Protein AF-A0A3B8KSY1-F1 (afdb_monomer_lite)

Structure (mmCIF, N/CA/C/O backbone):
data_AF-A0A3B8KSY1-F1
#
_entry.id   AF-A0A3B8KSY1-F1
#
loop_
_atom_site.group_PDB
_atom_site.id
_atom_site.type_symbol
_atom_site.label_atom_id
_atom_site.label_alt_id
_atom_site.label_comp_id
_atom_site.label_asym_id
_atom_site.label_entity_id
_atom_site.label_seq_id
_atom_site.pdbx_PDB_ins_code
_atom_site.Cartn_x
_atom_site.Cartn_y
_atom_site.Cartn_z
_atom_site.occupancy
_atom_site.B_iso_or_equiv
_atom_site.auth_seq_id
_atom_site.auth_comp_id
_atom_site.auth_asym_id
_atom_site.auth_atom_id
_atom_site.pdbx_PDB_model_num
ATOM 1 N N . MET A 1 1 ? -6.923 -31.979 -6.307 1.00 60.66 1 MET A N 1
ATOM 2 C CA . MET A 1 1 ? -6.477 -31.638 -7.671 1.00 60.66 1 MET A CA 1
ATOM 3 C C . MET A 1 1 ? -6.785 -30.175 -7.831 1.00 60.66 1 MET A C 1
ATOM 5 O O . MET A 1 1 ? -7.952 -29.806 -7.799 1.00 60.66 1 MET A O 1
ATOM 9 N N . LYS A 1 2 ? -5.725 -29.383 -7.930 1.00 74.38 2 LYS A N 1
ATOM 10 C CA . LYS A 1 2 ? -5.745 -27.943 -8.136 1.00 74.38 2 LYS A CA 1
ATOM 11 C C . LYS A 1 2 ? -6.631 -27.559 -9.323 1.00 74.38 2 LYS A C 1
ATOM 13 O O . LYS A 1 2 ? -6.409 -28.057 -10.426 1.00 74.38 2 LYS A O 1
ATOM 18 N N . ALA A 1 3 ? -7.618 -26.696 -9.093 1.00 84.62 3 ALA A N 1
ATOM 19 C CA . ALA A 1 3 ? -8.389 -26.078 -10.165 1.00 84.62 3 ALA A CA 1
ATOM 20 C C . ALA A 1 3 ? -7.503 -25.012 -10.822 1.00 84.62 3 ALA A C 1
ATOM 22 O O . ALA A 1 3 ? -7.118 -24.030 -10.192 1.00 84.62 3 ALA A O 1
ATOM 23 N N . VAL A 1 4 ? -7.079 -25.274 -12.058 1.00 90.56 4 VAL A N 1
ATOM 24 C CA . VAL A 1 4 ? -6.182 -24.391 -12.809 1.00 90.56 4 VAL A CA 1
ATOM 25 C C . VAL A 1 4 ? -7.006 -23.640 -13.853 1.00 90.56 4 VAL A C 1
ATOM 27 O O . VAL A 1 4 ? -7.665 -24.294 -14.669 1.00 90.56 4 VAL A O 1
ATOM 30 N N . PRO A 1 5 ? -6.970 -22.297 -13.875 1.00 95.31 5 PRO A N 1
ATOM 31 C CA . PRO A 1 5 ? -7.635 -21.529 -14.917 1.00 95.31 5 PRO A CA 1
ATOM 32 C C . PRO A 1 5 ? -7.040 -21.801 -16.302 1.00 95.31 5 PRO A C 1
ATOM 34 O O . PRO A 1 5 ? -5.824 -21.769 -16.472 1.00 95.31 5 PRO A O 1
ATOM 37 N N . SER A 1 6 ? -7.889 -22.002 -17.313 1.00 95.94 6 SER A N 1
ATOM 38 C CA . SER A 1 6 ? -7.471 -21.943 -18.725 1.00 95.94 6 SER A CA 1
ATOM 39 C C . SER A 1 6 ? -7.519 -20.515 -19.277 1.00 95.94 6 SER A C 1
ATOM 41 O O . SER A 1 6 ? -6.769 -20.165 -20.183 1.00 95.94 6 SER A O 1
ATOM 43 N N . CYS A 1 7 ? -8.411 -19.688 -18.730 1.00 96.75 7 CYS A N 1
ATOM 44 C CA . CYS A 1 7 ? -8.571 -18.274 -19.046 1.00 96.75 7 CYS A CA 1
ATOM 45 C C . CYS A 1 7 ? -9.244 -17.552 -17.872 1.00 96.75 7 CYS A C 1
ATOM 47 O O . CYS A 1 7 ? -10.210 -18.068 -17.293 1.00 96.75 7 CYS A O 1
ATOM 49 N N . THR A 1 8 ? -8.745 -16.361 -17.545 1.00 98.44 8 THR A N 1
ATOM 50 C CA . THR A 1 8 ? -9.268 -15.493 -16.485 1.00 98.44 8 THR A CA 1
ATOM 51 C C . THR A 1 8 ? -9.855 -14.211 -17.066 1.00 98.44 8 THR A C 1
ATOM 53 O O . THR A 1 8 ? -9.225 -13.601 -17.927 1.00 98.44 8 THR A O 1
ATOM 56 N N . TYR A 1 9 ? -10.995 -13.750 -16.548 1.00 98.75 9 TYR A N 1
ATOM 57 C CA . TYR A 1 9 ? -11.599 -12.467 -16.934 1.00 98.75 9 TYR A CA 1
ATOM 58 C C . TYR A 1 9 ? -11.663 -11.508 -15.745 1.00 98.75 9 TYR A C 1
ATOM 60 O O . TYR A 1 9 ? -12.338 -11.807 -14.760 1.00 98.75 9 TYR A O 1
ATOM 68 N N . ARG A 1 10 ? -10.970 -10.364 -15.823 1.00 98.69 10 ARG A N 1
ATOM 69 C CA . ARG A 1 10 ? -10.937 -9.373 -14.737 1.00 98.69 10 ARG A CA 1
ATOM 70 C C . ARG A 1 10 ? -12.239 -8.569 -14.683 1.00 98.69 10 ARG A C 1
ATOM 72 O O . ARG A 1 10 ? -12.610 -7.941 -15.669 1.00 98.69 10 ARG A O 1
ATOM 79 N N . LEU A 1 11 ? -12.886 -8.538 -13.519 1.00 98.56 11 LEU A N 1
ATOM 80 C CA . LEU A 1 11 ? -14.007 -7.649 -13.211 1.00 98.56 11 LEU A CA 1
ATOM 81 C C . LEU A 1 11 ? -13.587 -6.614 -12.163 1.00 98.56 11 LEU A C 1
ATOM 83 O O . LEU A 1 11 ? -13.099 -6.976 -11.093 1.00 98.56 11 LEU A O 1
ATOM 87 N N . GLN A 1 12 ? -13.798 -5.336 -12.483 1.00 98.44 12 GLN A N 1
ATOM 88 C CA . GLN A 1 12 ? -13.620 -4.216 -11.557 1.00 98.44 12 GLN A CA 1
ATOM 89 C C . GLN A 1 12 ? -14.937 -3.971 -10.821 1.00 98.44 12 GLN A C 1
ATOM 91 O O . GLN A 1 12 ? -15.856 -3.381 -11.385 1.00 98.44 12 GLN A O 1
ATOM 96 N N . LEU A 1 13 ? -15.035 -4.459 -9.587 1.00 98.50 13 LEU A N 1
ATOM 97 C CA . LEU A 1 13 ? -16.209 -4.271 -8.742 1.00 98.50 13 LEU A CA 1
ATOM 98 C C . LEU A 1 13 ? -16.155 -2.910 -8.046 1.00 98.50 13 LEU A C 1
ATOM 100 O O . LEU A 1 13 ? -15.115 -2.524 -7.513 1.00 98.50 13 LEU A O 1
ATOM 104 N N . ASN A 1 14 ? -17.283 -2.210 -8.034 1.00 97.69 14 ASN A N 1
ATOM 105 C CA . ASN A 1 14 ? -17.470 -0.914 -7.377 1.00 97.69 14 ASN A CA 1
ATOM 106 C C . ASN A 1 14 ? -18.981 -0.672 -7.142 1.00 97.69 14 ASN A C 1
ATOM 108 O O . ASN A 1 14 ? -19.789 -1.516 -7.540 1.00 97.69 14 ASN A O 1
ATOM 112 N N . PRO A 1 15 ? -19.398 0.438 -6.505 1.00 96.25 15 PRO A N 1
ATOM 113 C CA . PRO A 1 15 ? -20.819 0.707 -6.261 1.00 96.25 15 PRO A CA 1
ATOM 114 C C . PRO A 1 15 ? -21.700 0.771 -7.524 1.00 96.25 15 PRO A C 1
ATOM 116 O O . PRO A 1 15 ? -22.898 0.514 -7.428 1.00 96.25 15 PRO A O 1
ATOM 119 N N . ASP A 1 16 ? -21.124 1.058 -8.698 1.00 97.31 16 ASP A N 1
ATOM 120 C CA . ASP A 1 16 ? -21.827 1.083 -9.991 1.00 97.31 16 ASP A CA 1
ATOM 121 C C . ASP A 1 16 ? -21.781 -0.272 -10.734 1.00 97.31 16 ASP A C 1
ATOM 123 O O . ASP A 1 16 ? -22.459 -0.453 -11.748 1.00 97.31 16 ASP A O 1
ATOM 127 N N . PHE A 1 17 ? -20.984 -1.232 -10.253 1.00 98.38 17 PHE A N 1
ATOM 128 C CA . PHE A 1 17 ? -20.895 -2.599 -10.771 1.00 98.38 17 PHE A CA 1
ATOM 129 C C . PHE A 1 17 ? -20.655 -3.585 -9.618 1.00 98.38 17 PHE A C 1
ATOM 131 O O . PHE A 1 17 ? -19.523 -3.952 -9.282 1.00 98.38 17 PHE A O 1
ATOM 138 N N . THR A 1 18 ? -21.751 -3.979 -8.977 1.00 98.62 18 THR A N 1
ATOM 139 C CA . THR A 1 18 ? -21.777 -4.728 -7.715 1.00 98.62 18 THR A CA 1
ATOM 140 C C . THR A 1 18 ? -21.661 -6.243 -7.925 1.00 98.62 18 THR A C 1
ATOM 142 O O . THR A 1 18 ? -21.593 -6.740 -9.053 1.00 98.62 18 THR A O 1
ATOM 145 N N . PHE A 1 19 ? -21.712 -7.033 -6.843 1.00 98.88 19 PHE A N 1
ATOM 146 C CA . PHE A 1 19 ? -21.803 -8.494 -6.960 1.00 98.88 19 PHE A CA 1
ATOM 147 C C . PHE A 1 19 ? -23.053 -8.952 -7.728 1.00 98.88 19 PHE A C 1
ATOM 149 O O . PHE A 1 19 ? -22.996 -9.951 -8.448 1.00 98.88 19 PHE A O 1
ATOM 156 N N . TYR A 1 20 ? -24.171 -8.228 -7.603 1.00 98.75 20 TYR A N 1
ATOM 157 C CA . TYR A 1 20 ? -25.413 -8.553 -8.307 1.00 98.75 20 TYR A CA 1
ATOM 158 C C . TYR A 1 20 ? -25.284 -8.327 -9.815 1.00 98.75 20 TYR A C 1
ATOM 160 O O . TYR A 1 20 ? -25.779 -9.137 -10.600 1.00 98.75 20 TYR A O 1
ATOM 168 N N . ASP A 1 21 ? -24.590 -7.265 -10.220 1.00 98.69 21 ASP A N 1
ATOM 169 C CA . ASP A 1 21 ? -24.341 -6.953 -11.630 1.00 98.69 21 ASP A CA 1
ATOM 170 C C . ASP A 1 21 ? -23.350 -7.951 -12.233 1.00 98.69 21 ASP A C 1
ATOM 172 O O . ASP A 1 21 ? -23.608 -8.539 -13.285 1.00 98.69 21 ASP A O 1
ATOM 176 N N . ALA A 1 22 ? -22.267 -8.252 -11.510 1.00 98.69 22 ALA A N 1
ATOM 177 C CA . ALA A 1 22 ? -21.307 -9.277 -11.903 1.00 98.69 22 ALA A CA 1
ATOM 178 C C . ALA A 1 22 ? -21.978 -10.650 -12.093 1.00 98.69 22 ALA A C 1
ATOM 180 O O . ALA A 1 22 ? -21.689 -11.346 -13.070 1.00 98.69 22 ALA A O 1
ATOM 181 N N . ALA A 1 23 ? -22.927 -11.024 -11.228 1.00 98.75 23 ALA A N 1
ATOM 182 C CA . ALA A 1 23 ? -23.651 -12.292 -11.337 1.00 98.75 23 ALA A CA 1
ATOM 183 C C . ALA A 1 23 ? -24.458 -12.390 -12.643 1.00 98.75 23 ALA A C 1
ATOM 185 O O . ALA A 1 23 ? -24.518 -13.460 -13.254 1.00 98.75 23 ALA A O 1
ATOM 186 N N . GLN A 1 24 ? -25.021 -11.277 -13.124 1.00 98.56 24 GLN A N 1
ATOM 187 C CA . GLN A 1 24 ? -25.765 -11.237 -14.389 1.00 98.56 24 GLN A CA 1
ATOM 188 C C . GLN A 1 24 ? -24.865 -11.497 -15.607 1.00 98.56 24 GLN A C 1
ATOM 190 O O . GLN A 1 24 ? -25.331 -12.032 -16.614 1.00 98.56 24 GLN A O 1
ATOM 195 N N . THR A 1 25 ? -23.565 -11.202 -15.509 1.00 98.50 25 THR A N 1
ATOM 196 C CA . THR A 1 25 ? -22.600 -11.461 -16.592 1.00 98.50 25 THR A CA 1
ATOM 197 C C . THR A 1 25 ? -22.170 -12.926 -16.697 1.00 98.50 25 THR A C 1
ATOM 199 O O . THR A 1 25 ? -21.624 -13.326 -17.723 1.00 98.50 25 THR A O 1
ATOM 202 N N . ALA A 1 26 ? -22.448 -13.759 -15.687 1.00 98.38 26 ALA A N 1
ATOM 203 C CA . ALA A 1 26 ? -21.953 -15.136 -15.613 1.00 98.38 26 ALA A CA 1
ATOM 204 C C . ALA A 1 26 ? -22.324 -15.986 -16.840 1.00 98.38 26 ALA A C 1
ATOM 206 O O . ALA A 1 26 ? -21.512 -16.768 -17.327 1.00 98.38 26 ALA A O 1
ATOM 207 N N . GLY A 1 27 ? -23.546 -15.825 -17.363 1.00 98.38 27 GLY A N 1
ATOM 208 C CA . GLY A 1 27 ? -23.980 -16.534 -18.571 1.00 98.38 27 GLY A CA 1
ATOM 209 C C . GLY A 1 27 ? -23.156 -16.150 -19.801 1.00 98.38 27 GLY A C 1
ATOM 210 O O . GLY A 1 27 ? -22.696 -17.030 -20.521 1.00 98.38 27 GLY A O 1
ATOM 211 N N . TYR A 1 28 ? -22.924 -14.848 -19.985 1.00 98.69 28 TYR A N 1
ATOM 212 C CA . TYR A 1 28 ? -22.107 -14.315 -21.073 1.00 98.69 28 TYR A CA 1
ATOM 213 C C . TYR A 1 28 ? -20.648 -14.778 -20.969 1.00 98.69 28 TYR A C 1
ATOM 215 O O . TYR A 1 28 ? -20.080 -15.241 -21.953 1.00 98.69 28 TYR A O 1
ATOM 223 N N . LEU A 1 29 ? -20.046 -14.708 -19.777 1.00 98.69 29 LEU A N 1
ATOM 224 C CA . LEU A 1 29 ? -18.652 -15.115 -19.574 1.00 98.69 29 LEU A CA 1
ATOM 225 C C . LEU A 1 29 ? -18.445 -16.614 -19.834 1.00 98.69 29 LEU A C 1
ATOM 227 O O . LEU A 1 29 ? -17.437 -16.998 -20.426 1.00 98.69 29 LEU A O 1
ATOM 231 N N . ALA A 1 30 ? -19.410 -17.453 -19.448 1.00 98.31 30 ALA A N 1
ATOM 232 C CA . ALA A 1 30 ? -19.376 -18.879 -19.758 1.00 98.31 30 ALA A CA 1
ATOM 233 C C . ALA A 1 30 ? -19.481 -19.143 -21.272 1.00 98.31 30 ALA A C 1
ATOM 235 O O . ALA A 1 30 ? -18.734 -19.966 -21.796 1.00 98.31 30 ALA A O 1
ATOM 236 N N . GLU A 1 31 ? -20.355 -18.427 -21.989 1.00 98.38 31 GLU A N 1
ATOM 237 C CA . GLU A 1 31 ? -20.472 -18.532 -23.453 1.00 98.38 31 GLU A CA 1
ATOM 238 C C . GLU A 1 31 ? -19.206 -18.046 -24.177 1.00 98.38 31 GLU A C 1
ATOM 240 O O . GLU A 1 31 ? -18.786 -18.655 -25.160 1.00 98.38 31 GLU A O 1
ATOM 245 N N . LEU A 1 32 ? -18.548 -17.009 -23.648 1.00 98.38 32 LEU A N 1
ATOM 246 C CA . LEU A 1 32 ? -17.264 -16.507 -24.146 1.00 98.38 32 LEU A CA 1
ATOM 247 C C . LEU A 1 32 ? -16.114 -17.522 -23.970 1.00 98.38 32 LEU A C 1
ATOM 249 O O . LEU A 1 32 ? -15.074 -17.387 -24.613 1.00 98.38 32 LEU A O 1
ATOM 253 N N . GLY A 1 33 ? -16.287 -18.545 -23.126 1.00 97.94 33 GLY A N 1
ATOM 254 C CA . GLY A 1 33 ? -15.276 -19.571 -22.850 1.00 97.94 33 GLY A CA 1
ATOM 255 C C . GLY A 1 33 ? -14.326 -19.220 -21.703 1.00 97.94 33 GLY A C 1
ATOM 256 O O . GLY A 1 33 ? -13.265 -19.835 -21.571 1.00 97.94 33 GLY A O 1
ATOM 257 N N . ILE A 1 34 ? -14.686 -18.242 -20.867 1.00 98.56 34 ILE A N 1
ATOM 258 C CA . ILE A 1 34 ? -13.938 -17.928 -19.647 1.00 98.56 34 ILE A CA 1
ATOM 259 C C . ILE A 1 34 ? -14.045 -19.107 -18.682 1.00 98.56 34 ILE A C 1
ATOM 261 O O . ILE A 1 34 ? -15.114 -19.684 -18.521 1.00 98.56 34 ILE A O 1
ATOM 265 N N . SER A 1 35 ? -12.938 -19.460 -18.025 1.00 98.31 35 SER A N 1
ATOM 266 C CA . SER A 1 35 ? -12.938 -20.522 -17.008 1.00 98.31 35 SER A CA 1
ATOM 267 C C . SER A 1 35 ? -13.075 -19.975 -15.595 1.00 98.31 35 SER A C 1
ATOM 269 O O . SER A 1 35 ? -13.692 -20.609 -14.746 1.00 98.31 35 SER A O 1
ATOM 271 N N . HIS A 1 36 ? -12.479 -18.809 -15.335 1.00 98.62 36 HIS A N 1
ATOM 272 C CA . HIS A 1 36 ? -12.450 -18.194 -14.018 1.00 98.62 36 HIS A CA 1
ATOM 273 C C . HIS A 1 36 ? -12.705 -16.698 -14.117 1.00 98.62 36 HIS A C 1
ATOM 275 O O . HIS A 1 36 ? -12.129 -15.997 -14.954 1.00 98.62 36 HIS A O 1
ATOM 281 N N . VAL A 1 37 ? -13.527 -16.192 -13.211 1.00 98.75 37 VAL A N 1
ATOM 282 C CA . VAL A 1 37 ? -13.689 -14.757 -13.017 1.00 98.75 37 VAL A CA 1
ATOM 283 C C . VAL A 1 37 ? -12.626 -14.285 -12.034 1.00 98.75 37 VAL A C 1
ATOM 285 O O . VAL A 1 37 ? -12.515 -14.807 -10.927 1.00 98.75 37 VAL A O 1
ATOM 288 N N . TYR A 1 38 ? -11.834 -13.305 -12.451 1.00 98.75 38 TYR A N 1
ATOM 289 C CA . TYR A 1 38 ? -10.834 -12.645 -11.628 1.00 98.75 38 TYR A CA 1
ATOM 290 C C . TYR A 1 38 ? -11.459 -11.381 -11.030 1.00 98.75 38 TYR A C 1
ATOM 292 O O . TYR A 1 38 ? -11.657 -10.391 -11.725 1.00 98.75 38 TYR A O 1
ATOM 300 N N . LEU A 1 39 ? -11.813 -11.422 -9.750 1.00 98.81 39 LEU A N 1
ATOM 301 C CA . LEU A 1 39 ? -12.458 -10.309 -9.053 1.00 98.81 39 LEU A CA 1
ATOM 302 C C . LEU A 1 39 ? -11.413 -9.348 -8.478 1.00 98.81 39 LEU A C 1
ATOM 304 O O . LEU A 1 39 ? -10.396 -9.800 -7.949 1.00 98.81 39 LEU A O 1
ATOM 308 N N . SER A 1 40 ? -11.689 -8.043 -8.545 1.00 98.75 40 SER A N 1
ATOM 309 C CA . SER A 1 40 ? -11.027 -7.030 -7.709 1.00 98.75 40 SER A CA 1
ATOM 310 C C . SER A 1 40 ? -11.237 -7.300 -6.210 1.00 98.75 40 SER A C 1
ATOM 312 O O . SER A 1 40 ? -12.065 -8.150 -5.862 1.00 98.75 40 SER A O 1
ATOM 314 N N . PRO A 1 41 ? -10.503 -6.622 -5.305 1.00 98.62 41 PRO A N 1
ATOM 315 C CA . PRO A 1 41 ? -10.647 -6.844 -3.868 1.00 98.62 41 PRO A CA 1
ATOM 316 C C . PRO A 1 41 ? -12.100 -6.700 -3.390 1.00 98.62 41 PRO A C 1
ATOM 318 O O . PRO A 1 41 ? -12.803 -5.758 -3.752 1.00 98.62 41 PRO A O 1
ATOM 321 N N . VAL A 1 42 ? -12.552 -7.655 -2.570 1.00 98.56 42 VAL A N 1
ATOM 322 C CA . VAL A 1 42 ? -13.960 -7.767 -2.119 1.00 98.56 42 VAL A CA 1
ATOM 323 C C . VAL A 1 42 ? -14.157 -7.517 -0.623 1.00 98.56 42 VAL A C 1
ATOM 325 O O . VAL A 1 42 ? -15.289 -7.536 -0.129 1.00 98.56 42 VAL A O 1
ATOM 328 N N . LEU A 1 43 ? -13.060 -7.342 0.116 1.00 98.44 43 LEU A N 1
ATOM 329 C CA . LEU A 1 43 ? -13.107 -7.004 1.536 1.00 98.44 43 LEU A CA 1
ATOM 330 C C . LEU A 1 43 ? -13.569 -5.556 1.707 1.00 98.44 43 LEU A C 1
ATOM 332 O O . LEU A 1 43 ? -13.497 -4.758 0.773 1.00 98.44 43 LEU A O 1
ATOM 336 N N . GLN A 1 44 ? -14.088 -5.222 2.887 1.00 98.19 44 GLN A N 1
ATOM 337 C CA . GLN A 1 44 ? -14.605 -3.887 3.153 1.00 98.19 44 GLN A CA 1
ATOM 338 C C . GLN A 1 44 ? -13.504 -2.842 2.950 1.00 98.19 44 GLN A C 1
ATOM 340 O O . GLN A 1 44 ? -12.511 -2.818 3.681 1.00 98.19 44 GLN A O 1
ATOM 345 N N . ALA A 1 45 ? -13.725 -1.973 1.970 1.00 97.25 45 ALA A N 1
ATOM 346 C CA . ALA A 1 45 ? -12.877 -0.838 1.642 1.00 97.25 45 ALA A CA 1
ATOM 347 C C . ALA A 1 45 ? -13.457 0.465 2.207 1.00 97.25 45 ALA A C 1
ATOM 349 O O . ALA A 1 45 ? -14.552 0.457 2.790 1.00 97.25 45 ALA A O 1
ATOM 350 N N . ALA A 1 46 ? -12.708 1.558 2.066 1.00 95.06 46 ALA A N 1
ATOM 351 C CA . ALA A 1 46 ? -13.176 2.882 2.444 1.00 95.06 46 ALA A CA 1
ATOM 352 C C . ALA A 1 46 ? -14.455 3.262 1.677 1.00 95.06 46 ALA A C 1
ATOM 354 O O . ALA A 1 46 ? -14.692 2.802 0.558 1.00 95.06 46 ALA A O 1
ATOM 355 N N . LEU A 1 47 ? -15.292 4.094 2.302 1.00 92.31 47 LEU A N 1
ATOM 356 C CA . LEU A 1 47 ? -16.572 4.525 1.737 1.00 92.31 47 LEU A CA 1
ATOM 357 C C . LEU A 1 47 ? -16.401 5.150 0.346 1.00 92.31 47 LEU A C 1
ATOM 359 O O . LEU A 1 47 ? -15.620 6.090 0.186 1.00 92.31 47 LEU A O 1
ATOM 363 N N . GLY A 1 48 ? -17.175 4.678 -0.629 1.00 91.12 48 GLY A N 1
ATOM 364 C CA . GLY A 1 48 ? -17.138 5.183 -2.001 1.00 91.12 48 GLY A CA 1
ATOM 365 C C . GLY A 1 48 ? -15.906 4.742 -2.795 1.00 91.12 48 GLY A C 1
ATOM 366 O O . GLY A 1 48 ? -15.664 5.280 -3.877 1.00 91.12 48 GLY A O 1
ATOM 367 N N . SER A 1 49 ? -15.128 3.780 -2.287 1.00 94.44 49 SER A N 1
ATOM 368 C CA . SER A 1 49 ? -14.006 3.206 -3.029 1.00 94.44 49 SER A CA 1
ATOM 369 C C . SER A 1 49 ? -14.474 2.624 -4.362 1.00 94.44 49 SER A C 1
ATOM 371 O O . SER A 1 49 ? -15.444 1.868 -4.442 1.00 94.44 49 SER A O 1
ATOM 373 N N . THR A 1 50 ? -13.745 2.957 -5.425 1.00 95.94 50 THR A N 1
ATOM 374 C CA . THR A 1 50 ? -14.017 2.481 -6.791 1.00 95.94 50 THR A CA 1
ATOM 375 C C . THR A 1 50 ? -13.157 1.279 -7.184 1.00 95.94 50 THR A C 1
ATOM 377 O O . THR A 1 50 ? -13.300 0.759 -8.291 1.00 95.94 50 THR A O 1
ATOM 380 N N . HIS A 1 51 ? -12.257 0.837 -6.299 1.00 95.81 51 HIS A N 1
ATOM 381 C CA . HIS A 1 51 ? -11.237 -0.165 -6.617 1.00 95.81 51 HIS A CA 1
ATOM 382 C C . HIS A 1 51 ? -11.020 -1.230 -5.532 1.00 95.81 51 HIS A C 1
ATOM 384 O O . HIS A 1 51 ? -10.602 -2.338 -5.857 1.00 95.81 51 HIS A O 1
ATOM 390 N N . GLY A 1 52 ? -11.287 -0.933 -4.258 1.00 96.88 52 GLY A N 1
ATOM 391 C CA . GLY A 1 52 ? -11.215 -1.897 -3.153 1.00 96.88 52 GLY A CA 1
ATOM 392 C C . GLY A 1 52 ? -9.838 -2.102 -2.496 1.00 96.88 52 GLY A C 1
ATOM 393 O O . GLY A 1 52 ? -9.774 -2.741 -1.449 1.00 96.88 52 GLY A O 1
ATOM 394 N N . TYR A 1 53 ? -8.744 -1.576 -3.067 1.00 97.81 53 TYR A N 1
ATOM 395 C CA . TYR A 1 53 ? -7.385 -1.651 -2.482 1.00 97.81 53 TYR A CA 1
ATOM 396 C C . TYR A 1 53 ? -7.201 -0.936 -1.129 1.00 97.81 53 TYR A C 1
ATOM 398 O O . TYR A 1 53 ? -6.331 -1.274 -0.335 1.00 97.81 53 TYR A O 1
ATOM 406 N N . ASP A 1 54 ? -8.063 0.017 -0.820 1.00 97.31 54 ASP A N 1
ATOM 407 C CA . ASP A 1 54 ? -8.113 0.812 0.403 1.00 97.31 54 ASP A CA 1
ATOM 408 C C . ASP A 1 54 ? -8.924 0.106 1.509 1.00 97.31 54 ASP A C 1
ATOM 410 O O . ASP A 1 54 ? -9.917 0.622 2.025 1.00 97.31 54 ASP A O 1
ATOM 414 N N . VAL A 1 55 ? -8.495 -1.109 1.874 1.00 97.88 55 VAL A N 1
ATOM 415 C CA . VAL A 1 55 ? -9.168 -1.983 2.855 1.00 97.88 55 VAL A CA 1
ATOM 416 C C . VAL A 1 55 ? -9.222 -1.338 4.246 1.00 97.88 55 VAL A C 1
ATOM 418 O O . VAL A 1 55 ? -8.200 -0.917 4.783 1.00 97.88 55 VAL A O 1
ATOM 421 N N . VAL A 1 56 ? -10.401 -1.332 4.873 1.00 97.88 56 VAL A N 1
ATOM 422 C CA . VAL A 1 56 ? -10.627 -0.830 6.246 1.00 97.88 56 VAL A CA 1
ATOM 423 C C . VAL A 1 56 ? -11.026 -1.928 7.236 1.00 97.88 56 VAL A C 1
ATOM 425 O O . VAL A 1 56 ? -10.822 -1.758 8.437 1.00 97.88 56 VAL A O 1
ATOM 428 N N . ASP A 1 57 ? -11.566 -3.058 6.763 1.00 97.50 57 ASP A N 1
ATOM 429 C CA . ASP A 1 57 ? -11.893 -4.221 7.600 1.00 97.50 57 ASP A CA 1
ATOM 430 C C . ASP A 1 57 ? -11.691 -5.535 6.814 1.00 97.50 57 ASP A C 1
ATOM 432 O O . ASP A 1 57 ? -12.531 -5.900 5.983 1.00 97.50 57 ASP A O 1
ATOM 436 N N . PRO A 1 58 ? -10.600 -6.285 7.072 1.00 97.00 58 PRO A N 1
ATOM 437 C CA . PRO A 1 58 ? -10.321 -7.533 6.364 1.00 97.00 58 PRO A CA 1
ATOM 438 C C . PRO A 1 58 ? -11.216 -8.701 6.819 1.00 97.00 58 PRO A C 1
ATOM 440 O O . PRO A 1 58 ? -11.225 -9.771 6.206 1.00 97.00 58 PRO A O 1
ATOM 443 N N . GLY A 1 59 ? -11.986 -8.523 7.896 1.00 96.81 59 GLY A N 1
ATOM 444 C CA . GLY A 1 59 ? -12.903 -9.520 8.440 1.00 96.81 59 GLY A CA 1
ATOM 445 C C . GLY A 1 59 ? -14.301 -9.487 7.822 1.00 96.81 59 GLY A C 1
ATOM 446 O O . GLY A 1 59 ? -15.139 -10.314 8.207 1.00 96.81 59 GLY A O 1
ATOM 447 N N . LYS A 1 60 ? -14.564 -8.563 6.890 1.00 97.62 60 LYS A N 1
ATOM 448 C CA . LYS A 1 60 ? -15.903 -8.261 6.378 1.00 97.62 60 LYS A CA 1
ATOM 449 C C . LYS A 1 60 ? -15.924 -8.130 4.851 1.00 97.62 60 LYS A C 1
ATOM 451 O O . LYS A 1 60 ? -15.019 -7.562 4.254 1.00 97.62 60 LYS A O 1
ATOM 456 N N . VAL A 1 61 ? -16.985 -8.646 4.225 1.00 98.50 61 VAL A N 1
ATOM 457 C CA . VAL A 1 61 ? -17.292 -8.419 2.799 1.00 98.50 61 VAL A CA 1
ATOM 458 C C . VAL A 1 61 ? -17.781 -6.987 2.613 1.00 98.50 61 VAL A C 1
ATOM 460 O O . VAL A 1 61 ? -18.577 -6.528 3.428 1.00 98.50 61 VAL A O 1
ATOM 463 N N . ASN A 1 62 ? -17.358 -6.313 1.547 1.00 98.31 62 ASN A N 1
ATOM 464 C CA . ASN A 1 62 ? -17.760 -4.937 1.281 1.00 98.31 62 ASN A CA 1
ATOM 465 C C . ASN A 1 62 ? -19.287 -4.791 1.138 1.00 98.31 62 ASN A C 1
ATOM 467 O O . ASN A 1 62 ? -19.898 -5.378 0.239 1.00 98.31 62 ASN A O 1
ATOM 471 N N . ASP A 1 63 ? -19.897 -3.992 2.018 1.00 97.81 63 ASP A N 1
ATOM 472 C CA . ASP A 1 63 ? -21.339 -3.729 2.006 1.00 97.81 63 ASP A CA 1
ATOM 473 C C . ASP A 1 63 ? -21.786 -2.968 0.746 1.00 97.81 63 ASP A C 1
ATOM 475 O O . ASP A 1 63 ? -22.861 -3.260 0.224 1.00 97.81 63 ASP A O 1
ATOM 479 N N . GLU A 1 64 ? -20.964 -2.055 0.214 1.00 97.19 64 GLU A N 1
ATOM 480 C CA . GLU A 1 64 ? -21.300 -1.252 -0.978 1.00 97.19 64 GLU A CA 1
ATOM 481 C C . GLU A 1 64 ? -21.345 -2.095 -2.260 1.00 97.19 64 GLU A C 1
ATOM 483 O O . GLU A 1 64 ? -22.034 -1.742 -3.211 1.00 97.19 64 GLU A O 1
ATOM 488 N N . LEU A 1 65 ? -20.684 -3.258 -2.265 1.00 98.38 65 LEU A N 1
ATOM 489 C CA . LEU A 1 65 ? -20.760 -4.228 -3.363 1.00 98.38 65 LEU A CA 1
ATOM 490 C C . LEU A 1 65 ? -21.973 -5.170 -3.248 1.00 98.38 65 LEU A C 1
ATOM 492 O O . LEU A 1 65 ? -22.152 -6.048 -4.092 1.00 98.38 65 LEU A O 1
ATOM 496 N N . GLY A 1 66 ? -22.803 -5.024 -2.209 1.00 97.94 66 GLY A N 1
ATOM 497 C CA . GLY A 1 66 ? -23.941 -5.904 -1.915 1.00 97.94 66 GLY A CA 1
ATOM 498 C C . GLY A 1 66 ? -23.733 -6.830 -0.712 1.00 97.94 66 GLY A C 1
ATOM 499 O O . GLY A 1 66 ? -24.589 -7.679 -0.432 1.00 97.94 66 GLY A O 1
ATOM 500 N N . GLY A 1 67 ? -22.612 -6.679 0.002 1.00 98.31 67 GLY A N 1
ATOM 501 C CA . GLY A 1 67 ? -22.297 -7.405 1.227 1.00 98.31 67 GLY A CA 1
ATOM 502 C C . GLY A 1 67 ? -22.210 -8.918 1.039 1.00 98.31 67 GLY A C 1
ATOM 503 O O . GLY A 1 67 ? -22.108 -9.450 -0.069 1.00 98.31 67 GLY A O 1
ATOM 504 N N . LYS A 1 68 ? -22.275 -9.646 2.158 1.00 98.06 68 LYS A N 1
ATOM 505 C CA . LYS A 1 68 ? -22.169 -11.112 2.152 1.00 98.06 68 LYS A CA 1
ATOM 506 C C . LYS A 1 68 ? -23.219 -11.775 1.247 1.00 98.06 68 LYS A C 1
ATOM 508 O O . LYS A 1 68 ? -22.894 -12.732 0.558 1.00 98.06 68 LYS A O 1
ATOM 513 N N . GLN A 1 69 ? -24.455 -11.274 1.248 1.00 98.50 69 GLN A N 1
ATOM 514 C CA . GLN A 1 69 ? -25.546 -11.853 0.456 1.00 98.50 69 GLN A CA 1
ATOM 515 C C . GLN A 1 69 ? -25.278 -11.740 -1.049 1.00 98.50 69 GLN A C 1
ATOM 517 O O . GLN A 1 69 ? -25.446 -12.724 -1.767 1.00 98.50 69 GLN A O 1
ATOM 522 N N . GLY A 1 70 ? -24.803 -10.579 -1.512 1.00 98.62 70 GLY A N 1
ATOM 523 C CA . GLY A 1 70 ? -24.414 -10.391 -2.908 1.00 98.62 70 GLY A CA 1
ATOM 524 C C . GLY A 1 70 ? -23.242 -11.290 -3.302 1.00 98.62 70 GLY A C 1
ATOM 525 O O . GLY A 1 70 ? -23.286 -11.929 -4.350 1.00 98.62 70 GLY A O 1
ATOM 526 N N . PHE A 1 71 ? -22.227 -11.407 -2.440 1.00 98.69 71 PHE A N 1
ATOM 527 C CA . PHE A 1 71 ? -21.074 -12.271 -2.703 1.00 98.69 71 PHE A CA 1
ATOM 528 C C . PHE A 1 71 ? -21.452 -13.760 -2.773 1.00 98.69 71 PHE A C 1
ATOM 530 O O . PHE A 1 71 ? -21.011 -14.472 -3.678 1.00 98.69 71 PHE A O 1
ATOM 537 N N . ASP A 1 72 ? -22.303 -14.232 -1.857 1.00 98.56 72 ASP A N 1
ATOM 538 C CA . ASP A 1 72 ? -22.824 -15.603 -1.883 1.00 98.56 72 ASP A CA 1
ATOM 539 C C . ASP A 1 72 ? -23.601 -15.861 -3.193 1.00 98.56 72 ASP A C 1
ATOM 541 O O . ASP A 1 72 ? -23.353 -16.860 -3.866 1.00 98.56 72 ASP A O 1
ATOM 545 N N . LEU A 1 73 ? -24.477 -14.931 -3.606 1.00 98.69 73 LEU A N 1
ATOM 546 C CA . LEU A 1 73 ? -25.234 -15.042 -4.860 1.00 98.69 73 LEU A CA 1
ATOM 547 C C . LEU A 1 73 ? -24.315 -15.092 -6.088 1.00 98.69 73 LEU A C 1
ATOM 549 O O . LEU A 1 73 ? -24.516 -15.929 -6.970 1.00 98.69 73 LEU A O 1
ATOM 553 N N . LEU A 1 74 ? -23.323 -14.199 -6.165 1.00 98.81 74 LEU A N 1
ATOM 554 C CA . LEU A 1 74 ? -22.360 -14.161 -7.265 1.00 98.81 74 LEU A CA 1
ATOM 555 C C . LEU A 1 74 ? -21.624 -15.494 -7.378 1.00 98.81 74 LEU A C 1
ATOM 557 O O . LEU A 1 74 ? -21.620 -16.111 -8.440 1.00 98.81 74 LEU A O 1
ATOM 561 N N . THR A 1 75 ? -21.028 -15.949 -6.280 1.00 98.50 75 THR A N 1
ATOM 562 C CA . THR A 1 75 ? -20.207 -17.166 -6.271 1.00 98.50 75 THR A CA 1
ATOM 563 C C . THR A 1 75 ? -21.032 -18.421 -6.562 1.00 98.50 75 THR A C 1
ATOM 565 O O . THR A 1 75 ? -20.584 -19.278 -7.324 1.00 98.50 75 THR A O 1
ATOM 568 N N . GLU A 1 76 ? -22.268 -18.513 -6.062 1.00 98.50 76 GLU A N 1
ATOM 569 C CA . GLU A 1 76 ? -23.196 -19.591 -6.422 1.00 98.50 76 GLU A CA 1
ATOM 570 C C . GLU A 1 76 ? -23.580 -19.542 -7.909 1.00 98.50 76 GLU A C 1
ATOM 572 O O . GLU A 1 76 ? -23.586 -20.570 -8.590 1.00 98.50 76 GLU A O 1
ATOM 577 N N . THR A 1 77 ? -23.850 -18.349 -8.443 1.00 98.75 77 THR A N 1
ATOM 578 C CA . THR A 1 77 ? -24.209 -18.164 -9.857 1.00 98.75 77 THR A CA 1
ATOM 579 C C . THR A 1 77 ? -23.058 -18.556 -10.781 1.00 98.75 77 THR A C 1
ATOM 581 O O . THR A 1 77 ? -23.276 -19.290 -11.746 1.00 98.75 77 THR A O 1
ATOM 584 N N . LEU A 1 78 ? -21.832 -18.126 -10.469 1.00 98.62 78 LEU A N 1
ATOM 585 C CA . LEU A 1 78 ? -20.623 -18.507 -11.202 1.00 98.62 78 LEU A CA 1
ATOM 586 C C . LEU A 1 78 ? -20.422 -20.024 -11.172 1.00 98.62 78 LEU A C 1
ATOM 588 O O . LEU A 1 78 ? -20.296 -20.649 -12.227 1.00 98.62 78 LEU A O 1
ATOM 592 N N . LYS A 1 79 ? -20.527 -20.636 -9.988 1.00 97.81 79 LYS A N 1
ATOM 593 C CA . LYS A 1 79 ? -20.418 -22.089 -9.826 1.00 97.81 79 LYS A CA 1
ATOM 594 C C . LYS A 1 79 ? -21.464 -22.847 -10.644 1.00 97.81 79 LYS A C 1
ATOM 596 O O . LYS A 1 79 ? -21.124 -23.816 -11.320 1.00 97.81 79 LYS A O 1
ATOM 601 N N . ASN A 1 80 ? -22.718 -22.393 -10.650 1.00 98.31 80 ASN A N 1
ATOM 602 C CA . ASN A 1 80 ? -23.798 -22.990 -11.446 1.00 98.31 80 ASN A CA 1
ATOM 603 C C . ASN A 1 80 ? -23.566 -22.872 -12.963 1.00 98.31 80 ASN A C 1
ATOM 605 O O . ASN A 1 80 ? -24.138 -23.642 -13.736 1.00 98.31 80 ASN A O 1
ATOM 609 N N . LYS A 1 81 ? -22.728 -21.924 -13.398 1.00 98.19 81 LYS A N 1
ATOM 610 C CA . LYS A 1 81 ? -22.269 -21.774 -14.786 1.00 98.19 81 LYS A CA 1
ATOM 611 C C . LYS A 1 81 ? -20.937 -22.473 -15.074 1.00 98.19 81 LYS A C 1
ATOM 613 O O . LYS A 1 81 ? -20.474 -22.410 -16.207 1.00 98.19 81 LYS A O 1
ATOM 618 N N . GLY A 1 82 ? -20.351 -23.162 -14.094 1.00 97.25 82 GLY A N 1
ATOM 619 C CA . GLY A 1 82 ? -19.055 -23.829 -14.234 1.00 97.25 82 GLY A CA 1
ATOM 620 C C . GLY A 1 82 ? -17.862 -22.870 -14.257 1.00 97.25 82 GLY A C 1
ATOM 621 O O . GLY A 1 82 ? -16.816 -23.236 -14.783 1.00 97.25 82 GLY A O 1
ATOM 622 N N . LEU A 1 83 ? -18.019 -21.656 -13.717 1.00 98.44 83 LEU A N 1
ATOM 623 C CA . LEU A 1 83 ? -16.968 -20.644 -13.617 1.00 98.44 83 LEU A CA 1
ATOM 624 C C . LEU A 1 83 ? -16.328 -20.674 -12.223 1.00 98.44 83 LEU A C 1
ATOM 626 O O . LEU A 1 83 ? -17.034 -20.585 -11.216 1.00 98.44 83 LEU A O 1
ATOM 630 N N . GLY A 1 84 ? -14.999 -20.753 -12.176 1.00 98.31 84 GLY A N 1
ATOM 631 C CA . GLY A 1 84 ? -14.210 -20.603 -10.952 1.00 98.31 84 GLY A CA 1
ATOM 632 C C . GLY A 1 84 ? -13.989 -19.135 -10.573 1.00 98.31 84 GLY A C 1
ATOM 633 O O . GLY A 1 84 ? -14.300 -18.214 -11.336 1.00 98.31 84 GLY A O 1
ATOM 634 N N . VAL A 1 85 ? -13.420 -18.899 -9.390 1.00 98.62 85 VAL A N 1
ATOM 635 C CA . VAL A 1 85 ? -13.134 -17.547 -8.879 1.00 98.62 85 VAL A CA 1
ATOM 636 C C . VAL A 1 85 ? -11.659 -17.412 -8.526 1.00 98.62 85 VAL A C 1
ATOM 638 O O . VAL A 1 85 ? -11.124 -18.190 -7.735 1.00 98.62 85 VAL A O 1
ATOM 641 N N . VAL A 1 86 ? -11.021 -16.382 -9.077 1.00 98.69 86 VAL A N 1
ATOM 642 C CA . VAL A 1 86 ? -9.713 -15.879 -8.647 1.00 98.69 86 VAL A CA 1
ATOM 643 C C . VAL A 1 86 ? -9.943 -14.558 -7.927 1.00 98.69 86 VAL A C 1
ATOM 645 O O . VAL A 1 86 ? -10.595 -13.667 -8.471 1.00 98.69 86 VAL A O 1
ATOM 648 N N . LEU A 1 87 ? -9.424 -14.422 -6.711 1.00 98.62 87 LEU A N 1
ATOM 649 C CA . LEU A 1 87 ? -9.627 -13.235 -5.890 1.00 98.62 87 LEU A CA 1
ATOM 650 C C . LEU A 1 87 ? -8.336 -12.430 -5.738 1.00 98.62 87 LEU A C 1
ATOM 652 O O . LEU A 1 87 ? -7.293 -12.980 -5.387 1.00 98.62 87 LEU A O 1
ATOM 656 N N . ASP A 1 88 ? -8.424 -11.126 -5.974 1.00 98.81 88 ASP A N 1
ATOM 657 C CA . ASP A 1 88 ? -7.372 -10.171 -5.639 1.00 98.81 88 ASP A CA 1
ATOM 658 C C . ASP A 1 88 ? -7.304 -9.915 -4.125 1.00 98.81 88 ASP A C 1
ATOM 660 O O . ASP A 1 88 ? -8.336 -9.670 -3.488 1.00 98.81 88 ASP A O 1
ATOM 664 N N . ILE A 1 89 ? -6.106 -9.980 -3.543 1.00 98.62 89 ILE A N 1
ATOM 665 C CA . ILE A 1 89 ? -5.876 -9.801 -2.105 1.00 98.62 89 ILE A CA 1
ATOM 666 C C . ILE A 1 89 ? -4.789 -8.760 -1.845 1.00 98.62 89 ILE A C 1
ATOM 668 O O . ILE A 1 89 ? -3.787 -8.719 -2.551 1.00 98.62 89 ILE A O 1
ATOM 672 N N . VAL A 1 90 ? -4.966 -7.970 -0.780 1.00 98.50 90 VAL A N 1
ATOM 673 C CA . VAL A 1 90 ? -4.140 -6.790 -0.474 1.00 98.50 90 VAL A CA 1
ATOM 674 C C . VAL A 1 90 ? -3.449 -6.961 0.885 1.00 98.50 90 VAL A C 1
ATOM 676 O O . VAL A 1 90 ? -3.979 -6.532 1.908 1.00 98.50 90 VAL A O 1
ATOM 679 N N . PRO A 1 91 ? -2.291 -7.647 0.951 1.00 98.25 91 PRO A N 1
ATOM 680 C CA . PRO A 1 91 ? -1.645 -7.966 2.226 1.00 98.25 91 PRO A CA 1
ATOM 681 C C . PRO A 1 91 ? -0.744 -6.847 2.765 1.00 98.25 91 PRO A C 1
ATOM 683 O O . PRO A 1 91 ? -0.371 -6.885 3.936 1.00 98.25 91 PRO A O 1
ATOM 686 N N . ASN A 1 92 ? -0.332 -5.894 1.922 1.00 98.38 92 ASN A N 1
ATOM 687 C CA . ASN A 1 92 ? 0.702 -4.925 2.288 1.00 98.38 92 ASN A CA 1
ATOM 688 C C . ASN A 1 92 ? 0.179 -3.768 3.145 1.00 98.38 92 ASN A C 1
ATOM 690 O O . ASN A 1 92 ? 0.958 -3.206 3.908 1.00 98.38 92 ASN A O 1
ATOM 694 N N . HIS A 1 93 ? -1.082 -3.363 2.996 1.00 98.44 93 HIS A N 1
ATOM 695 C CA . HIS A 1 93 ? -1.552 -2.089 3.533 1.00 98.44 93 HIS A CA 1
ATOM 696 C C . HIS A 1 93 ? -3.058 -2.063 3.818 1.00 98.44 93 HIS A C 1
ATOM 698 O O . HIS A 1 93 ? -3.804 -2.936 3.381 1.00 98.44 93 HIS A O 1
ATOM 704 N N . MET A 1 94 ? -3.486 -1.047 4.566 1.00 98.12 94 MET A N 1
ATOM 705 C CA . MET A 1 94 ? -4.884 -0.720 4.850 1.00 98.12 94 MET A CA 1
ATOM 706 C C . MET A 1 94 ? -5.104 0.789 4.782 1.00 98.12 94 MET A C 1
ATOM 708 O O . MET A 1 94 ? -4.185 1.576 5.009 1.00 98.12 94 MET A O 1
ATOM 712 N N . ALA A 1 95 ? -6.341 1.199 4.530 1.00 96.69 95 ALA A N 1
ATOM 713 C CA . ALA A 1 95 ? -6.716 2.601 4.523 1.00 96.69 95 ALA A CA 1
ATOM 714 C C . ALA A 1 95 ? -6.881 3.167 5.931 1.00 96.69 95 ALA A C 1
ATOM 716 O O . ALA A 1 95 ? -7.444 2.521 6.815 1.00 96.69 95 ALA A O 1
ATOM 717 N N . ILE A 1 96 ? -6.427 4.401 6.126 1.00 93.25 96 ILE A N 1
ATOM 718 C CA . ILE A 1 96 ? -6.550 5.149 7.386 1.00 93.25 96 ILE A CA 1
ATOM 719 C C . ILE A 1 96 ? -7.426 6.395 7.258 1.00 93.25 96 ILE A C 1
ATOM 721 O O . ILE A 1 96 ? -7.593 7.142 8.223 1.00 93.25 96 ILE A O 1
ATOM 725 N N . SER A 1 97 ? -8.017 6.611 6.081 1.00 81.38 97 SER A N 1
ATOM 726 C CA . SER A 1 97 ? -8.994 7.672 5.869 1.00 81.38 97 SER A CA 1
ATOM 727 C C . SER A 1 97 ? -10.271 7.395 6.654 1.00 81.38 97 SER A C 1
ATOM 729 O O . SER A 1 97 ? -11.017 6.456 6.381 1.00 81.38 97 SER A O 1
ATOM 731 N N . GLY A 1 98 ? -10.547 8.264 7.622 1.00 79.00 98 GLY A N 1
ATOM 732 C CA . GLY A 1 98 ? -11.794 8.250 8.372 1.00 79.00 98 GLY A CA 1
ATOM 733 C C . GLY A 1 98 ? -11.901 7.142 9.434 1.00 79.00 98 GLY A C 1
ATOM 734 O O . GLY A 1 98 ? -10.942 6.431 9.740 1.00 79.00 98 GLY A O 1
ATOM 735 N N . PRO A 1 99 ? -13.087 7.006 10.052 1.00 86.56 99 PRO A N 1
ATOM 736 C CA . PRO A 1 99 ? -13.273 6.194 11.256 1.00 86.56 99 PRO A CA 1
ATOM 737 C C . PRO A 1 99 ? -13.509 4.699 10.985 1.00 86.56 99 PRO A C 1
ATOM 739 O O . PRO A 1 99 ? -13.700 3.933 11.928 1.00 86.56 99 PRO A O 1
ATOM 742 N N . GLN A 1 100 ? -13.552 4.267 9.720 1.00 91.19 100 GLN A N 1
ATOM 743 C CA . GLN A 1 100 ? -13.948 2.899 9.360 1.00 91.19 100 GLN A CA 1
ATOM 744 C C . GLN A 1 100 ? -12.883 1.854 9.721 1.00 91.19 100 GLN A C 1
ATOM 746 O O . GLN A 1 100 ? -13.240 0.737 10.099 1.00 91.19 100 GLN A O 1
ATOM 751 N N . ASN A 1 101 ? -11.596 2.216 9.669 1.00 96.31 101 ASN A N 1
ATOM 752 C CA . ASN A 1 101 ? -10.511 1.331 10.086 1.00 96.31 101 ASN A CA 1
ATOM 753 C C . ASN A 1 101 ? -10.389 1.311 11.614 1.00 96.31 101 ASN A C 1
ATOM 755 O O . ASN A 1 101 ? -9.656 2.093 12.220 1.00 96.31 101 ASN A O 1
ATOM 759 N N . ARG A 1 102 ? -11.109 0.382 12.242 1.00 95.38 102 ARG A N 1
ATOM 760 C CA . ARG A 1 102 ? -11.158 0.240 13.706 1.00 95.38 102 ARG A CA 1
ATOM 761 C C . ARG A 1 102 ? -9.795 -0.035 14.332 1.00 95.38 102 ARG A C 1
ATOM 763 O O . ARG A 1 102 ? -9.564 0.387 15.460 1.00 95.38 102 ARG A O 1
ATOM 770 N N . TRP A 1 103 ? -8.910 -0.730 13.619 1.00 97.00 103 TRP A N 1
ATOM 771 C CA . TRP A 1 103 ? -7.568 -1.029 14.112 1.00 97.00 103 TRP A CA 1
ATOM 772 C C . TRP A 1 103 ? -6.749 0.252 14.212 1.00 97.00 103 TRP A C 1
ATOM 774 O O . TRP A 1 103 ? -6.176 0.528 15.261 1.00 97.00 103 TRP A O 1
ATOM 784 N N . TRP A 1 104 ? -6.766 1.078 13.165 1.00 97.31 104 TRP A N 1
ATOM 785 C CA . TRP A 1 104 ? -6.075 2.365 13.178 1.00 97.31 104 TRP A CA 1
ATOM 786 C C . TRP A 1 104 ? -6.659 3.326 14.216 1.00 97.31 104 TRP A C 1
ATOM 788 O O . TRP A 1 104 ? -5.916 3.962 14.956 1.00 97.31 104 TRP A O 1
ATOM 798 N N . GLN A 1 105 ? -7.988 3.387 14.338 1.00 96.69 105 GLN A N 1
ATOM 799 C CA . GLN A 1 105 ? -8.648 4.204 15.363 1.00 96.69 105 GLN A CA 1
ATOM 800 C C . GLN A 1 105 ? -8.231 3.787 16.784 1.00 96.69 105 GLN A C 1
ATOM 802 O O . GLN A 1 105 ? -7.953 4.646 17.621 1.00 96.69 105 GLN A O 1
ATOM 807 N N . ASP A 1 106 ? -8.113 2.485 17.058 1.00 97.12 106 ASP A N 1
ATOM 808 C CA . ASP A 1 106 ? -7.626 2.002 18.353 1.00 97.12 106 ASP A CA 1
ATOM 809 C C . ASP A 1 106 ? -6.154 2.375 18.601 1.00 97.12 106 ASP A C 1
ATOM 811 O O . ASP A 1 106 ? -5.800 2.721 19.731 1.00 97.12 106 ASP A O 1
ATOM 815 N N . VAL A 1 107 ? -5.317 2.377 17.556 1.00 97.69 107 VAL A N 1
ATOM 816 C CA . VAL A 1 107 ? -3.923 2.850 17.620 1.00 97.69 107 VAL A CA 1
ATOM 817 C C . VAL A 1 107 ? -3.854 4.345 17.927 1.00 97.69 107 VAL A C 1
ATOM 819 O O . VAL A 1 107 ? -3.104 4.744 18.814 1.00 97.69 107 VAL A O 1
ATOM 822 N N . LEU A 1 108 ? -4.670 5.180 17.283 1.00 97.19 108 LEU A N 1
ATOM 823 C CA . LEU A 1 108 ? -4.730 6.614 17.593 1.00 97.19 108 LEU A CA 1
ATOM 824 C C . LEU A 1 108 ? -5.207 6.870 19.038 1.00 97.19 108 LEU A C 1
ATOM 826 O O . LEU A 1 108 ? -4.662 7.725 19.742 1.00 97.19 108 LEU A O 1
ATOM 830 N N . GLU A 1 109 ? -6.183 6.097 19.522 1.00 97.56 109 GLU A N 1
ATOM 831 C CA . GLU A 1 109 ? -6.747 6.232 20.874 1.00 97.56 109 GLU A CA 1
ATOM 832 C C . GLU A 1 109 ? -5.802 5.708 21.980 1.00 97.56 109 GLU A C 1
ATOM 834 O O . GLU A 1 109 ? -5.776 6.243 23.097 1.00 97.56 109 GLU A O 1
ATOM 839 N N . ASN A 1 110 ? -5.012 4.663 21.702 1.00 97.38 110 ASN A N 1
ATOM 840 C CA . ASN A 1 110 ? -4.238 3.936 22.720 1.00 97.38 110 ASN A CA 1
ATOM 841 C C . ASN A 1 110 ? -2.718 3.961 22.541 1.00 97.38 110 ASN A C 1
ATOM 843 O O . ASN A 1 110 ? -2.022 3.535 23.463 1.00 97.38 110 ASN A O 1
ATOM 847 N N . GLY A 1 111 ? -2.214 4.490 21.427 1.00 96.44 111 GLY A N 1
ATOM 848 C CA . GLY A 1 111 ? -0.786 4.588 21.145 1.00 96.44 111 GLY A CA 1
ATOM 849 C C . GLY A 1 111 ? -0.108 3.212 21.084 1.00 96.44 111 GLY A C 1
ATOM 850 O O . GLY A 1 111 ? -0.743 2.237 20.666 1.00 96.44 111 GLY A O 1
ATOM 851 N N . PRO A 1 112 ? 1.155 3.103 21.538 1.00 96.44 112 PRO A N 1
ATOM 852 C CA . PRO A 1 112 ? 1.896 1.838 21.581 1.00 96.44 112 PRO A CA 1
ATOM 853 C C . PRO A 1 112 ? 1.187 0.691 22.327 1.00 96.44 112 PRO A C 1
ATOM 855 O O . PRO A 1 112 ? 1.394 -0.472 21.996 1.00 96.44 112 PRO A O 1
ATOM 858 N N . SER A 1 113 ? 0.329 0.990 23.309 1.00 96.38 113 SER A N 1
ATOM 859 C CA . SER A 1 113 ? -0.483 0.003 24.043 1.00 96.38 113 SER A CA 1
ATOM 860 C C . SER A 1 113 ? -1.761 -0.431 23.302 1.00 96.38 113 SER A C 1
ATOM 862 O O . SER A 1 113 ? -2.630 -1.084 23.889 1.00 96.38 113 SER A O 1
ATOM 864 N N . SER A 1 114 ? -1.958 -0.050 22.039 1.00 96.69 114 SER A N 1
ATOM 865 C CA . SER A 1 114 ? -3.037 -0.613 21.221 1.00 96.69 114 SER A CA 1
ATOM 866 C C . SER A 1 114 ? -2.804 -2.105 20.967 1.00 96.69 114 SER A C 1
ATOM 868 O O . SER A 1 114 ? -1.681 -2.540 20.720 1.00 96.69 114 SER A O 1
ATOM 870 N N . ALA A 1 115 ? -3.885 -2.891 20.951 1.00 92.62 115 ALA A N 1
ATOM 871 C CA . ALA A 1 115 ? -3.814 -4.297 20.545 1.00 92.62 115 ALA A CA 1
ATOM 872 C C . ALA A 1 115 ? -3.374 -4.462 19.075 1.00 92.62 115 ALA A C 1
ATOM 874 O O . ALA A 1 115 ? -2.902 -5.529 18.689 1.00 92.62 115 ALA A O 1
ATOM 875 N N . PHE A 1 116 ? -3.502 -3.396 18.280 1.00 96.06 116 PHE A N 1
ATOM 876 C CA . PHE A 1 116 ? -3.148 -3.344 16.867 1.00 96.06 116 PHE A CA 1
ATOM 877 C C . PHE A 1 116 ? -1.883 -2.512 16.598 1.00 96.06 116 PHE A C 1
ATOM 879 O O . PHE A 1 116 ? -1.500 -2.361 15.442 1.00 96.06 116 PHE A O 1
ATOM 886 N N . ALA A 1 117 ? -1.183 -2.004 17.624 1.00 95.81 117 ALA A N 1
ATOM 887 C CA . ALA A 1 117 ? 0.040 -1.213 17.427 1.00 95.81 117 ALA A CA 1
ATOM 888 C C . ALA A 1 117 ? 1.113 -1.983 16.639 1.00 95.81 117 ALA A C 1
ATOM 890 O O . ALA A 1 117 ? 1.788 -1.412 15.788 1.00 95.81 117 ALA A O 1
ATOM 891 N N . ALA A 1 118 ? 1.236 -3.291 16.887 1.00 94.50 118 ALA A N 1
ATOM 892 C CA . ALA A 1 118 ? 2.169 -4.167 16.181 1.00 94.50 118 ALA A CA 1
ATOM 893 C C . ALA A 1 118 ? 1.687 -4.598 14.783 1.00 94.50 118 ALA A C 1
ATOM 895 O O . ALA A 1 118 ? 2.480 -5.148 14.023 1.00 94.50 118 ALA A O 1
ATOM 896 N N . PHE A 1 119 ? 0.414 -4.365 14.437 1.00 97.44 119 PHE A N 1
ATOM 897 C CA . PHE A 1 119 ? -0.135 -4.735 13.128 1.00 97.44 119 PHE A CA 1
ATOM 898 C C . PHE A 1 119 ? 0.339 -3.780 12.039 1.00 97.44 119 PHE A C 1
ATOM 900 O O . PHE A 1 119 ? 0.522 -4.197 10.896 1.00 97.44 119 PHE A O 1
ATOM 907 N N . PHE A 1 120 ? 0.549 -2.516 12.401 1.00 97.69 120 PHE A N 1
ATOM 908 C CA . PHE A 1 120 ? 0.995 -1.472 11.496 1.00 97.69 120 PHE A CA 1
ATOM 909 C C . PHE A 1 120 ? 2.488 -1.214 11.628 1.00 97.69 120 PHE A C 1
ATOM 911 O O . PHE A 1 120 ? 3.117 -1.446 12.661 1.00 97.69 120 PHE A O 1
ATOM 918 N N . ASP A 1 121 ? 3.058 -0.704 10.551 1.00 95.88 121 ASP A N 1
ATOM 919 C CA . ASP A 1 121 ? 4.474 -0.395 10.454 1.00 95.88 121 ASP A CA 1
ATOM 920 C C . ASP A 1 121 ? 4.768 1.042 10.899 1.00 95.88 121 ASP A C 1
ATOM 922 O O . ASP A 1 121 ? 5.101 1.910 10.089 1.00 95.88 121 ASP A O 1
ATOM 926 N N . VAL A 1 122 ? 4.575 1.284 12.196 1.00 94.06 122 VAL A N 1
ATOM 927 C CA . VAL A 1 122 ? 4.757 2.585 12.852 1.00 94.06 122 VAL A CA 1
ATOM 928 C C . VAL A 1 122 ? 6.122 2.650 13.539 1.00 94.06 122 VAL A C 1
ATOM 930 O O . VAL A 1 122 ? 6.533 1.722 14.240 1.00 94.06 122 VAL A O 1
ATOM 933 N N . GLU A 1 123 ? 6.812 3.768 13.358 1.00 90.06 123 GLU A N 1
ATOM 934 C CA . GLU A 1 123 ? 8.033 4.135 14.065 1.00 90.06 123 GLU A CA 1
ATOM 935 C C . GLU A 1 123 ? 7.675 4.881 15.354 1.00 90.06 123 GLU A C 1
ATOM 937 O O . GLU A 1 123 ? 7.334 6.060 15.353 1.00 90.06 123 GLU A O 1
ATOM 942 N N . TRP A 1 124 ? 7.717 4.163 16.476 1.00 90.56 124 TRP A N 1
ATOM 943 C CA . TRP A 1 124 ? 7.374 4.722 17.788 1.00 90.56 124 TRP A CA 1
ATOM 944 C C . TRP A 1 124 ? 8.545 5.458 18.457 1.00 90.56 124 TRP A C 1
ATOM 946 O O . TRP A 1 124 ? 8.329 6.334 19.297 1.00 90.56 124 TRP A O 1
ATOM 956 N N . GLU A 1 125 ? 9.780 5.135 18.073 1.00 85.38 125 GLU A N 1
ATOM 957 C CA . GLU A 1 125 ? 11.014 5.725 18.601 1.00 85.38 125 GLU A CA 1
ATOM 958 C C . GLU A 1 125 ? 11.591 6.749 17.610 1.00 85.38 125 GLU A C 1
ATOM 960 O O . GLU A 1 125 ? 12.656 6.547 17.044 1.00 85.38 125 GLU A O 1
ATOM 965 N N . SER A 1 126 ? 10.870 7.855 17.389 1.00 81.94 126 SER A N 1
ATOM 966 C CA . SER A 1 126 ? 11.364 8.968 16.559 1.00 81.94 126 SER A CA 1
ATOM 967 C C . SER A 1 126 ? 12.582 9.643 17.211 1.00 81.94 126 SER A C 1
ATOM 969 O O . SER A 1 126 ? 12.553 9.878 18.429 1.00 81.94 126 SER A O 1
ATOM 971 N N . PRO A 1 127 ? 13.607 10.052 16.438 1.00 74.31 127 PRO A N 1
ATOM 972 C CA . PRO A 1 127 ? 14.703 10.871 16.961 1.00 74.31 127 PRO A CA 1
ATOM 973 C C . PRO A 1 127 ? 14.217 12.259 17.415 1.00 74.31 127 PRO A C 1
ATOM 975 O O . PRO A 1 127 ? 14.780 12.874 18.325 1.00 74.31 127 PRO A O 1
ATOM 978 N N . GLU A 1 128 ? 13.125 12.753 16.835 1.00 80.50 128 GLU A N 1
ATOM 979 C CA . GLU A 1 128 ? 12.433 13.956 17.263 1.00 80.50 128 GLU A CA 1
ATOM 980 C C . GLU A 1 128 ? 11.652 13.705 18.559 1.00 80.50 128 GLU A C 1
ATOM 982 O O . GLU A 1 128 ? 10.602 13.059 18.574 1.00 80.50 128 GLU A O 1
ATOM 987 N N . ALA A 1 129 ? 12.107 14.308 19.659 1.00 80.56 129 ALA A N 1
ATOM 988 C CA . ALA A 1 129 ? 11.492 14.136 20.978 1.00 80.56 129 ALA A CA 1
ATOM 989 C C . ALA A 1 129 ? 9.974 14.422 21.013 1.00 80.56 129 ALA A C 1
ATOM 991 O O . ALA A 1 129 ? 9.256 13.812 21.802 1.00 80.56 129 ALA A O 1
ATOM 992 N N . TYR A 1 130 ? 9.476 15.322 20.155 1.00 80.50 130 TYR A N 1
ATOM 993 C CA . TYR A 1 130 ? 8.054 15.682 20.081 1.00 80.50 130 TYR A CA 1
ATOM 994 C C . TYR A 1 130 ? 7.180 14.649 19.340 1.00 80.50 130 TYR A C 1
ATOM 996 O O . TYR A 1 130 ? 5.953 14.718 19.436 1.00 80.50 130 TYR A O 1
ATOM 1004 N N . LEU A 1 131 ? 7.787 13.698 18.619 1.00 85.00 131 LEU A N 1
ATOM 1005 C CA . LEU A 1 131 ? 7.111 12.584 17.939 1.00 85.00 131 LEU A CA 1
ATOM 1006 C C . LEU A 1 131 ? 7.305 11.244 18.644 1.00 85.00 131 LEU A C 1
ATOM 1008 O O . LEU A 1 131 ? 6.672 10.257 18.276 1.00 85.00 131 LEU A O 1
ATOM 1012 N N . LYS A 1 132 ? 8.126 11.195 19.694 1.00 88.69 132 LYS A N 1
ATOM 1013 C CA . LYS A 1 132 ? 8.326 9.969 20.461 1.00 88.69 132 LYS A CA 1
ATOM 1014 C C . LYS A 1 132 ? 6.990 9.435 20.991 1.00 88.69 132 LYS A C 1
ATOM 1016 O O . LYS A 1 132 ? 6.267 10.132 21.706 1.00 88.69 132 LYS A O 1
ATOM 1021 N N . ASN A 1 133 ? 6.687 8.177 20.673 1.00 90.94 133 ASN A N 1
ATOM 1022 C CA . ASN A 1 133 ? 5.429 7.490 20.976 1.00 90.94 133 ASN A CA 1
ATOM 1023 C C . ASN A 1 133 ? 4.163 8.161 20.406 1.00 90.94 133 ASN A C 1
ATOM 1025 O O . ASN A 1 133 ? 3.069 7.949 20.938 1.00 90.94 133 ASN A O 1
ATOM 1029 N N . ARG A 1 134 ? 4.286 8.965 19.342 1.00 92.69 134 ARG A N 1
ATOM 1030 C CA . ARG A 1 134 ? 3.153 9.621 18.682 1.00 92.69 134 ARG A CA 1
ATOM 1031 C C . ARG A 1 134 ? 3.170 9.417 17.177 1.00 92.69 134 ARG A C 1
ATOM 1033 O O . ARG A 1 134 ? 4.215 9.398 16.545 1.00 92.69 134 ARG A O 1
ATOM 1040 N N . ILE A 1 135 ? 1.978 9.358 16.599 1.00 93.56 135 ILE A N 1
ATOM 1041 C CA . ILE A 1 135 ? 1.797 9.299 15.148 1.00 93.56 135 ILE A CA 1
ATOM 1042 C C . ILE A 1 135 ? 1.610 10.710 14.594 1.00 93.56 135 ILE A C 1
ATOM 1044 O O . ILE A 1 135 ? 0.691 11.425 14.994 1.00 93.56 135 ILE A O 1
ATOM 1048 N N . LEU A 1 136 ? 2.439 11.111 13.634 1.00 92.56 136 LEU A N 1
ATOM 1049 C CA . LEU A 1 136 ? 2.202 12.333 12.871 1.00 92.56 136 LEU A CA 1
ATOM 1050 C C . LEU A 1 136 ? 1.066 12.110 11.859 1.00 92.56 136 LEU A C 1
ATOM 1052 O O . LEU A 1 136 ? 1.151 11.223 11.013 1.00 92.56 136 LEU A O 1
ATOM 1056 N N . LEU A 1 137 ? 0.020 12.935 11.917 1.00 92.81 137 LEU A N 1
ATOM 1057 C CA . LEU A 1 137 ? -1.106 12.920 10.981 1.00 92.81 137 LEU A CA 1
ATOM 1058 C C . LEU A 1 137 ? -1.081 14.190 10.112 1.00 92.81 137 LEU A C 1
ATOM 1060 O O . LEU A 1 137 ? -1.540 15.245 10.564 1.00 92.81 137 LEU A O 1
ATOM 1064 N N . PRO A 1 138 ? -0.551 14.123 8.876 1.00 91.31 138 PRO A N 1
ATOM 1065 C CA . PRO A 1 138 ? -0.420 15.270 7.975 1.00 91.31 138 PRO A CA 1
ATOM 1066 C C . PRO A 1 138 ? -1.760 15.612 7.291 1.00 91.31 138 PRO A C 1
ATOM 1068 O O . PRO A 1 138 ? -1.908 15.484 6.081 1.00 91.31 138 PRO A O 1
ATOM 1071 N N . VAL A 1 139 ? -2.758 16.034 8.069 1.00 91.81 139 VAL A N 1
ATOM 1072 C CA . VAL A 1 139 ? -4.143 16.255 7.600 1.00 91.81 139 VAL A CA 1
ATOM 1073 C C . VAL A 1 139 ? -4.554 17.726 7.535 1.00 91.81 139 VAL A C 1
ATOM 1075 O O . VAL A 1 139 ? -5.586 18.050 6.958 1.00 91.81 139 VAL A O 1
ATOM 1078 N N . LEU A 1 140 ? -3.782 18.629 8.142 1.00 94.56 140 LEU A N 1
ATOM 1079 C CA . LEU A 1 140 ? -4.157 20.037 8.254 1.00 94.56 140 LEU A CA 1
ATOM 1080 C C . LEU A 1 140 ? -3.841 20.804 6.966 1.00 94.56 140 LEU A C 1
ATOM 1082 O O . LEU A 1 140 ? -2.782 20.616 6.365 1.00 94.56 140 LEU A O 1
ATOM 1086 N N . GLU A 1 141 ? -4.721 21.730 6.584 1.00 94.56 141 GLU A N 1
ATOM 1087 C CA . GLU A 1 141 ? -4.559 22.605 5.410 1.00 94.56 141 GLU A CA 1
ATOM 1088 C C . GLU A 1 141 ? -3.418 23.630 5.562 1.00 94.56 141 GLU A C 1
ATOM 1090 O O . GLU A 1 141 ? -2.806 24.039 4.571 1.00 94.56 141 GLU A O 1
ATOM 1095 N N . ASP A 1 142 ? -3.087 23.995 6.804 1.00 95.69 142 ASP A N 1
ATOM 1096 C CA . ASP A 1 142 ? -2.058 24.972 7.162 1.00 95.69 142 ASP A CA 1
ATOM 1097 C C . ASP A 1 142 ? -1.282 24.531 8.425 1.00 95.69 142 ASP A C 1
ATOM 1099 O O . ASP A 1 142 ? -1.534 23.467 8.995 1.00 95.69 142 ASP A O 1
ATOM 1103 N N . GLN A 1 143 ? -0.306 25.325 8.870 1.00 94.69 143 GLN A N 1
ATOM 1104 C CA . GLN A 1 143 ? 0.449 25.066 10.095 1.00 94.69 143 GLN A CA 1
ATOM 1105 C C . GLN A 1 143 ? -0.471 24.951 11.312 1.00 94.69 143 GLN A C 1
ATOM 1107 O O . GLN A 1 143 ? -1.332 25.802 11.533 1.00 94.69 143 GLN A O 1
ATOM 1112 N N . TYR A 1 144 ? -0.196 23.942 12.143 1.00 95.56 144 TYR A N 1
ATOM 1113 C CA . TYR A 1 144 ? -0.953 23.594 13.347 1.00 95.56 144 TYR A CA 1
ATOM 1114 C C . TYR A 1 144 ? -1.408 24.810 14.169 1.00 95.56 144 TYR A C 1
ATOM 1116 O O . TYR A 1 144 ? -2.604 25.004 14.346 1.00 95.56 144 TYR A O 1
ATOM 1124 N N . GLY A 1 145 ? -0.483 25.689 14.576 1.00 96.06 145 GLY A N 1
ATOM 1125 C CA . GLY A 1 145 ? -0.823 26.851 15.406 1.00 96.06 145 GLY A CA 1
ATOM 1126 C C . GLY A 1 145 ? -1.759 27.860 14.727 1.00 96.06 145 GLY A C 1
ATOM 1127 O O . GLY A 1 145 ? -2.573 28.487 15.400 1.00 96.06 145 GLY A O 1
ATOM 1128 N N . ARG A 1 146 ? -1.701 27.999 13.392 1.00 97.38 146 ARG A N 1
ATOM 1129 C CA . ARG A 1 146 ? -2.636 28.856 12.640 1.00 97.38 146 ARG A CA 1
ATOM 1130 C C . ARG A 1 146 ? -4.022 28.233 12.552 1.00 97.38 146 ARG A C 1
ATOM 1132 O O . ARG A 1 146 ? -5.008 28.937 12.736 1.00 97.38 146 ARG A O 1
ATOM 1139 N N . VAL A 1 147 ? -4.094 26.927 12.303 1.00 97.69 147 VAL A N 1
ATOM 1140 C CA . VAL A 1 147 ? -5.364 26.188 12.252 1.00 97.69 147 VAL A CA 1
ATOM 1141 C C . VAL A 1 147 ? -6.040 26.177 13.625 1.00 97.69 147 VAL A C 1
ATOM 1143 O O . VAL A 1 147 ? -7.245 26.416 13.717 1.00 97.69 147 VAL A O 1
ATOM 1146 N N . LEU A 1 148 ? -5.257 25.974 14.687 1.00 97.00 148 LEU A N 1
ATOM 1147 C CA . LEU A 1 148 ? -5.712 26.048 16.071 1.00 97.00 148 LEU A CA 1
ATOM 1148 C C . LEU A 1 148 ? -6.237 27.452 16.410 1.00 97.00 148 LEU A C 1
ATOM 1150 O O . LEU A 1 148 ? -7.378 27.591 16.838 1.00 97.00 148 LEU A O 1
ATOM 1154 N N . GLY A 1 149 ? -5.457 28.504 16.133 1.00 96.31 149 GLY A N 1
ATOM 1155 C CA . GLY A 1 149 ? -5.860 29.892 16.392 1.00 96.31 149 GLY A CA 1
ATOM 1156 C C . GLY A 1 149 ? -7.052 30.378 15.556 1.00 96.31 149 GLY A C 1
ATOM 1157 O O . GLY A 1 149 ? -7.721 31.334 15.941 1.00 96.31 149 GLY A O 1
ATOM 1158 N N . ALA A 1 150 ? -7.344 29.718 14.433 1.00 96.62 150 ALA A N 1
ATOM 1159 C CA . ALA A 1 150 ? -8.540 29.961 13.629 1.00 96.62 150 ALA A CA 1
ATOM 1160 C C . ALA A 1 150 ? -9.799 29.247 14.168 1.00 96.62 150 ALA A C 1
ATOM 1162 O O . ALA A 1 150 ? -10.867 29.390 13.573 1.00 96.62 150 ALA A O 1
ATOM 1163 N N . GLY A 1 151 ? -9.692 28.470 15.254 1.00 96.00 151 GLY A N 1
ATOM 1164 C CA . GLY A 1 151 ? -10.812 27.723 15.839 1.00 96.00 151 GLY A CA 1
ATOM 1165 C C . GLY A 1 151 ? -11.317 26.580 14.954 1.00 96.00 151 GLY A C 1
ATOM 1166 O O . GLY A 1 151 ? -12.482 26.200 15.038 1.00 96.00 151 GLY A O 1
ATOM 1167 N N . LEU A 1 152 ? -10.468 26.056 14.060 1.00 97.44 152 LEU A N 1
ATOM 1168 C CA . LEU A 1 152 ? -10.835 24.975 13.134 1.00 97.44 152 LEU A CA 1
ATOM 1169 C C . LEU A 1 152 ? -10.677 23.576 13.745 1.00 97.44 152 LEU A C 1
ATOM 1171 O O . LEU A 1 152 ? -11.176 22.607 13.170 1.00 97.44 152 LEU A O 1
ATOM 1175 N N . ILE A 1 153 ? -9.969 23.471 14.873 1.00 98.25 153 ILE A N 1
ATOM 1176 C CA . ILE A 1 153 ? -9.835 22.249 15.668 1.00 98.25 153 ILE A CA 1
ATOM 1177 C C . ILE A 1 153 ? -10.700 22.407 16.913 1.00 98.25 153 ILE A C 1
ATOM 1179 O O . ILE A 1 153 ? -10.657 23.446 17.567 1.00 98.25 153 ILE A O 1
ATOM 1183 N N . SER A 1 154 ? -11.464 21.375 17.250 1.00 97.88 154 SER A N 1
ATOM 1184 C CA . SER A 1 154 ? -12.268 21.343 18.470 1.00 97.88 154 SER A CA 1
ATOM 1185 C C . SER A 1 154 ? -12.345 19.934 19.041 1.00 97.88 154 SER A C 1
ATOM 1187 O O . SER A 1 154 ? -12.138 18.951 18.338 1.00 97.88 154 SER A O 1
ATOM 1189 N N . VAL A 1 155 ? -12.648 19.808 20.325 1.00 98.44 155 VAL A N 1
ATOM 1190 C CA . VAL A 1 155 ? -12.988 18.545 20.975 1.00 98.44 155 VAL A CA 1
ATOM 1191 C C . VAL A 1 155 ? -14.500 18.470 21.094 1.00 98.44 155 VAL A C 1
ATOM 1193 O O . VAL A 1 155 ? -15.139 19.374 21.635 1.00 98.44 155 VAL A O 1
ATOM 1196 N N . VAL A 1 156 ? -15.080 17.388 20.589 1.00 97.44 156 VAL A N 1
ATOM 1197 C CA . VAL A 1 156 ? -16.526 17.165 20.562 1.00 97.44 156 VAL A CA 1
ATOM 1198 C C . VAL A 1 156 ? -16.872 15.832 21.200 1.00 97.44 156 VAL A C 1
ATOM 1200 O O . VAL A 1 156 ? -16.119 14.858 21.111 1.00 97.44 156 VAL A O 1
ATOM 1203 N N . ARG A 1 157 ? -18.049 15.765 21.819 1.00 97.06 157 ARG A N 1
ATOM 1204 C CA . ARG A 1 157 ? -18.625 14.515 22.305 1.00 97.06 157 ARG A CA 1
ATOM 1205 C C . ARG A 1 157 ? -19.598 13.957 21.271 1.00 97.06 157 ARG A C 1
ATOM 1207 O O . ARG A 1 157 ? -20.439 14.676 20.737 1.00 97.06 157 ARG A O 1
ATOM 1214 N N . LYS A 1 158 ? -19.510 12.655 21.008 1.00 95.19 158 LYS A N 1
ATOM 1215 C CA . LYS A 1 158 ? -20.548 11.891 20.309 1.00 95.19 158 LYS A CA 1
ATOM 1216 C C . LYS A 1 158 ? -20.981 10.754 21.216 1.00 95.19 158 LYS A C 1
ATOM 1218 O O . LYS A 1 158 ? -20.196 9.848 21.489 1.00 95.19 158 LYS A O 1
ATOM 1223 N N . GLU A 1 159 ? -22.218 10.835 21.696 1.00 92.31 159 GLU A N 1
ATOM 1224 C CA . GLU A 1 159 ? -22.756 9.919 22.707 1.00 92.31 159 GLU A CA 1
ATOM 1225 C C . GLU A 1 159 ? -21.858 9.899 23.959 1.00 92.31 159 GLU A C 1
ATOM 1227 O O . GLU A 1 159 ? -21.737 10.907 24.650 1.00 92.31 159 GLU A O 1
ATOM 1232 N N . SER A 1 160 ? -21.204 8.783 24.257 1.00 93.12 160 SER A N 1
ATOM 1233 C CA . SER A 1 160 ? -20.312 8.614 25.409 1.00 93.12 160 SER A CA 1
ATOM 1234 C C . SER A 1 160 ? -18.826 8.755 25.076 1.00 93.12 160 SER A C 1
ATOM 1236 O O . SER A 1 160 ? -17.984 8.631 25.966 1.00 93.12 160 SER A O 1
ATOM 1238 N N . ARG A 1 161 ? -18.488 9.007 23.807 1.00 95.56 161 ARG A N 1
ATOM 1239 C CA . ARG A 1 161 ? -17.111 9.075 23.302 1.00 95.56 161 ARG A CA 1
ATOM 1240 C C . ARG A 1 161 ? -16.729 10.503 22.924 1.00 95.56 161 ARG A C 1
ATOM 1242 O O . ARG A 1 161 ? -17.585 11.337 22.632 1.00 95.56 161 ARG A O 1
ATOM 1249 N N . PHE A 1 162 ? -15.427 10.766 22.909 1.00 97.81 162 PHE A N 1
ATOM 1250 C CA . PHE A 1 162 ? -14.852 12.087 22.666 1.00 97.81 162 PHE A CA 1
ATOM 1251 C C . PHE A 1 162 ? -13.908 12.039 21.469 1.00 97.81 162 PHE A C 1
ATOM 1253 O O . PHE A 1 162 ? -13.167 11.067 21.295 1.00 97.81 162 PHE A O 1
ATOM 1260 N N . PHE A 1 163 ? -13.940 13.088 20.653 1.00 98.06 163 PHE A N 1
ATOM 1261 C CA . PHE A 1 163 ? -13.195 13.171 19.404 1.00 98.06 163 PHE A CA 1
ATOM 1262 C C . PHE A 1 163 ? -12.563 14.547 19.243 1.00 98.06 163 PHE A C 1
ATOM 1264 O O . PHE A 1 163 ? -13.203 15.555 19.532 1.00 98.06 163 PHE A O 1
ATOM 1271 N N . VAL A 1 164 ? -11.342 14.588 18.721 1.00 98.19 164 VAL A N 1
ATOM 1272 C CA . VAL A 1 164 ? -10.786 15.792 18.108 1.00 98.19 164 VAL A CA 1
ATOM 1273 C C . VAL A 1 164 ? -11.390 15.904 16.709 1.00 98.19 164 VAL A C 1
ATOM 1275 O O . VAL A 1 164 ? -11.253 14.998 15.887 1.00 98.19 164 VAL A O 1
ATOM 1278 N N . SER A 1 165 ? -12.093 16.996 16.454 1.00 97.06 165 SER A N 1
ATOM 1279 C CA . SER A 1 165 ? -12.737 17.336 15.194 1.00 97.06 165 SER A CA 1
ATOM 1280 C C . SER A 1 165 ? -11.883 18.338 14.431 1.00 97.06 165 SER A C 1
ATOM 1282 O O . SER A 1 165 ? -11.453 19.348 14.986 1.00 97.06 165 SER A O 1
ATOM 1284 N N . TYR A 1 166 ? -11.682 18.084 13.144 1.00 96.19 166 TYR A N 1
ATOM 1285 C CA . TYR A 1 166 ? -11.113 19.041 12.200 1.00 96.19 166 TYR A CA 1
ATOM 1286 C C . TYR A 1 166 ? -11.818 18.867 10.858 1.00 96.19 166 TYR A C 1
ATOM 1288 O O . TYR A 1 166 ? -11.725 17.803 10.246 1.00 96.19 166 TYR A O 1
ATOM 1296 N N . ARG A 1 167 ? -12.544 19.903 10.414 1.00 92.56 167 ARG A N 1
ATOM 1297 C CA . ARG A 1 167 ? -13.450 19.818 9.253 1.00 92.56 167 ARG A CA 1
ATOM 1298 C C . ARG A 1 167 ? -14.419 18.628 9.416 1.00 92.56 167 ARG A C 1
ATOM 1300 O O . ARG A 1 167 ? -15.087 18.534 10.443 1.00 92.56 167 ARG A O 1
ATOM 1307 N N . GLU A 1 168 ? -14.505 17.735 8.436 1.00 88.62 168 GLU A N 1
ATOM 1308 C CA . GLU A 1 168 ? -15.279 16.489 8.477 1.00 88.62 168 GLU A CA 1
ATOM 1309 C C . GLU A 1 168 ? -14.582 15.330 9.212 1.00 88.62 168 GLU A C 1
ATOM 1311 O O . GLU A 1 168 ? -15.208 14.295 9.466 1.00 88.62 168 GLU A O 1
ATOM 1316 N N . HIS A 1 169 ? -13.299 15.470 9.557 1.00 91.62 169 HIS A N 1
ATOM 1317 C CA . HIS A 1 169 ? -12.519 14.407 10.181 1.00 91.62 169 HIS A CA 1
ATOM 1318 C C . HIS A 1 169 ? -12.713 14.364 11.695 1.00 91.62 169 HIS A C 1
ATOM 1320 O O . HIS A 1 169 ? -12.756 15.389 12.376 1.00 91.62 169 HIS A O 1
ATOM 1326 N N . LEU A 1 170 ? -12.777 13.140 12.223 1.00 94.25 170 LEU A N 1
ATOM 1327 C CA . LEU A 1 170 ? -12.862 12.855 13.649 1.00 94.25 170 LEU A CA 1
ATOM 1328 C C . LEU A 1 170 ? -11.747 11.896 14.031 1.00 94.25 170 LEU A C 1
ATOM 1330 O O . LEU A 1 170 ? -11.645 10.802 13.473 1.00 94.25 170 LEU A O 1
ATOM 1334 N N . PHE A 1 171 ? -10.951 12.308 15.006 1.00 96.50 171 PHE A N 1
ATOM 1335 C CA . PHE A 1 171 ? -9.868 11.527 15.582 1.00 96.50 171 PHE A CA 1
ATOM 1336 C C . PHE A 1 171 ? -10.225 11.190 17.030 1.00 96.50 171 PHE A C 1
ATOM 1338 O O . PHE A 1 171 ? -10.764 12.041 17.738 1.00 96.50 171 PHE A O 1
ATOM 1345 N N . PRO A 1 172 ? -9.975 9.965 17.500 1.00 97.12 172 PRO A N 1
ATOM 1346 C CA . PRO A 1 172 ? -10.389 9.553 18.829 1.00 97.12 172 PRO A CA 1
ATOM 1347 C C . PRO A 1 172 ? -9.543 10.273 19.875 1.00 97.12 172 PRO A C 1
ATOM 1349 O O . PRO A 1 172 ? -8.354 10.514 19.675 1.00 97.12 172 PRO A O 1
ATOM 1352 N N . VAL A 1 173 ? -10.146 10.630 21.001 1.00 98.00 173 VAL A N 1
ATOM 1353 C CA . VAL A 1 173 ? -9.416 11.238 22.115 1.00 98.00 173 VAL A CA 1
ATOM 1354 C C . VAL A 1 173 ? -8.753 10.154 22.961 1.00 98.00 173 VAL A C 1
ATOM 1356 O O . VAL A 1 173 ? -9.399 9.190 23.369 1.00 98.00 173 VAL A O 1
ATOM 1359 N N . ALA A 1 174 ? -7.479 10.340 23.303 1.00 97.88 174 ALA A N 1
ATOM 1360 C CA . ALA A 1 174 ? -6.763 9.494 24.245 1.00 97.88 174 ALA A CA 1
ATOM 1361 C C . ALA A 1 174 ? -7.477 9.524 25.613 1.00 97.88 174 ALA A C 1
ATOM 1363 O O . ALA A 1 174 ? -7.533 10.590 26.233 1.00 97.88 174 ALA A O 1
ATOM 1364 N N . PRO A 1 175 ? -7.975 8.393 26.151 1.00 97.69 175 PRO A N 1
ATOM 1365 C CA . PRO A 1 175 ? -8.906 8.399 27.284 1.00 97.69 175 PRO A CA 1
ATOM 1366 C C . PRO A 1 175 ? -8.394 9.148 28.522 1.00 97.69 175 PRO A C 1
ATOM 1368 O O . PRO A 1 175 ? -9.143 9.873 29.169 1.00 97.69 175 PRO A O 1
ATOM 1371 N N . ARG A 1 176 ? -7.088 9.050 28.811 1.00 97.44 176 ARG A N 1
ATOM 1372 C CA . ARG A 1 176 ? -6.440 9.743 29.939 1.00 97.44 176 ARG A CA 1
ATOM 1373 C C . ARG A 1 176 ? -6.540 11.272 29.853 1.00 97.44 176 ARG A C 1
ATOM 1375 O O . ARG A 1 176 ? -6.578 11.929 30.888 1.00 97.44 176 ARG A O 1
ATOM 1382 N N . SER A 1 177 ? -6.590 11.840 28.646 1.00 97.31 177 SER A N 1
ATOM 1383 C CA . SER A 1 177 ? -6.696 13.293 28.444 1.00 97.31 177 SER A CA 1
ATOM 1384 C C . SER A 1 177 ? -8.041 13.866 28.914 1.00 97.31 177 SER A C 1
ATOM 1386 O O . SER A 1 177 ? -8.104 15.031 29.301 1.00 97.31 177 SER A O 1
ATOM 1388 N N . MET A 1 178 ? -9.087 13.034 29.009 1.00 98.00 178 MET A N 1
ATOM 1389 C CA . MET A 1 178 ? -10.419 13.446 29.472 1.00 98.00 178 MET A CA 1
ATOM 1390 C C . MET A 1 178 ? -10.532 13.637 30.988 1.00 98.00 178 MET A C 1
ATOM 1392 O O . MET A 1 178 ? -11.544 14.165 31.451 1.00 98.00 178 MET A O 1
ATOM 1396 N N . MET A 1 179 ? -9.513 13.247 31.765 1.00 97.56 179 MET A N 1
ATOM 1397 C CA . MET A 1 179 ? -9.518 13.347 33.230 1.00 97.56 179 MET A CA 1
ATOM 1398 C C . MET A 1 179 ? -9.915 14.749 33.708 1.00 97.56 179 MET A C 1
ATOM 1400 O O . MET A 1 179 ? -10.852 14.895 34.491 1.00 97.56 179 MET A O 1
ATOM 1404 N N . ASN A 1 180 ? -9.241 15.778 33.190 1.00 96.19 180 ASN A N 1
ATOM 1405 C CA . ASN A 1 180 ? -9.434 17.156 33.639 1.00 96.19 180 ASN A CA 1
ATOM 1406 C C . ASN A 1 180 ? -10.821 17.699 33.263 1.00 96.19 180 ASN A C 1
ATOM 1408 O O . ASN A 1 180 ? -11.454 18.370 34.075 1.00 96.19 180 ASN A O 1
ATOM 1412 N N . VAL A 1 181 ? -11.311 17.383 32.059 1.00 97.81 181 VAL A N 1
ATOM 1413 C CA . VAL A 1 181 ? -12.626 17.834 31.575 1.00 97.81 181 VAL A CA 1
ATOM 1414 C C . VAL A 1 181 ? -13.748 17.223 32.417 1.00 97.81 181 VAL A C 1
ATOM 1416 O O . VAL A 1 181 ? -14.611 17.948 32.910 1.00 97.81 181 VAL A O 1
ATOM 1419 N N . LEU A 1 182 ? -13.711 15.906 32.648 1.00 98.12 182 LEU A N 1
ATOM 1420 C CA . LEU A 1 182 ? -14.737 15.214 33.435 1.00 98.12 182 LEU A CA 1
ATOM 1421 C C . LEU A 1 182 ? -14.709 15.622 34.911 1.00 98.12 182 LEU A C 1
ATOM 1423 O O . LEU A 1 182 ? -15.766 15.814 35.509 1.00 98.12 182 LEU A O 1
ATOM 1427 N N . GLN A 1 183 ? -13.523 15.821 35.496 1.00 97.38 183 GLN A N 1
ATOM 1428 C CA . GLN A 1 183 ? -13.417 16.338 36.861 1.00 97.38 183 GLN A CA 1
ATOM 1429 C C . GLN A 1 183 ? -13.975 17.758 36.969 1.00 97.38 183 GLN A C 1
ATOM 1431 O O . GLN A 1 183 ? -14.754 18.028 37.881 1.00 97.38 183 GLN A O 1
ATOM 1436 N N . LYS A 1 184 ? -13.642 18.656 36.030 1.00 97.44 184 LYS A N 1
ATOM 1437 C CA . LYS A 1 184 ? -14.181 20.026 35.994 1.00 97.44 184 LYS A CA 1
ATOM 1438 C C . LYS A 1 184 ? -15.711 20.023 35.923 1.00 97.44 184 LYS A C 1
ATOM 1440 O O . LYS A 1 184 ? -16.351 20.721 36.709 1.00 97.44 184 LYS A O 1
ATOM 1445 N N . ALA A 1 185 ? -16.290 19.202 35.046 1.00 98.00 185 ALA A N 1
ATOM 1446 C CA . ALA A 1 185 ? -17.739 19.038 34.944 1.00 98.00 185 ALA A CA 1
ATOM 1447 C C . ALA A 1 185 ? -18.345 18.498 36.251 1.00 98.00 185 ALA A C 1
ATOM 1449 O O . ALA A 1 185 ? -19.323 19.050 36.757 1.00 98.00 185 ALA A O 1
ATOM 1450 N N . GLY A 1 186 ? -17.712 17.487 36.853 1.00 97.88 186 GLY A N 1
ATOM 1451 C CA . GLY A 1 186 ? -18.124 16.918 38.135 1.00 97.88 186 GLY A CA 1
ATOM 1452 C C . GLY A 1 186 ? -18.091 17.914 39.296 1.00 97.88 186 GLY A C 1
ATOM 1453 O O . GLY A 1 186 ? -18.987 17.892 40.136 1.00 97.88 186 GLY A O 1
ATOM 1454 N N . TRP A 1 187 ? -17.125 18.836 39.333 1.00 97.62 187 TRP A N 1
ATOM 1455 C CA . TRP A 1 187 ? -17.106 19.925 40.319 1.00 97.62 187 TRP A CA 1
ATOM 1456 C C . TRP A 1 187 ? -18.250 20.921 40.111 1.00 97.62 187 TRP A C 1
ATOM 1458 O O . TRP A 1 187 ? -18.847 21.375 41.084 1.00 97.62 187 TRP A O 1
ATOM 1468 N N . ARG A 1 188 ? -18.590 21.247 38.858 1.00 97.56 188 ARG A N 1
ATOM 1469 C CA . ARG A 1 188 ? -19.643 22.226 38.534 1.00 97.56 188 ARG A CA 1
ATOM 1470 C C . ARG A 1 188 ? -21.042 21.761 38.901 1.00 97.56 188 ARG A C 1
ATOM 1472 O O . ARG A 1 188 ? -21.809 22.537 39.460 1.00 97.56 188 ARG A O 1
ATOM 1479 N N . CYS A 1 189 ? -21.365 20.508 38.601 1.00 97.31 189 CYS A N 1
ATOM 1480 C CA . CYS A 1 189 ? -22.674 19.929 38.909 1.00 97.31 189 CYS A CA 1
ATOM 1481 C C . CYS A 1 189 ? -22.699 19.140 40.228 1.00 97.31 189 CYS A C 1
ATOM 1483 O O . CYS A 1 189 ? -23.719 18.546 40.559 1.00 97.31 189 CYS A O 1
ATOM 1485 N N . SER A 1 190 ? -21.604 19.149 41.002 1.00 97.06 190 SER A N 1
ATOM 1486 C CA . SER A 1 190 ? -21.452 18.357 42.237 1.00 97.06 190 SER A CA 1
ATOM 1487 C C . SER A 1 190 ? -21.675 16.846 42.038 1.00 97.06 190 SER A C 1
ATOM 1489 O O . SER A 1 190 ? -22.176 16.162 42.929 1.00 97.06 190 SER A O 1
ATOM 1491 N N . SER A 1 191 ? -21.288 16.317 40.874 1.00 97.75 191 SER A N 1
ATOM 1492 C CA . SER A 1 191 ? -21.403 14.896 40.538 1.00 97.75 191 SER A CA 1
ATOM 1493 C C . SER A 1 191 ? -20.141 14.130 40.925 1.00 97.75 191 SER A C 1
ATOM 1495 O O . SER A 1 191 ? -19.096 14.234 40.275 1.00 97.75 191 SER A O 1
ATOM 1497 N N . GLU A 1 192 ? -20.243 13.304 41.969 1.00 97.12 192 GLU A N 1
ATOM 1498 C CA . GLU A 1 192 ? -19.175 12.373 42.367 1.00 97.12 192 GLU A CA 1
ATOM 1499 C C . GLU A 1 192 ? -18.886 11.338 41.267 1.00 97.12 192 GLU A C 1
ATOM 1501 O O . GLU A 1 192 ? -17.744 10.913 41.090 1.00 97.12 192 GLU A O 1
ATOM 1506 N N . ARG A 1 193 ? -19.906 10.962 40.479 1.00 97.19 193 ARG A N 1
ATOM 1507 C CA . ARG A 1 193 ? -19.769 10.013 39.365 1.00 97.19 193 ARG A CA 1
ATOM 1508 C C . ARG A 1 193 ? -18.858 10.551 38.267 1.00 97.19 193 ARG A C 1
ATOM 1510 O O . ARG A 1 193 ? -17.967 9.828 37.827 1.00 97.19 193 ARG A O 1
ATOM 1517 N N . LEU A 1 194 ? -19.035 11.805 37.847 1.00 98.00 194 LEU A N 1
ATOM 1518 C CA . LEU A 1 194 ? -18.167 12.418 36.834 1.00 98.00 194 LEU A CA 1
ATOM 1519 C C . LEU A 1 194 ? -16.722 12.559 37.321 1.00 98.00 194 LEU A C 1
ATOM 1521 O O . LEU A 1 194 ? -15.791 12.281 36.562 1.00 98.00 194 LEU A O 1
ATOM 1525 N N . GLN A 1 195 ? -16.527 12.919 38.594 1.00 97.62 195 GLN A N 1
ATOM 1526 C CA . GLN A 1 195 ? -15.193 12.972 39.200 1.00 97.62 195 GLN A CA 1
ATOM 1527 C C . GLN A 1 195 ? -14.528 11.588 39.201 1.00 97.62 195 GLN A C 1
ATOM 1529 O O . GLN A 1 195 ? -13.381 11.460 38.766 1.00 97.62 195 GLN A O 1
ATOM 1534 N N . PHE A 1 196 ? -15.275 10.547 39.589 1.00 98.12 196 PHE A N 1
ATOM 1535 C CA . PHE A 1 196 ? -14.822 9.157 39.544 1.00 98.12 196 PHE A CA 1
ATOM 1536 C C . PHE A 1 196 ? -14.472 8.699 38.123 1.00 98.12 196 PHE A C 1
ATOM 1538 O O . PHE A 1 196 ? -13.448 8.041 37.932 1.00 98.12 196 PHE A O 1
ATOM 1545 N N . PHE A 1 197 ? -15.277 9.039 37.112 1.00 98.31 197 PHE A N 1
ATOM 1546 C CA . PHE A 1 197 ? -14.966 8.696 35.721 1.00 98.31 197 PHE A CA 1
ATOM 1547 C C . PHE A 1 197 ? -13.688 9.383 35.241 1.00 98.31 197 PHE A C 1
ATOM 1549 O O . PHE A 1 197 ? -12.837 8.721 34.647 1.00 98.31 197 PHE A O 1
ATOM 1556 N N . GLY A 1 198 ? -13.519 10.675 35.541 1.00 97.81 198 GLY A N 1
ATOM 1557 C CA . GLY A 1 198 ? -12.301 11.415 35.215 1.00 97.81 198 GLY A CA 1
ATOM 1558 C C . GLY A 1 198 ? -11.054 10.788 35.842 1.00 97.81 198 GLY A C 1
ATOM 1559 O O . GLY A 1 198 ? -10.081 10.519 35.137 1.00 97.81 198 GLY A O 1
ATOM 1560 N N . GLU A 1 199 ? -11.102 10.477 37.138 1.00 98.06 199 GLU A N 1
ATOM 1561 C CA . GLU A 1 199 ? -10.009 9.793 37.841 1.00 98.06 199 GLU A CA 1
ATOM 1562 C C . GLU A 1 199 ? -9.743 8.390 37.272 1.00 98.06 199 GLU A C 1
ATOM 1564 O O . GLU A 1 199 ? -8.596 8.025 37.011 1.00 98.06 199 GLU A O 1
ATOM 1569 N N . SER A 1 200 ? -10.797 7.614 37.008 1.00 98.12 200 SER A N 1
ATOM 1570 C CA . SER A 1 200 ? -10.683 6.259 36.460 1.00 98.12 200 SER A CA 1
ATOM 1571 C C . SER A 1 200 ? -10.026 6.249 35.081 1.00 98.12 200 SER A C 1
ATOM 1573 O O . SER A 1 200 ? -9.168 5.405 34.819 1.00 98.12 200 SER A O 1
ATOM 1575 N N . LEU A 1 201 ? -10.387 7.196 34.206 1.00 97.88 201 LEU A N 1
ATOM 1576 C CA . LEU A 1 201 ? -9.734 7.359 32.908 1.00 97.88 201 LEU A CA 1
ATOM 1577 C C . LEU A 1 201 ? -8.281 7.812 33.065 1.00 97.88 201 LEU A C 1
ATOM 1579 O O . LEU A 1 201 ? -7.410 7.274 32.383 1.00 97.88 201 LEU A O 1
ATOM 1583 N N . GLY A 1 202 ? -8.000 8.748 33.976 1.00 96.94 202 GLY A N 1
ATOM 1584 C CA . GLY A 1 202 ? -6.645 9.222 34.278 1.00 96.94 202 GLY A CA 1
ATOM 1585 C C . GLY A 1 202 ? -5.709 8.133 34.815 1.00 96.94 202 GLY A C 1
ATOM 1586 O O . GLY A 1 202 ? -4.512 8.159 34.518 1.00 96.94 202 GLY A O 1
ATOM 1587 N N . ASN A 1 203 ? -6.263 7.149 35.530 1.00 97.12 203 ASN A N 1
ATOM 1588 C CA . ASN A 1 203 ? -5.548 6.026 36.144 1.00 97.12 203 ASN A CA 1
ATOM 1589 C C . ASN A 1 203 ? -5.378 4.799 35.231 1.00 97.12 203 ASN A C 1
ATOM 1591 O O . ASN A 1 203 ? -4.770 3.810 35.647 1.00 97.12 203 ASN A O 1
ATOM 1595 N N . LEU A 1 204 ? -5.878 4.827 33.989 1.00 97.50 204 LEU A N 1
ATOM 1596 C CA . LEU A 1 204 ? -5.585 3.767 33.017 1.00 97.50 204 LEU A CA 1
ATOM 1597 C C . LEU A 1 204 ? -4.064 3.622 32.830 1.00 97.50 204 LEU A C 1
ATOM 1599 O O . LEU A 1 204 ? -3.380 4.648 32.802 1.00 97.50 204 LEU A O 1
ATOM 1603 N N . PRO A 1 205 ? -3.515 2.404 32.630 1.00 97.06 205 PRO A N 1
ATOM 1604 C CA . PRO A 1 205 ? -2.097 2.221 32.304 1.00 97.06 205 PRO A CA 1
ATOM 1605 C C . PRO A 1 205 ? -1.637 3.172 31.192 1.00 97.06 205 PRO A C 1
ATOM 1607 O O . PRO A 1 205 ? -2.426 3.513 30.305 1.00 97.06 205 PRO A O 1
ATOM 1610 N N . LEU A 1 206 ? -0.393 3.656 31.259 1.00 95.50 206 LEU A N 1
ATOM 1611 C CA . LEU A 1 206 ? 0.146 4.594 30.265 1.00 95.50 206 LEU A CA 1
ATOM 1612 C C . LEU A 1 206 ? 0.050 3.997 28.850 1.00 95.50 206 LEU A C 1
ATOM 1614 O O . LEU A 1 206 ? 0.206 2.787 28.710 1.00 95.50 206 LEU A O 1
ATOM 1618 N N . PRO A 1 207 ? -0.163 4.817 27.803 1.00 93.81 207 PRO A N 1
ATOM 1619 C CA . PRO A 1 207 ? -0.181 4.336 26.417 1.00 93.81 207 PRO A CA 1
ATOM 1620 C C . PRO A 1 207 ? 1.175 3.783 25.942 1.00 93.81 207 PRO A C 1
ATOM 1622 O O . PRO A 1 207 ? 1.255 3.198 24.873 1.00 93.81 207 PRO A O 1
ATOM 1625 N N . THR A 1 208 ? 2.241 3.969 26.723 1.00 94.62 208 THR A N 1
ATOM 1626 C CA . THR A 1 208 ? 3.582 3.420 26.480 1.00 94.62 208 THR A CA 1
ATOM 1627 C C . THR A 1 208 ? 3.852 2.116 27.241 1.00 94.62 208 THR A C 1
ATOM 1629 O O . THR A 1 208 ? 4.923 1.535 27.091 1.00 94.62 208 THR A O 1
ATOM 1632 N N . ALA A 1 209 ? 2.913 1.637 28.067 1.00 94.75 209 ALA A N 1
ATOM 1633 C CA . ALA A 1 209 ? 3.041 0.363 28.773 1.00 94.75 209 ALA A CA 1
ATOM 1634 C C . ALA A 1 209 ? 2.607 -0.784 27.845 1.00 94.75 209 ALA A C 1
ATOM 1636 O O . ALA A 1 209 ? 1.422 -1.119 27.760 1.00 94.75 209 ALA A O 1
ATOM 1637 N N . THR A 1 210 ? 3.561 -1.338 27.096 1.00 93.25 210 THR A N 1
ATOM 1638 C CA . THR A 1 210 ? 3.314 -2.281 25.988 1.00 93.25 210 THR A CA 1
ATOM 1639 C C . THR A 1 210 ? 3.307 -3.755 26.395 1.00 93.25 210 THR A C 1
ATOM 1641 O O . THR A 1 210 ? 3.050 -4.620 25.559 1.00 93.25 210 THR A O 1
ATOM 1644 N N . ASP A 1 211 ? 3.547 -4.085 27.667 1.00 94.06 211 ASP A N 1
ATOM 1645 C CA . ASP A 1 211 ? 3.419 -5.466 28.129 1.00 94.06 211 ASP A CA 1
ATOM 1646 C C . ASP A 1 211 ? 1.961 -5.957 28.045 1.00 94.06 211 ASP A C 1
ATOM 1648 O O . ASP A 1 211 ? 0.990 -5.190 28.104 1.00 94.06 211 ASP A O 1
ATOM 1652 N N . LEU A 1 212 ? 1.804 -7.274 27.887 1.00 90.75 212 LEU A N 1
ATOM 1653 C CA . LEU A 1 212 ? 0.504 -7.904 27.650 1.00 90.75 212 LEU A CA 1
ATOM 1654 C C . LEU A 1 212 ? -0.493 -7.672 28.794 1.00 90.75 212 LEU A C 1
ATOM 1656 O O . LEU A 1 212 ? -1.699 -7.615 28.546 1.00 90.75 212 LEU A O 1
ATOM 1660 N N . GLU A 1 213 ? -0.019 -7.570 30.037 1.00 94.06 213 GLU A N 1
ATOM 1661 C CA . GLU A 1 213 ? -0.879 -7.379 31.203 1.00 94.06 213 GLU A CA 1
ATOM 1662 C C . GLU A 1 213 ? -1.450 -5.960 31.224 1.00 94.06 213 GLU A C 1
ATOM 1664 O O . GLU A 1 213 ? -2.675 -5.797 31.224 1.00 94.06 213 GLU A O 1
ATOM 1669 N N . ASN A 1 214 ? -0.592 -4.941 31.145 1.00 94.44 214 ASN A N 1
ATOM 1670 C CA . ASN A 1 214 ? -1.018 -3.543 31.110 1.00 94.44 214 ASN A CA 1
ATOM 1671 C C . ASN A 1 214 ? -1.885 -3.235 29.890 1.00 94.44 214 ASN A C 1
ATOM 1673 O O . ASN A 1 214 ? -2.914 -2.570 30.032 1.00 94.44 214 ASN A O 1
ATOM 1677 N N . THR A 1 215 ? -1.543 -3.781 28.722 1.00 93.62 215 THR A N 1
ATOM 1678 C CA . THR A 1 215 ? -2.359 -3.658 27.506 1.00 93.62 215 THR A CA 1
ATOM 1679 C C . THR A 1 215 ? -3.773 -4.197 27.743 1.00 93.62 215 THR A C 1
ATOM 1681 O O . THR A 1 215 ? -4.762 -3.487 27.539 1.00 93.62 215 THR A O 1
ATOM 1684 N N . ARG A 1 216 ? -3.912 -5.424 28.264 1.00 93.94 216 ARG A N 1
ATOM 1685 C CA . ARG A 1 216 ? -5.229 -6.023 28.557 1.00 93.94 216 ARG A CA 1
ATOM 1686 C C . ARG A 1 216 ? -6.012 -5.237 29.604 1.00 93.94 216 ARG A C 1
ATOM 1688 O O . ARG A 1 216 ? -7.216 -5.044 29.436 1.00 93.94 216 ARG A O 1
ATOM 1695 N N . ILE A 1 217 ? -5.353 -4.793 30.677 1.00 95.06 217 ILE A N 1
ATOM 1696 C CA . ILE A 1 217 ? -5.981 -3.992 31.736 1.00 95.06 217 ILE A CA 1
ATOM 1697 C C . ILE A 1 217 ? -6.495 -2.675 31.161 1.00 95.06 217 ILE A C 1
ATOM 1699 O O . ILE A 1 217 ? -7.649 -2.323 31.413 1.00 95.06 217 ILE A O 1
ATOM 1703 N N . ARG A 1 218 ? -5.677 -1.976 30.366 1.00 96.00 218 ARG A N 1
ATOM 1704 C CA . ARG A 1 218 ? -6.046 -0.714 29.722 1.00 96.00 218 ARG A CA 1
ATOM 1705 C C . ARG A 1 218 ? -7.294 -0.884 28.865 1.00 96.00 218 ARG A C 1
ATOM 1707 O O . ARG A 1 218 ? -8.266 -0.172 29.098 1.00 96.00 218 ARG A O 1
ATOM 1714 N N . HIS A 1 219 ? -7.300 -1.842 27.938 1.00 95.94 219 HIS A N 1
ATOM 1715 C CA . HIS A 1 219 ? -8.435 -2.069 27.033 1.00 95.94 219 HIS A CA 1
ATOM 1716 C C . HIS A 1 219 ? -9.704 -2.488 27.773 1.00 95.94 219 HIS A C 1
ATOM 1718 O O . HIS A 1 219 ? -10.759 -1.892 27.568 1.00 95.94 219 HIS A O 1
ATOM 1724 N N . ARG A 1 220 ? -9.607 -3.456 28.692 1.00 96.44 220 ARG A N 1
ATOM 1725 C CA . ARG A 1 220 ? -10.763 -3.909 29.479 1.00 96.44 220 ARG A CA 1
ATOM 1726 C C . ARG A 1 220 ? -11.353 -2.773 30.312 1.00 96.44 220 ARG A C 1
ATOM 1728 O O . ARG A 1 220 ? -12.562 -2.564 30.290 1.00 96.44 220 ARG A O 1
ATOM 1735 N N . ASN A 1 221 ? -10.518 -2.064 31.070 1.00 97.25 221 ASN A N 1
ATOM 1736 C CA . ASN A 1 221 ? -10.994 -1.019 31.971 1.00 97.25 221 ASN A CA 1
ATOM 1737 C C . ASN A 1 221 ? -11.534 0.183 31.182 1.00 97.25 221 ASN A C 1
ATOM 1739 O O . ASN A 1 221 ? -12.573 0.709 31.565 1.00 97.25 221 ASN A O 1
ATOM 1743 N N . LYS A 1 222 ? -10.894 0.566 30.065 1.00 96.31 222 LYS A N 1
ATOM 1744 C CA . LYS A 1 222 ? -11.384 1.604 29.138 1.00 96.31 222 LYS A CA 1
ATOM 1745 C C . LYS A 1 222 ? -12.829 1.326 28.719 1.00 96.31 222 LYS A C 1
ATOM 1747 O O . LYS A 1 222 ? -13.690 2.178 28.917 1.00 96.31 222 LYS A O 1
ATOM 1752 N N . GLU A 1 223 ? -13.105 0.127 28.208 1.00 96.75 223 GLU A N 1
ATOM 1753 C CA . GLU A 1 223 ? -14.449 -0.240 27.743 1.00 96.75 223 GLU A CA 1
ATOM 1754 C C . GLU A 1 223 ? -15.477 -0.278 28.881 1.00 96.75 223 GLU A C 1
ATOM 1756 O O . GLU A 1 223 ? -16.595 0.211 28.721 1.00 96.75 223 GLU A O 1
ATOM 1761 N N . VAL A 1 224 ? -15.097 -0.780 30.063 1.00 97.88 224 VAL A N 1
ATOM 1762 C CA . VAL A 1 224 ? -15.974 -0.756 31.247 1.00 97.88 224 VAL A CA 1
ATOM 1763 C C . VAL A 1 224 ? -16.306 0.679 31.659 1.00 97.88 224 VAL A C 1
ATOM 1765 O O . VAL A 1 224 ? -17.470 0.984 31.911 1.00 97.88 224 VAL A O 1
ATOM 1768 N N . ILE A 1 225 ? -15.314 1.569 31.712 1.00 98.19 225 ILE A N 1
ATOM 1769 C CA . ILE A 1 225 ? -15.518 2.966 32.110 1.00 98.19 225 ILE A CA 1
ATOM 1770 C C . ILE A 1 225 ? -16.425 3.679 31.104 1.00 98.19 225 ILE A C 1
ATOM 1772 O O . ILE A 1 225 ? -17.392 4.313 31.519 1.00 98.19 225 ILE A O 1
ATOM 1776 N N . PHE A 1 226 ? -16.188 3.534 29.797 1.00 98.00 226 PHE A N 1
ATOM 1777 C CA . PHE A 1 226 ? -17.048 4.160 28.789 1.00 98.00 226 PHE A CA 1
ATOM 1778 C C . PHE A 1 226 ? -18.474 3.599 28.784 1.00 98.00 226 PHE A C 1
ATOM 1780 O O . PHE A 1 226 ? -19.412 4.367 28.596 1.00 98.00 226 PHE A O 1
ATOM 1787 N N . ALA A 1 227 ? -18.675 2.311 29.077 1.00 97.75 227 ALA A N 1
ATOM 1788 C CA . ALA A 1 227 ? -20.018 1.756 29.259 1.00 97.75 227 ALA A CA 1
ATOM 1789 C C . ALA A 1 227 ? -20.742 2.351 30.485 1.00 97.75 227 ALA A C 1
ATOM 1791 O O . ALA A 1 227 ? -21.956 2.570 30.448 1.00 97.75 227 ALA A O 1
ATOM 1792 N N . LEU A 1 228 ? -20.012 2.637 31.570 1.00 98.19 228 LEU A N 1
ATOM 1793 C CA . LEU A 1 228 ? -20.563 3.329 32.739 1.00 98.19 228 LEU A CA 1
ATOM 1794 C C . LEU A 1 228 ? -20.890 4.795 32.429 1.00 98.19 228 LEU A C 1
ATOM 1796 O O . LEU A 1 228 ? -21.959 5.255 32.826 1.00 98.19 228 LEU A O 1
ATOM 1800 N N . ILE A 1 229 ? -20.015 5.495 31.700 1.00 98.25 229 ILE A N 1
ATOM 1801 C CA . ILE A 1 229 ? -20.249 6.868 31.227 1.00 98.25 229 ILE A CA 1
ATOM 1802 C C . ILE A 1 229 ? -21.493 6.914 30.337 1.00 98.25 229 ILE A C 1
ATOM 1804 O O . ILE A 1 229 ? -22.367 7.744 30.558 1.00 98.25 229 ILE A O 1
ATOM 1808 N N . ASP A 1 230 ? -21.613 5.996 29.376 1.00 97.94 230 ASP A N 1
ATOM 1809 C CA . ASP A 1 230 ? -22.762 5.909 28.473 1.00 97.94 230 ASP A CA 1
ATOM 1810 C C . ASP A 1 230 ? -24.083 5.764 29.218 1.00 97.94 230 ASP A C 1
ATOM 1812 O O . ASP A 1 230 ? -25.029 6.528 29.010 1.00 97.94 230 ASP A O 1
ATOM 1816 N N . ARG A 1 231 ? -24.133 4.798 30.134 1.00 97.94 231 ARG A N 1
ATOM 1817 C CA . ARG A 1 231 ? -25.307 4.591 30.971 1.00 97.94 231 ARG A CA 1
ATOM 1818 C C . ARG A 1 231 ? -25.616 5.835 31.802 1.00 97.94 231 ARG A C 1
ATOM 1820 O O . ARG A 1 231 ? -26.773 6.232 31.882 1.00 97.94 231 ARG A O 1
ATOM 1827 N N . HIS A 1 232 ? -24.593 6.442 32.398 1.00 97.81 232 HIS A N 1
ATOM 1828 C CA . HIS A 1 232 ? -24.743 7.621 33.244 1.00 97.81 232 HIS A CA 1
ATOM 1829 C C . HIS A 1 232 ? -25.276 8.828 32.472 1.00 97.81 232 HIS A C 1
ATOM 1831 O O . HIS A 1 232 ? -26.206 9.469 32.947 1.00 97.81 232 HIS A O 1
ATOM 1837 N N . PHE A 1 233 ? -24.761 9.098 31.270 1.00 97.62 233 PHE A N 1
ATOM 1838 C CA . PHE A 1 233 ? -25.246 10.180 30.407 1.00 97.62 233 PHE A CA 1
ATOM 1839 C C . PHE A 1 233 ? -26.672 9.950 29.905 1.00 97.62 233 PHE A C 1
ATOM 1841 O O . PHE A 1 233 ? -27.422 10.910 2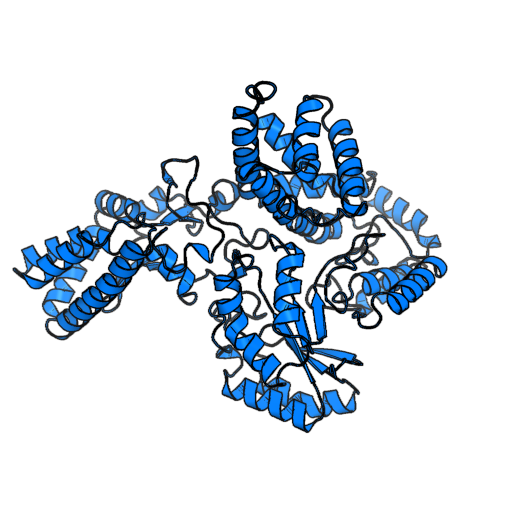9.755 1.00 97.62 233 PHE A O 1
ATOM 1848 N N . ARG A 1 234 ? -27.076 8.694 29.671 1.00 96.88 234 ARG A N 1
ATOM 1849 C CA . ARG A 1 234 ? -28.473 8.372 29.335 1.00 96.88 234 ARG A CA 1
ATOM 1850 C C . ARG A 1 234 ? -29.425 8.566 30.515 1.00 96.88 234 ARG A C 1
ATOM 1852 O O . ARG A 1 234 ? -30.570 8.950 30.301 1.00 96.88 234 ARG A O 1
ATOM 1859 N N . GLU A 1 235 ? -28.971 8.271 31.731 1.00 97.62 235 GLU A N 1
ATOM 1860 C CA . GLU A 1 235 ? -29.758 8.434 32.961 1.00 97.62 235 GLU A CA 1
ATOM 1861 C C . GLU A 1 235 ? -29.802 9.900 33.441 1.00 97.62 235 GLU A C 1
ATOM 1863 O O . GLU A 1 235 ? -30.808 10.298 34.022 1.00 97.62 235 GLU A O 1
ATOM 1868 N N . ASN A 1 236 ? -28.757 10.693 33.168 1.00 97.44 236 ASN A N 1
ATOM 1869 C CA . ASN A 1 236 ? -28.565 12.066 33.663 1.00 97.44 236 ASN A CA 1
ATOM 1870 C C . ASN A 1 236 ? -28.115 12.997 32.510 1.00 97.44 236 ASN A C 1
ATOM 1872 O O . ASN A 1 236 ? -26.942 13.386 32.433 1.00 97.44 236 ASN A O 1
ATOM 1876 N N . PRO A 1 237 ? -29.003 13.319 31.552 1.00 97.12 237 PRO A N 1
ATOM 1877 C CA . PRO A 1 237 ? -28.655 14.125 30.379 1.00 97.12 237 PRO A CA 1
ATOM 1878 C C . PRO A 1 237 ? -28.193 15.549 30.729 1.00 97.12 237 PRO A C 1
ATOM 1880 O O . PRO A 1 237 ? -27.392 16.129 29.996 1.00 97.12 237 PRO A O 1
ATOM 1883 N N . GLU A 1 238 ? -28.645 16.110 31.850 1.00 97.50 238 GLU A N 1
ATOM 1884 C CA . GLU A 1 238 ? -28.188 17.402 32.365 1.00 97.50 238 GLU A CA 1
ATOM 1885 C C . GLU A 1 238 ? -26.696 17.395 32.722 1.00 97.50 238 GLU A C 1
ATOM 1887 O O . GLU A 1 238 ? -25.984 18.343 32.398 1.00 97.50 238 GLU A O 1
ATOM 1892 N N . GLU A 1 239 ? -26.183 16.307 33.302 1.00 97.62 239 GLU A N 1
ATOM 1893 C CA . GLU A 1 239 ? -24.752 16.173 33.591 1.00 97.62 239 GLU A CA 1
ATOM 1894 C C . GLU A 1 239 ? -23.926 16.027 32.307 1.00 97.62 239 GLU A C 1
ATOM 1896 O O . GLU A 1 239 ? -22.821 16.563 32.214 1.00 97.62 239 GLU A O 1
ATOM 1901 N N . ALA A 1 240 ? -24.469 15.349 31.290 1.00 97.38 240 ALA A N 1
ATOM 1902 C CA . ALA A 1 240 ? -23.841 15.269 29.973 1.00 97.38 240 ALA A CA 1
ATOM 1903 C C . ALA A 1 240 ? -23.741 16.655 29.305 1.00 97.38 240 ALA A C 1
ATOM 1905 O O . ALA A 1 240 ? -22.719 16.964 28.695 1.00 97.38 240 ALA A O 1
ATOM 1906 N N . SER A 1 241 ? -24.755 17.510 29.483 1.00 97.88 241 SER A N 1
ATOM 1907 C CA . SER A 1 241 ? -24.735 18.903 29.012 1.00 97.88 241 SER A CA 1
ATOM 1908 C C . SER A 1 241 ? -23.633 19.722 29.690 1.00 97.88 241 SER A C 1
ATOM 1910 O O . SER A 1 241 ? -22.936 20.478 29.023 1.00 97.88 241 SER A O 1
ATOM 1912 N N . VAL A 1 242 ? -23.402 19.534 30.994 1.00 98.31 242 VAL A N 1
ATOM 1913 C CA . VAL A 1 242 ? -22.308 20.220 31.712 1.00 98.31 242 VAL A CA 1
ATOM 1914 C C . VAL A 1 242 ? -20.931 19.778 31.200 1.00 98.31 242 VAL A C 1
ATOM 1916 O O . VAL A 1 242 ? -19.989 20.573 31.183 1.00 98.31 242 VAL A O 1
ATOM 1919 N N . VAL A 1 243 ? -20.786 18.522 30.760 1.00 98.38 243 VAL A N 1
ATOM 1920 C CA . VAL A 1 243 ? -19.562 18.059 30.084 1.00 98.38 243 VAL A CA 1
ATOM 1921 C C . VAL A 1 243 ? -19.381 18.772 28.743 1.00 98.38 243 VAL A C 1
ATOM 1923 O O . VAL A 1 243 ? -18.265 19.202 28.455 1.00 98.38 243 VAL A O 1
ATOM 1926 N N . ASP A 1 244 ? -20.447 18.944 27.959 1.00 98.38 244 ASP A N 1
ATOM 1927 C CA . ASP A 1 244 ? -20.387 19.677 26.687 1.00 98.38 244 ASP A CA 1
ATOM 1928 C C . ASP A 1 244 ? -20.007 21.147 26.896 1.00 98.38 244 ASP A C 1
ATOM 1930 O O . ASP A 1 244 ? -19.112 21.636 26.216 1.00 98.38 244 ASP A O 1
ATOM 1934 N N . GLU A 1 245 ? -20.570 21.822 27.902 1.00 98.38 245 GLU A N 1
ATOM 1935 C CA . GLU A 1 245 ? -20.171 23.188 28.281 1.00 98.38 245 GLU A CA 1
ATOM 1936 C C . GLU A 1 245 ? -18.677 23.268 28.644 1.00 98.38 245 GLU A C 1
ATOM 1938 O O . GLU A 1 245 ? -17.975 24.211 28.277 1.00 98.38 245 GLU A O 1
ATOM 1943 N N . CYS A 1 246 ? -18.147 22.262 29.350 1.00 98.38 246 CYS A N 1
ATOM 1944 C CA . CYS A 1 246 ? -16.718 22.206 29.667 1.00 98.38 246 CYS A CA 1
ATOM 1945 C C . CYS A 1 246 ? -15.847 21.998 28.416 1.00 98.38 246 CYS A C 1
ATOM 1947 O O . CYS A 1 246 ? -14.719 22.495 28.384 1.00 98.38 246 CYS A O 1
ATOM 1949 N N . LEU A 1 247 ? -16.344 21.274 27.406 1.00 98.38 247 LEU A N 1
ATOM 1950 C CA . LEU A 1 247 ? -15.678 21.124 26.109 1.00 98.38 247 LEU A CA 1
ATOM 1951 C C . LEU A 1 247 ? -15.743 22.416 25.290 1.00 98.38 247 LEU A C 1
ATOM 1953 O O . LEU A 1 247 ? -14.743 22.786 24.685 1.00 98.38 247 LEU A O 1
ATOM 1957 N N . GLU A 1 248 ? -16.871 23.126 25.290 1.00 98.19 248 GLU A N 1
ATOM 1958 C CA . GLU A 1 248 ? -17.005 24.433 24.634 1.00 98.19 248 GLU A CA 1
ATOM 1959 C C . GLU A 1 248 ? -16.007 25.449 25.197 1.00 98.19 248 GLU A C 1
ATOM 1961 O O . GLU A 1 248 ? -15.351 26.159 24.438 1.00 98.19 248 GLU A O 1
ATOM 1966 N N . GLU A 1 249 ? -15.821 25.468 26.517 1.00 98.00 249 GLU A N 1
ATOM 1967 C CA . GLU A 1 249 ? -14.801 26.306 27.147 1.00 98.00 249 GLU A CA 1
ATOM 1968 C C . GLU A 1 249 ? -13.377 25.894 26.787 1.00 98.00 249 GLU A C 1
ATOM 1970 O O . GLU A 1 249 ? -12.550 26.766 26.535 1.00 98.00 249 GLU A O 1
ATOM 1975 N N . LEU A 1 250 ? -13.086 24.588 26.754 1.00 98.19 250 LEU A N 1
ATOM 1976 C CA . LEU A 1 250 ? -11.791 24.090 26.287 1.00 98.19 250 LEU A CA 1
ATOM 1977 C C . LEU A 1 250 ? -11.536 24.536 24.842 1.00 98.19 250 LEU A C 1
ATOM 1979 O O . LEU A 1 250 ? -10.450 24.996 24.530 1.00 98.19 250 LEU A O 1
ATOM 1983 N N . ASN A 1 251 ? -12.548 24.455 23.978 1.00 98.19 251 ASN A N 1
ATOM 1984 C CA . ASN A 1 251 ? -12.458 24.866 22.578 1.00 98.19 251 ASN A CA 1
ATOM 1985 C C . ASN A 1 251 ? -12.293 26.382 22.397 1.00 98.19 251 ASN A C 1
ATOM 1987 O O . ASN A 1 251 ? -11.779 26.817 21.369 1.00 98.19 251 ASN A O 1
ATOM 1991 N N . ALA A 1 252 ? -12.734 27.184 23.368 1.00 97.38 252 ALA A N 1
ATOM 1992 C CA . ALA A 1 252 ? -12.550 28.634 23.377 1.00 97.38 252 ALA A CA 1
ATOM 1993 C C . ALA A 1 252 ? -11.188 29.070 23.955 1.00 97.38 252 ALA A C 1
ATOM 1995 O O . ALA A 1 252 ? -10.767 30.207 23.730 1.00 97.38 252 ALA A O 1
ATOM 1996 N N . ASP A 1 253 ? -10.508 28.191 24.694 1.00 97.25 253 ASP A N 1
ATOM 1997 C CA . ASP A 1 253 ? -9.190 28.417 25.286 1.00 97.25 253 ASP A CA 1
ATOM 1998 C C . ASP A 1 253 ? -8.093 27.791 24.417 1.00 97.25 253 ASP A C 1
ATOM 2000 O O . ASP A 1 253 ? -7.772 26.613 24.538 1.00 97.25 253 ASP A O 1
ATOM 2004 N N . THR A 1 254 ? -7.497 28.591 23.533 1.00 97.25 254 THR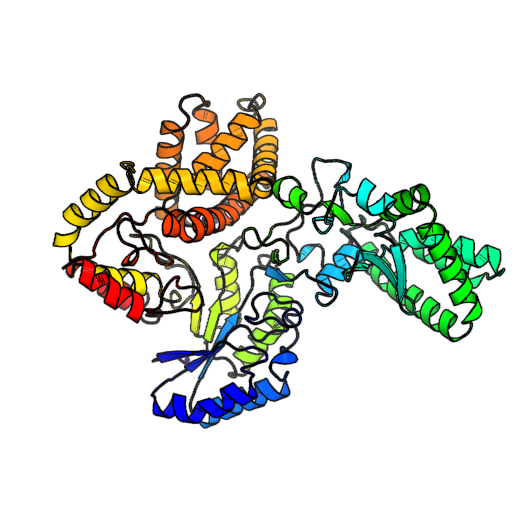 A N 1
ATOM 2005 C CA . THR A 1 254 ? -6.461 28.127 22.598 1.00 97.25 254 THR A CA 1
ATOM 2006 C C . THR A 1 254 ? -5.260 27.472 23.289 1.00 97.25 254 THR A C 1
ATOM 2008 O O . THR A 1 254 ? -4.734 26.493 22.766 1.00 97.25 254 THR A O 1
ATOM 2011 N N . GLU A 1 255 ? -4.820 27.986 24.442 1.00 97.00 255 GLU A N 1
ATOM 2012 C CA . GLU A 1 255 ? -3.676 27.429 25.183 1.00 97.00 255 GLU A CA 1
ATOM 2013 C C . GLU A 1 255 ? -4.074 26.121 25.877 1.00 97.00 255 GLU A C 1
ATOM 2015 O O . GLU A 1 255 ? -3.388 25.108 25.743 1.00 97.00 255 GLU A O 1
ATOM 2020 N N . GLY A 1 256 ? -5.241 26.098 26.528 1.00 97.31 256 GLY A N 1
ATOM 2021 C CA . GLY A 1 256 ? -5.788 24.880 27.127 1.00 97.31 256 GLY A CA 1
ATOM 2022 C C . GLY A 1 256 ? -6.072 23.773 26.104 1.00 97.31 256 GLY A C 1
ATOM 2023 O O . GLY A 1 256 ? -5.849 22.591 26.389 1.00 97.31 256 GLY A O 1
ATOM 2024 N N . LEU A 1 257 ? -6.538 24.133 24.905 1.00 98.12 257 LEU A N 1
ATOM 2025 C CA . LEU A 1 257 ? -6.755 23.198 23.803 1.00 98.12 257 LEU A CA 1
ATOM 2026 C C . LEU A 1 257 ? -5.429 22.658 23.257 1.00 98.12 257 LEU A C 1
ATOM 2028 O O . LEU A 1 257 ? -5.346 21.459 22.997 1.00 98.12 257 LEU A O 1
ATOM 2032 N N . ASP A 1 258 ? -4.392 23.490 23.132 1.00 98.00 258 ASP A N 1
ATOM 2033 C CA . ASP A 1 258 ? -3.045 23.042 22.751 1.00 98.00 258 ASP A CA 1
ATOM 2034 C C . ASP A 1 258 ? -2.506 22.000 23.744 1.00 98.00 258 ASP A C 1
ATOM 2036 O O . ASP A 1 258 ? -2.166 20.878 23.362 1.00 98.00 258 ASP A O 1
ATOM 2040 N N . ASP A 1 259 ? -2.565 22.311 25.041 1.00 97.06 259 ASP A N 1
ATOM 2041 C CA . ASP A 1 259 ? -2.178 21.405 26.129 1.00 97.06 259 ASP A CA 1
ATOM 2042 C C . ASP A 1 259 ? -2.962 20.084 26.115 1.00 97.06 259 ASP A C 1
ATOM 2044 O O . ASP A 1 259 ? -2.444 19.024 26.492 1.00 97.06 259 ASP A O 1
ATOM 2048 N N . PHE A 1 260 ? -4.234 20.126 25.715 1.00 98.12 260 PHE A N 1
ATOM 2049 C CA . PHE A 1 260 ? -5.063 18.936 25.561 1.00 98.12 260 PHE A CA 1
ATOM 2050 C C . PHE A 1 260 ? -4.640 18.104 24.344 1.00 98.12 260 PHE A C 1
ATOM 2052 O O . PHE A 1 260 ? -4.539 16.873 24.437 1.00 98.12 260 PHE A O 1
ATOM 2059 N N . LEU A 1 261 ? -4.377 18.751 23.208 1.00 97.56 261 LEU A N 1
ATOM 2060 C CA . LEU A 1 261 ? -3.947 18.104 21.968 1.00 97.56 261 LEU A CA 1
ATOM 2061 C C . LEU A 1 261 ? -2.548 17.481 22.107 1.00 97.56 261 LEU A C 1
ATOM 2063 O O . LEU A 1 261 ? -2.304 16.386 21.601 1.00 97.56 261 LEU A O 1
ATOM 2067 N N . GLU A 1 262 ? -1.664 18.083 22.899 1.00 95.38 262 GLU A N 1
ATOM 2068 C CA . GLU A 1 262 ? -0.349 17.526 23.239 1.00 95.38 262 GLU A CA 1
ATOM 2069 C C . GLU A 1 262 ? -0.424 16.244 24.094 1.00 95.38 262 GLU A C 1
ATOM 2071 O O . GLU A 1 262 ? 0.578 15.557 24.280 1.00 95.38 262 GLU A O 1
ATOM 2076 N N . ARG A 1 263 ? -1.601 15.860 24.603 1.00 95.81 263 ARG A N 1
ATOM 2077 C CA . ARG A 1 263 ? -1.806 14.601 25.349 1.00 95.81 263 ARG A CA 1
ATOM 2078 C C . ARG A 1 263 ? -2.354 13.460 24.493 1.00 95.81 263 ARG A C 1
ATOM 2080 O O . ARG A 1 263 ? -2.610 12.379 25.030 1.00 95.81 263 ARG A O 1
ATOM 2087 N N . GLN A 1 264 ? -2.568 13.686 23.199 1.00 97.44 264 GLN A N 1
ATOM 2088 C CA . GLN A 1 264 ? -3.019 12.642 22.281 1.00 97.44 264 GLN A CA 1
ATOM 2089 C C . GLN A 1 264 ? -1.846 11.745 21.858 1.00 97.44 264 GLN A C 1
ATOM 2091 O O . GLN A 1 264 ? -0.689 12.165 21.868 1.00 97.44 264 GLN A O 1
ATOM 2096 N N . ASN A 1 265 ? -2.130 10.503 21.443 1.00 96.94 265 ASN A N 1
ATOM 2097 C CA . ASN A 1 265 ? -1.091 9.604 20.902 1.00 96.94 265 ASN A CA 1
ATOM 2098 C C . ASN A 1 265 ? -0.777 9.892 19.423 1.00 96.94 265 ASN A C 1
ATOM 2100 O O . ASN A 1 265 ? -0.109 9.112 18.747 1.00 96.94 265 ASN A O 1
ATOM 2104 N N . TYR A 1 266 ? -1.285 11.003 18.904 1.00 95.94 266 TYR A N 1
ATOM 2105 C CA . TYR A 1 266 ? -1.031 11.496 17.565 1.00 95.94 266 TYR A CA 1
ATOM 2106 C C . TYR A 1 266 ? -0.859 13.008 17.602 1.00 95.94 266 TYR A C 1
ATOM 2108 O O . TYR A 1 266 ? -1.266 13.677 18.551 1.00 95.94 266 TYR A O 1
ATOM 2116 N N . ARG A 1 267 ? -0.263 13.548 16.545 1.00 94.75 267 ARG A N 1
ATOM 2117 C CA . ARG A 1 267 ? -0.074 14.978 16.337 1.00 94.75 267 ARG A CA 1
ATOM 2118 C C . ARG A 1 267 ? -0.651 15.355 14.984 1.00 94.75 267 ARG A C 1
ATOM 2120 O O . ARG A 1 267 ? -0.172 14.876 13.959 1.00 94.75 267 ARG A O 1
ATOM 2127 N N . LEU A 1 268 ? -1.652 16.231 14.975 1.00 94.75 268 LEU A N 1
ATOM 2128 C CA . LEU A 1 268 ? -2.155 16.813 13.733 1.00 94.75 268 LEU A CA 1
ATOM 2129 C C . LEU A 1 268 ? -1.112 17.786 13.174 1.00 94.75 268 LEU A C 1
ATOM 2131 O O . LEU A 1 268 ? -0.592 18.639 13.895 1.00 94.75 268 LEU A O 1
ATOM 2135 N N . ALA A 1 269 ? -0.801 17.662 11.891 1.00 93.25 269 ALA A N 1
ATOM 2136 C CA . ALA A 1 269 ? 0.221 18.461 11.237 1.00 93.25 269 ALA A CA 1
ATOM 2137 C C . ALA A 1 269 ? -0.213 18.917 9.850 1.00 93.25 269 ALA A C 1
ATOM 2139 O O . ALA A 1 269 ? -1.119 18.357 9.237 1.00 93.25 269 ALA A O 1
ATOM 2140 N N . TRP A 1 270 ? 0.465 19.954 9.363 1.00 93.88 270 TRP A N 1
ATOM 2141 C CA . TRP A 1 270 ? 0.286 20.455 8.008 1.00 93.88 270 TRP A CA 1
ATOM 2142 C C . TRP A 1 270 ? 0.588 19.356 6.992 1.00 93.88 270 TRP A C 1
ATOM 2144 O O . TRP A 1 270 ? 1.629 18.712 7.101 1.00 93.88 270 TRP A O 1
ATOM 2154 N N . TRP A 1 271 ? -0.266 19.170 5.986 1.00 87.50 271 TRP A N 1
ATOM 2155 C CA . TRP A 1 271 ? -0.136 18.068 5.026 1.00 87.50 271 TRP A CA 1
ATOM 2156 C C . TRP A 1 271 ? 1.242 17.978 4.354 1.00 87.50 271 TRP A C 1
ATOM 2158 O O . TRP A 1 271 ? 1.740 16.888 4.103 1.00 87.50 271 TRP A O 1
ATOM 2168 N N . ARG A 1 272 ? 1.930 19.110 4.152 1.00 85.62 272 ARG A N 1
ATOM 2169 C CA . ARG A 1 272 ? 3.282 19.133 3.561 1.00 85.62 272 ARG A CA 1
ATOM 2170 C C . ARG A 1 272 ? 4.375 18.514 4.435 1.00 85.62 272 ARG A C 1
ATOM 2172 O O . ARG A 1 272 ? 5.476 18.294 3.939 1.00 85.62 272 ARG A O 1
ATOM 2179 N N . LYS A 1 273 ? 4.100 18.248 5.716 1.00 82.25 273 LYS A N 1
ATOM 2180 C CA . LYS A 1 273 ? 5.039 17.579 6.625 1.00 82.25 273 LYS A CA 1
ATOM 2181 C C . LYS A 1 273 ? 5.180 16.077 6.367 1.00 82.25 273 LYS A C 1
ATOM 2183 O O . LYS A 1 273 ? 6.145 15.485 6.845 1.00 82.25 273 LYS A O 1
ATOM 2188 N N . ASN A 1 274 ? 4.294 15.480 5.564 1.00 74.62 274 ASN A N 1
ATOM 2189 C CA . ASN A 1 274 ? 4.380 14.075 5.150 1.00 74.62 274 ASN A CA 1
ATOM 2190 C C . ASN A 1 274 ? 5.728 13.699 4.494 1.00 74.62 274 ASN A C 1
ATOM 2192 O O . ASN A 1 274 ? 6.161 12.553 4.591 1.00 74.62 274 ASN A O 1
ATOM 2196 N N . ARG A 1 275 ? 6.410 14.663 3.861 1.00 71.94 275 ARG A N 1
ATOM 2197 C CA . ARG A 1 275 ? 7.679 14.447 3.150 1.00 71.94 275 ARG A CA 1
ATOM 2198 C C . ARG A 1 275 ? 8.884 14.278 4.061 1.00 71.94 275 ARG A C 1
ATOM 2200 O O . ARG A 1 275 ? 9.892 13.769 3.595 1.00 71.94 275 ARG A O 1
ATOM 2207 N N . GLU A 1 276 ? 8.814 14.745 5.302 1.00 71.75 276 GLU A N 1
ATOM 2208 C CA . GLU A 1 276 ? 9.987 14.850 6.180 1.00 71.75 276 GLU A CA 1
ATOM 2209 C C . GLU A 1 276 ? 9.858 13.957 7.413 1.00 71.75 276 GLU A C 1
ATOM 2211 O O . GLU A 1 276 ? 10.796 13.225 7.722 1.00 71.75 276 GLU A O 1
ATOM 2216 N N . ASP A 1 277 ? 8.681 13.972 8.051 1.00 77.50 277 ASP A N 1
ATOM 2217 C CA . ASP A 1 277 ? 8.520 13.569 9.457 1.00 77.50 277 ASP A CA 1
ATOM 2218 C C . ASP A 1 277 ? 7.480 12.439 9.644 1.00 77.50 277 ASP A C 1
ATOM 2220 O O . ASP A 1 277 ? 6.889 12.278 10.714 1.00 77.50 277 ASP A O 1
ATOM 2224 N N . LEU A 1 278 ? 7.168 11.680 8.588 1.00 84.44 278 LEU A N 1
ATOM 2225 C CA . LEU A 1 278 ? 6.141 10.643 8.669 1.00 84.44 278 LEU A CA 1
ATOM 2226 C C . LEU A 1 278 ? 6.643 9.395 9.412 1.00 84.44 278 LEU A C 1
ATOM 2228 O O . LEU A 1 278 ? 7.459 8.643 8.892 1.00 84.44 278 LEU A O 1
ATOM 2232 N N . GLY A 1 279 ? 6.092 9.140 10.599 1.00 86.06 279 GLY A N 1
ATOM 2233 C CA . GLY A 1 279 ? 6.465 8.013 11.464 1.00 86.06 279 GLY A CA 1
ATOM 2234 C C . GLY A 1 279 ? 5.788 6.674 11.143 1.00 86.06 279 GLY A C 1
ATOM 2235 O O . GLY A 1 279 ? 5.555 5.885 12.053 1.00 86.06 279 GLY A O 1
ATOM 2236 N N . TYR A 1 280 ? 5.389 6.404 9.898 1.00 91.25 280 TYR A N 1
ATOM 2237 C CA . TYR A 1 280 ? 4.874 5.087 9.494 1.00 91.25 280 TYR A CA 1
ATOM 2238 C C . TYR A 1 280 ? 5.128 4.812 8.012 1.00 91.25 280 TYR A C 1
ATOM 2240 O O . TYR A 1 280 ? 5.140 5.731 7.194 1.00 91.25 280 TYR A O 1
ATOM 2248 N N . ARG A 1 281 ? 5.302 3.535 7.650 1.00 94.56 281 ARG A N 1
ATOM 2249 C CA . ARG A 1 281 ? 5.473 3.138 6.245 1.00 94.56 281 ARG A CA 1
ATOM 2250 C C . ARG A 1 281 ? 4.136 3.210 5.506 1.00 94.56 281 ARG A C 1
ATOM 2252 O O . ARG A 1 281 ? 3.127 2.693 5.990 1.00 94.56 281 ARG A O 1
ATOM 2259 N N . ARG A 1 282 ? 4.150 3.806 4.314 1.00 93.50 282 ARG A N 1
ATOM 2260 C CA . ARG A 1 282 ? 2.994 3.923 3.411 1.00 93.50 282 ARG A CA 1
ATOM 2261 C C . ARG A 1 282 ? 3.039 2.898 2.276 1.00 93.50 282 ARG A C 1
ATOM 2263 O O . ARG A 1 282 ? 4.060 2.246 2.048 1.00 93.50 282 ARG A O 1
ATOM 2270 N N . PHE A 1 283 ? 1.941 2.782 1.532 1.00 92.44 283 PHE A N 1
ATOM 2271 C CA . PHE A 1 283 ? 1.981 2.273 0.159 1.00 92.44 283 PHE A CA 1
ATOM 2272 C C . PHE A 1 283 ? 2.369 3.415 -0.792 1.00 92.44 283 PHE A C 1
ATOM 2274 O O . PHE A 1 283 ? 1.615 4.374 -0.961 1.00 92.44 283 PHE A O 1
ATOM 2281 N N . PHE A 1 284 ? 3.563 3.323 -1.385 1.00 92.00 284 PHE A N 1
ATOM 2282 C CA . PHE A 1 284 ? 4.171 4.412 -2.161 1.00 92.00 284 PHE A CA 1
ATOM 2283 C C . PHE A 1 284 ? 4.176 5.740 -1.376 1.00 92.00 284 PHE A C 1
ATOM 2285 O O . PHE A 1 284 ? 4.613 5.773 -0.229 1.00 92.00 284 PHE A O 1
ATOM 2292 N N . ASP A 1 285 ? 3.706 6.826 -1.987 1.00 86.19 285 ASP A N 1
ATOM 2293 C CA . ASP A 1 285 ? 3.570 8.163 -1.412 1.00 86.19 285 ASP A CA 1
ATOM 2294 C C . ASP A 1 285 ? 2.124 8.485 -0.980 1.00 86.19 285 ASP A C 1
ATOM 2296 O O . ASP A 1 285 ? 1.786 9.644 -0.747 1.00 86.19 285 ASP A O 1
ATOM 2300 N N . ILE A 1 286 ? 1.255 7.471 -0.864 1.00 88.81 286 ILE A N 1
ATOM 2301 C CA . ILE A 1 286 ? -0.163 7.654 -0.533 1.00 88.81 286 ILE A CA 1
ATOM 2302 C C . ILE A 1 286 ? -0.338 7.690 0.989 1.00 88.81 286 ILE A C 1
ATOM 2304 O O . ILE A 1 286 ? -0.359 6.657 1.657 1.00 88.81 286 ILE A O 1
ATOM 2308 N N . ASP A 1 287 ? -0.517 8.894 1.537 1.00 85.00 287 ASP A N 1
ATOM 2309 C CA . ASP A 1 287 ? -0.620 9.137 2.989 1.00 85.00 287 ASP A CA 1
ATOM 2310 C C . ASP A 1 287 ? -1.747 8.364 3.673 1.00 85.00 287 ASP A C 1
ATOM 2312 O O . ASP A 1 287 ? -1.657 8.013 4.842 1.00 85.00 287 ASP A O 1
ATOM 2316 N N . ASN A 1 288 ? -2.810 8.069 2.934 1.00 88.94 288 ASN A N 1
ATOM 2317 C CA . ASN A 1 288 ? -3.994 7.419 3.469 1.00 88.94 288 ASN A CA 1
ATOM 2318 C C . ASN A 1 288 ? -3.913 5.887 3.493 1.00 88.94 288 ASN A C 1
ATOM 2320 O O . ASN A 1 288 ? -4.890 5.255 3.892 1.00 88.94 288 ASN A O 1
ATOM 2324 N N . LEU A 1 289 ? -2.788 5.288 3.089 1.00 95.38 289 LEU A N 1
ATOM 2325 C CA . LEU A 1 289 ? -2.577 3.840 3.092 1.00 95.38 289 LEU A CA 1
ATOM 2326 C C . LEU A 1 289 ? -1.390 3.485 3.992 1.00 95.38 289 LEU A C 1
ATOM 2328 O O . LEU A 1 289 ? -0.233 3.628 3.597 1.00 95.38 289 LEU A O 1
ATOM 2332 N N . VAL A 1 290 ? -1.679 2.996 5.198 1.00 96.56 290 VAL A N 1
ATOM 2333 C CA . VAL A 1 290 ? -0.662 2.555 6.161 1.00 96.56 290 VAL A CA 1
ATOM 2334 C C . VAL A 1 290 ? -0.289 1.104 5.903 1.00 96.56 290 VAL A C 1
ATOM 2336 O O . VAL A 1 290 ? -1.150 0.254 5.659 1.00 96.56 290 VAL A O 1
ATOM 2339 N N . ALA A 1 291 ? 0.999 0.796 5.976 1.00 97.88 291 ALA A N 1
ATOM 2340 C CA . ALA A 1 291 ? 1.467 -0.550 5.735 1.00 97.88 291 ALA A CA 1
ATOM 2341 C C . ALA A 1 291 ? 1.272 -1.478 6.946 1.00 97.88 291 ALA A C 1
ATOM 2343 O O . ALA A 1 291 ? 1.431 -1.085 8.106 1.00 97.88 291 ALA A O 1
ATOM 2344 N N . LEU A 1 292 ? 0.958 -2.735 6.649 1.00 98.25 292 LEU A N 1
ATOM 2345 C CA . LEU A 1 292 ? 0.834 -3.833 7.595 1.00 98.25 292 LEU A CA 1
ATOM 2346 C C . LEU A 1 292 ? 2.164 -4.573 7.757 1.00 98.25 292 LEU A C 1
ATOM 2348 O O . LEU A 1 292 ? 2.970 -4.679 6.826 1.00 98.25 292 LEU A O 1
ATOM 2352 N N . ARG A 1 293 ? 2.347 -5.162 8.936 1.00 97.94 293 ARG A N 1
ATOM 2353 C CA . ARG A 1 293 ? 3.467 -6.041 9.288 1.00 97.94 293 ARG A CA 1
ATOM 2354 C C . ARG A 1 293 ? 3.106 -7.509 9.091 1.00 97.94 293 ARG A C 1
ATOM 2356 O O . ARG A 1 293 ? 3.120 -8.306 10.024 1.00 97.94 293 ARG A O 1
ATOM 2363 N N . VAL A 1 294 ? 2.732 -7.876 7.864 1.00 97.81 294 VAL A N 1
ATOM 2364 C CA . VAL A 1 294 ? 2.268 -9.237 7.527 1.00 97.81 294 VAL A CA 1
ATOM 2365 C C . VAL A 1 294 ? 3.369 -10.304 7.661 1.00 97.81 294 VAL A C 1
ATOM 2367 O O . VAL A 1 294 ? 3.102 -11.501 7.547 1.00 97.81 294 VAL A O 1
ATOM 2370 N N . GLU A 1 295 ? 4.625 -9.917 7.905 1.00 95.94 295 GLU A N 1
ATOM 2371 C CA . GLU A 1 295 ? 5.666 -10.835 8.374 1.00 95.94 295 GLU A CA 1
ATOM 2372 C C . GLU A 1 295 ? 5.318 -11.485 9.722 1.00 95.94 295 GLU A C 1
ATOM 2374 O O . GLU A 1 295 ? 5.726 -12.619 9.955 1.00 95.94 295 GLU A O 1
ATOM 2379 N N . ASP A 1 296 ? 4.521 -10.826 10.565 1.00 96.94 296 ASP A N 1
ATOM 2380 C CA . ASP A 1 296 ? 4.031 -11.360 11.836 1.00 96.94 296 ASP A CA 1
ATOM 2381 C C . ASP A 1 296 ? 2.884 -12.360 11.601 1.00 96.94 296 ASP A C 1
ATOM 2383 O O . ASP A 1 296 ? 1.958 -12.119 10.819 1.00 96.94 296 ASP A O 1
ATOM 2387 N N . ASP A 1 297 ? 2.949 -13.511 12.271 1.00 96.75 297 ASP A N 1
ATOM 2388 C CA . ASP A 1 297 ? 1.977 -14.593 12.108 1.00 96.75 297 ASP A CA 1
ATOM 2389 C C . ASP A 1 297 ? 0.570 -14.218 12.595 1.00 96.75 297 ASP A C 1
ATOM 2391 O O . ASP A 1 297 ? -0.414 -14.653 11.992 1.00 96.75 297 ASP A O 1
ATOM 2395 N N . ALA A 1 298 ? 0.445 -13.398 13.642 1.00 96.50 298 ALA A N 1
ATOM 2396 C CA . ALA A 1 298 ? -0.850 -12.934 14.135 1.00 96.50 298 ALA A CA 1
ATOM 2397 C C . ALA A 1 298 ? -1.503 -11.966 13.139 1.00 96.50 298 ALA A C 1
ATOM 2399 O O . ALA A 1 298 ? -2.705 -12.062 12.878 1.00 96.50 298 ALA A O 1
ATOM 2400 N N . VAL A 1 299 ? -0.703 -11.088 12.527 1.00 98.19 299 VAL A N 1
ATOM 2401 C CA . VAL A 1 299 ? -1.171 -10.143 11.502 1.00 98.19 299 VAL A CA 1
ATOM 2402 C C . VAL A 1 299 ? -1.614 -10.895 10.251 1.00 98.19 299 VAL A C 1
ATOM 2404 O O . VAL A 1 299 ? -2.710 -10.646 9.743 1.00 98.19 299 VAL A O 1
ATOM 2407 N N . PHE A 1 300 ? -0.815 -11.858 9.775 1.00 98.62 300 PHE A N 1
ATOM 2408 C CA . PHE A 1 300 ? -1.198 -12.732 8.662 1.00 98.62 300 PHE A CA 1
ATOM 2409 C C . PHE A 1 300 ? -2.504 -13.477 8.962 1.00 98.62 300 PHE A C 1
ATOM 2411 O O . PHE A 1 300 ? -3.435 -13.431 8.157 1.00 98.62 300 PHE A O 1
ATOM 2418 N N . ALA A 1 301 ? -2.597 -14.124 10.128 1.00 98.06 301 ALA A N 1
ATOM 2419 C CA . ALA A 1 301 ? -3.764 -14.912 10.506 1.00 98.06 301 ALA A CA 1
ATOM 2420 C C . ALA A 1 301 ? -5.048 -14.074 10.529 1.00 98.06 301 ALA A C 1
ATOM 2422 O O . ALA A 1 301 ? -6.062 -14.516 9.988 1.00 98.06 301 ALA A O 1
ATOM 2423 N N . GLU A 1 302 ? -5.010 -12.871 11.107 1.00 97.81 302 GLU A N 1
ATOM 2424 C CA . GLU A 1 302 ? -6.200 -12.025 11.219 1.00 97.81 302 GLU A CA 1
ATOM 2425 C C . GLU A 1 302 ? -6.618 -11.446 9.860 1.00 97.81 302 GLU A C 1
ATOM 2427 O O . GLU A 1 302 ? -7.785 -11.541 9.474 1.00 97.81 302 GLU A O 1
ATOM 2432 N N . THR A 1 303 ? -5.662 -10.922 9.088 1.00 98.25 303 THR A N 1
ATOM 2433 C CA . THR A 1 303 ? -5.928 -10.298 7.777 1.00 98.25 303 THR A CA 1
ATOM 2434 C C . THR A 1 303 ? -6.370 -11.303 6.711 1.00 98.25 303 THR A C 1
ATOM 2436 O O . THR A 1 303 ? -7.127 -10.952 5.810 1.00 98.25 303 THR A O 1
ATOM 2439 N N . HIS A 1 304 ? -5.955 -12.569 6.818 1.00 98.62 304 HIS A N 1
ATOM 2440 C CA . HIS A 1 304 ? -6.275 -13.609 5.834 1.00 98.62 304 HIS A CA 1
ATOM 2441 C C . HIS A 1 304 ? -7.418 -14.536 6.271 1.00 98.62 304 HIS A C 1
ATOM 2443 O O . HIS A 1 304 ? -7.846 -15.389 5.491 1.00 98.62 304 HIS A O 1
ATOM 2449 N N . ARG A 1 305 ? -7.958 -14.380 7.488 1.00 98.38 305 ARG A N 1
ATOM 2450 C CA . ARG A 1 305 ? -8.937 -15.306 8.083 1.00 98.38 305 ARG A CA 1
ATOM 2451 C C . ARG A 1 305 ? -10.154 -15.568 7.193 1.00 98.38 305 ARG A C 1
ATOM 2453 O O . ARG A 1 305 ? -10.557 -16.719 7.019 1.00 98.38 305 ARG A O 1
ATOM 2460 N N . LEU A 1 306 ? -10.773 -14.512 6.659 1.00 98.19 306 LEU A N 1
ATOM 2461 C CA . LEU A 1 306 ? -11.966 -14.636 5.814 1.00 98.19 306 LEU A CA 1
ATOM 2462 C C . LEU A 1 306 ? -11.622 -15.197 4.425 1.00 98.19 306 LEU A C 1
ATOM 2464 O O . LEU A 1 306 ? -12.314 -16.091 3.942 1.00 98.19 306 LEU A O 1
ATOM 2468 N N . LEU A 1 307 ? -10.520 -14.733 3.835 1.00 97.94 307 LEU A N 1
ATOM 2469 C CA . LEU A 1 307 ? -10.029 -15.178 2.529 1.00 97.94 307 LEU A CA 1
ATOM 2470 C C . LEU A 1 307 ? -9.732 -16.682 2.524 1.00 97.94 307 LEU A C 1
ATOM 2472 O O . LEU A 1 307 ? -10.242 -17.428 1.688 1.00 97.94 307 LEU A O 1
ATOM 2476 N N . LEU A 1 308 ? -8.969 -17.153 3.513 1.00 98.25 308 LEU A N 1
ATOM 2477 C CA . LEU A 1 308 ? -8.607 -18.563 3.649 1.00 98.25 308 LEU A CA 1
ATOM 2478 C C . LEU A 1 308 ? -9.818 -19.444 3.954 1.00 98.25 308 LEU A C 1
ATOM 2480 O O . LEU A 1 308 ? -9.857 -20.595 3.524 1.00 98.25 308 LEU A O 1
ATOM 2484 N N . LYS A 1 309 ? -10.843 -18.909 4.631 1.00 98.25 309 LYS A N 1
ATOM 2485 C CA . LYS A 1 309 ? -12.118 -19.613 4.795 1.00 98.25 309 LYS A CA 1
ATOM 2486 C C . LYS A 1 309 ? -12.787 -19.878 3.441 1.00 98.25 309 LYS A C 1
ATOM 2488 O O . LYS A 1 309 ? -13.290 -20.981 3.245 1.00 98.25 309 LYS A O 1
ATOM 2493 N N . TRP A 1 310 ? -12.784 -18.911 2.519 1.00 98.31 310 TRP A N 1
ATOM 2494 C CA . TRP A 1 310 ? -13.355 -19.095 1.178 1.00 98.31 310 TRP A CA 1
ATOM 2495 C C . TRP A 1 310 ? -12.557 -20.063 0.314 1.00 98.31 310 TRP A C 1
ATOM 2497 O O . TRP A 1 310 ? -13.159 -20.872 -0.396 1.00 98.31 310 TRP A O 1
ATOM 2507 N N . VAL A 1 311 ? -11.228 -20.025 0.418 1.00 98.00 311 VAL A N 1
ATOM 2508 C CA . VAL A 1 311 ? -10.355 -20.997 -0.251 1.00 98.00 311 VAL A CA 1
ATOM 2509 C C . VAL A 1 311 ? -10.620 -22.406 0.276 1.00 98.00 311 VAL A C 1
ATOM 2511 O O . VAL A 1 311 ? -10.878 -23.321 -0.501 1.00 98.00 311 VAL A O 1
ATOM 2514 N N . ALA A 1 312 ? -10.653 -22.584 1.599 1.00 97.00 312 ALA A N 1
ATOM 2515 C CA . ALA A 1 312 ? -10.914 -23.880 2.222 1.00 97.00 312 ALA A CA 1
ATOM 2516 C C . ALA A 1 312 ? -12.301 -24.451 1.871 1.00 97.00 312 ALA A C 1
ATOM 2518 O O . ALA A 1 312 ? -12.458 -25.668 1.789 1.00 97.00 312 ALA A O 1
ATOM 2519 N N . SER A 1 313 ? -13.307 -23.596 1.646 1.00 96.31 313 SER A N 1
ATOM 2520 C CA . SER A 1 313 ? -14.639 -24.028 1.200 1.00 96.31 313 SER A CA 1
ATOM 2521 C C . SER A 1 313 ? -14.767 -24.236 -0.315 1.00 96.31 313 SER A C 1
ATOM 2523 O O . SER A 1 313 ? -15.842 -24.629 -0.767 1.00 96.31 313 SER A O 1
ATOM 2525 N N . GLY A 1 314 ? -13.724 -23.948 -1.102 1.00 95.75 314 GLY A N 1
ATOM 2526 C CA . GLY A 1 314 ? -13.760 -24.022 -2.568 1.00 95.75 314 GLY A CA 1
ATOM 2527 C C . GLY A 1 314 ? -14.636 -22.952 -3.228 1.00 95.75 314 GLY A C 1
ATOM 2528 O O . GLY A 1 314 ? -15.131 -23.160 -4.328 1.00 95.75 314 GLY A O 1
ATOM 2529 N N . VAL A 1 315 ? -14.886 -21.834 -2.539 1.00 97.12 315 VAL A N 1
ATOM 2530 C CA . VAL A 1 315 ? -15.586 -20.664 -3.107 1.00 97.12 315 VAL A CA 1
ATOM 2531 C C . VAL A 1 315 ? -14.619 -19.825 -3.940 1.00 97.12 315 VAL A C 1
ATOM 2533 O O . VAL A 1 315 ? -15.006 -19.247 -4.949 1.00 97.12 315 VAL A O 1
ATOM 2536 N N . VAL A 1 316 ? -13.358 -19.777 -3.511 1.00 98.00 316 VAL A N 1
ATOM 2537 C CA . VAL A 1 316 ? -12.248 -19.135 -4.215 1.00 98.00 316 VAL A CA 1
ATOM 2538 C C . VAL A 1 316 ? -11.230 -20.214 -4.561 1.00 98.00 316 VAL A C 1
ATOM 2540 O O . VAL A 1 316 ? -10.791 -20.959 -3.687 1.00 98.00 316 VAL A O 1
ATOM 2543 N N . GLU A 1 317 ? -10.861 -20.297 -5.833 1.00 98.25 317 GLU A N 1
ATOM 2544 C CA . GLU A 1 317 ? -9.964 -21.326 -6.373 1.00 98.25 317 GLU A CA 1
ATOM 2545 C C . GLU A 1 317 ? -8.566 -20.768 -6.672 1.00 98.25 317 GLU A C 1
ATOM 2547 O O . GLU A 1 317 ? -7.586 -21.515 -6.685 1.00 98.25 317 GLU A O 1
ATOM 2552 N N . GLY A 1 318 ? -8.443 -19.447 -6.830 1.00 98.25 318 GLY A N 1
ATOM 2553 C CA . GLY A 1 318 ? -7.158 -18.774 -6.983 1.00 98.25 318 GLY A CA 1
ATOM 2554 C C . GLY A 1 318 ? -7.052 -17.448 -6.239 1.00 98.25 318 GLY A C 1
ATOM 2555 O O . GLY A 1 318 ? -8.051 -16.821 -5.898 1.00 98.25 318 GLY A O 1
ATOM 2556 N N . LEU A 1 319 ? -5.818 -17.020 -5.996 1.00 98.69 319 LEU A N 1
ATOM 2557 C CA . LEU A 1 319 ? -5.462 -15.780 -5.322 1.00 98.69 319 LEU A CA 1
ATOM 2558 C C . LEU A 1 319 ? -4.464 -15.007 -6.184 1.00 98.69 319 LEU A C 1
ATOM 2560 O O . LEU A 1 319 ? -3.444 -15.561 -6.594 1.00 98.69 319 LEU A O 1
ATOM 2564 N N . ARG A 1 320 ? -4.721 -13.722 -6.420 1.00 98.75 320 ARG A N 1
ATOM 2565 C CA . ARG A 1 320 ? -3.723 -12.781 -6.939 1.00 98.75 320 ARG A CA 1
ATOM 2566 C C . ARG A 1 320 ? -3.270 -11.903 -5.786 1.00 98.75 320 ARG A C 1
ATOM 2568 O O . ARG A 1 320 ? -4.087 -11.220 -5.183 1.00 98.75 320 ARG A O 1
ATOM 2575 N N . VAL A 1 321 ? -1.980 -11.939 -5.481 1.00 98.81 321 VAL A N 1
ATOM 2576 C CA . VAL A 1 321 ? -1.375 -11.143 -4.413 1.00 98.81 321 VAL A CA 1
ATOM 2577 C C . VAL A 1 321 ? -0.973 -9.780 -4.962 1.00 98.81 321 VAL A C 1
ATOM 2579 O O . VAL A 1 321 ? -0.098 -9.707 -5.826 1.00 98.81 321 VAL A O 1
ATOM 2582 N N . ASP A 1 322 ? -1.601 -8.728 -4.452 1.00 98.69 322 ASP A N 1
ATOM 2583 C CA . ASP A 1 322 ? -1.255 -7.335 -4.726 1.00 98.69 322 ASP A CA 1
ATOM 2584 C C . ASP A 1 322 ? 0.100 -6.956 -4.124 1.00 98.69 322 ASP A C 1
ATOM 2586 O O . ASP A 1 322 ? 0.408 -7.336 -2.986 1.00 98.69 322 ASP A O 1
ATOM 2590 N N . HIS A 1 323 ? 0.897 -6.204 -4.886 1.00 97.25 323 HIS A N 1
ATOM 2591 C CA . HIS A 1 323 ? 2.113 -5.539 -4.430 1.00 97.25 323 HIS A CA 1
ATOM 2592 C C . HIS A 1 323 ? 3.032 -6.390 -3.530 1.00 97.25 323 HIS A C 1
ATOM 2594 O O . HIS A 1 323 ? 3.416 -5.997 -2.420 1.00 97.25 323 HIS A O 1
ATOM 2600 N N . ILE A 1 324 ? 3.424 -7.576 -4.013 1.00 98.25 324 ILE A N 1
ATOM 2601 C CA . ILE A 1 324 ? 4.268 -8.512 -3.245 1.00 98.25 324 ILE A CA 1
ATOM 2602 C C . ILE A 1 324 ? 5.619 -7.893 -2.842 1.00 98.25 324 ILE A C 1
ATOM 2604 O O . ILE A 1 324 ? 6.171 -8.207 -1.785 1.00 98.25 324 ILE A O 1
ATOM 2608 N N . ASP A 1 325 ? 6.118 -6.965 -3.661 1.00 97.81 325 ASP A N 1
ATOM 2609 C CA . ASP A 1 325 ? 7.385 -6.265 -3.467 1.00 97.81 325 ASP A CA 1
ATOM 2610 C C . ASP A 1 325 ? 7.328 -5.188 -2.369 1.00 97.81 325 ASP A C 1
ATOM 2612 O O . ASP A 1 325 ? 8.368 -4.638 -2.019 1.00 97.81 325 ASP A O 1
ATOM 2616 N N . GLY A 1 326 ? 6.169 -4.921 -1.759 1.00 96.88 326 GLY A N 1
ATOM 2617 C CA . GLY A 1 326 ? 6.071 -4.087 -0.553 1.00 96.88 326 GLY A CA 1
ATOM 2618 C C . GLY A 1 326 ? 6.362 -4.844 0.750 1.00 96.88 326 GLY A C 1
ATOM 2619 O O . GLY A 1 326 ? 6.615 -4.233 1.795 1.00 96.88 326 GLY A O 1
ATOM 2620 N N . LEU A 1 327 ? 6.347 -6.182 0.720 1.00 97.75 327 LEU A N 1
ATOM 2621 C CA . LEU A 1 327 ? 6.474 -6.994 1.931 1.00 97.75 327 LEU A CA 1
ATOM 2622 C C . LEU A 1 327 ? 7.921 -7.067 2.435 1.00 97.75 327 LEU A C 1
ATOM 2624 O O . LEU A 1 327 ? 8.880 -7.047 1.659 1.00 97.75 327 LEU A O 1
ATOM 2628 N N . LYS A 1 328 ? 8.078 -7.209 3.756 1.00 95.88 328 LYS A N 1
ATOM 2629 C CA . LYS A 1 328 ? 9.388 -7.372 4.404 1.00 95.88 328 LYS A CA 1
ATOM 2630 C C . LYS A 1 328 ? 10.091 -8.656 3.956 1.00 95.88 328 LYS A C 1
ATOM 2632 O O . LYS A 1 328 ? 11.247 -8.617 3.546 1.00 95.88 328 LYS A O 1
ATOM 2637 N N . ASP A 1 329 ? 9.372 -9.778 4.006 1.00 95.19 329 ASP A N 1
ATOM 2638 C CA . ASP A 1 329 ? 9.855 -11.106 3.605 1.00 95.19 329 ASP A CA 1
ATOM 2639 C C . ASP A 1 329 ? 8.808 -11.797 2.701 1.00 95.19 329 ASP A C 1
ATOM 2641 O O . ASP A 1 329 ? 7.972 -12.579 3.178 1.00 95.19 329 ASP A O 1
ATOM 2645 N N . PRO A 1 330 ? 8.810 -11.488 1.387 1.00 96.75 330 PRO A N 1
ATOM 2646 C CA . PRO A 1 330 ? 7.864 -12.056 0.428 1.00 96.75 330 PRO A CA 1
ATOM 2647 C C . PRO A 1 330 ? 7.906 -13.585 0.366 1.00 96.75 330 PRO A C 1
ATOM 2649 O O . PRO A 1 330 ? 6.867 -14.240 0.294 1.00 96.75 330 PRO A O 1
ATOM 2652 N N . ALA A 1 331 ? 9.101 -14.177 0.454 1.00 95.12 331 ALA A N 1
ATOM 2653 C CA . ALA A 1 331 ? 9.267 -15.625 0.414 1.00 95.12 331 ALA A CA 1
ATOM 2654 C C . ALA A 1 331 ? 8.583 -16.294 1.618 1.00 95.12 331 ALA A C 1
ATOM 2656 O O . ALA A 1 331 ? 7.871 -17.287 1.450 1.00 95.12 331 ALA A O 1
ATOM 2657 N N . ALA A 1 332 ? 8.742 -15.739 2.825 1.00 95.62 332 ALA A N 1
ATOM 2658 C CA . ALA A 1 332 ? 8.044 -16.214 4.021 1.00 95.62 332 ALA A CA 1
ATOM 2659 C C . ALA A 1 332 ? 6.528 -16.109 3.894 1.00 95.62 332 ALA A C 1
ATOM 2661 O O . ALA A 1 332 ? 5.803 -17.034 4.265 1.00 95.62 332 ALA A O 1
ATOM 2662 N N . TYR A 1 333 ? 6.050 -14.967 3.399 1.00 98.38 333 TYR A N 1
ATOM 2663 C CA . TYR A 1 333 ? 4.633 -14.726 3.176 1.00 98.38 333 TYR A CA 1
ATOM 2664 C C . TYR A 1 333 ? 4.047 -15.762 2.209 1.00 98.38 333 TYR A C 1
ATOM 2666 O O . TYR A 1 333 ? 3.079 -16.435 2.553 1.00 98.38 333 TYR A O 1
ATOM 2674 N N . LEU A 1 334 ? 4.681 -15.982 1.055 1.00 98.56 334 LEU A N 1
ATOM 2675 C CA . LEU A 1 334 ? 4.199 -16.933 0.052 1.00 98.56 334 LEU A CA 1
ATOM 2676 C C . LEU A 1 334 ? 4.275 -18.388 0.539 1.00 98.56 334 LEU A C 1
ATOM 2678 O O . LEU A 1 334 ? 3.353 -19.159 0.281 1.00 98.56 334 LEU A O 1
ATOM 2682 N N . LYS A 1 335 ? 5.317 -18.770 1.296 1.00 97.75 335 LYS A N 1
ATOM 2683 C CA . LYS A 1 335 ? 5.405 -20.092 1.953 1.00 97.75 335 LYS A CA 1
ATOM 2684 C C . LYS A 1 335 ? 4.247 -20.306 2.939 1.00 97.75 335 LYS A C 1
ATOM 2686 O O . LYS A 1 335 ? 3.633 -21.377 2.933 1.00 97.75 335 LYS A O 1
ATOM 2691 N N . ARG A 1 336 ? 3.906 -19.293 3.745 1.00 98.25 336 ARG A N 1
ATOM 2692 C CA . ARG A 1 336 ? 2.748 -19.335 4.658 1.00 98.25 336 ARG A CA 1
ATOM 2693 C C . ARG A 1 336 ? 1.426 -19.392 3.893 1.00 98.25 336 ARG A C 1
ATOM 2695 O O . ARG A 1 336 ? 0.603 -20.255 4.190 1.00 98.25 336 ARG A O 1
ATOM 2702 N N . LEU A 1 337 ? 1.258 -18.564 2.861 1.00 98.62 337 LEU A N 1
ATOM 2703 C CA . LEU A 1 337 ? 0.053 -18.544 2.031 1.00 98.62 337 LEU A CA 1
ATOM 2704 C C . LEU A 1 337 ? -0.171 -19.887 1.329 1.00 98.62 337 LEU A C 1
ATOM 2706 O O . LEU A 1 337 ? -1.255 -20.452 1.442 1.00 98.62 337 LEU A O 1
ATOM 2710 N N . ARG A 1 338 ? 0.859 -20.454 0.688 1.00 98.25 338 ARG A N 1
ATOM 2711 C CA . ARG A 1 338 ? 0.794 -21.793 0.083 1.00 98.25 338 ARG A CA 1
ATOM 2712 C C . ARG A 1 338 ? 0.435 -22.863 1.109 1.00 98.25 338 ARG A C 1
ATOM 2714 O O . ARG A 1 338 ? -0.365 -23.737 0.802 1.00 98.25 338 ARG A O 1
ATOM 2721 N N . SER A 1 339 ? 1.009 -22.804 2.311 1.00 98.00 339 SER A N 1
ATOM 2722 C CA . SER A 1 339 ? 0.712 -23.782 3.367 1.00 98.00 339 SER A CA 1
ATOM 2723 C C . SER A 1 339 ? -0.750 -23.716 3.816 1.00 98.00 339 SER A C 1
ATOM 2725 O O . SER A 1 339 ? -1.360 -24.750 4.072 1.00 98.00 339 SER A O 1
ATOM 2727 N N . ALA A 1 340 ? -1.328 -22.513 3.875 1.00 97.81 340 ALA A N 1
ATOM 2728 C CA . ALA A 1 340 ? -2.733 -22.307 4.220 1.00 97.81 340 ALA A CA 1
ATOM 2729 C C . ALA A 1 340 ? -3.703 -22.578 3.050 1.00 97.81 340 ALA A C 1
ATOM 2731 O O . ALA A 1 340 ? -4.875 -22.874 3.278 1.00 97.81 340 ALA A O 1
ATOM 2732 N N . ALA A 1 341 ? -3.220 -22.491 1.809 1.00 97.25 341 ALA A N 1
ATOM 2733 C CA . ALA A 1 341 ? -3.985 -22.643 0.575 1.00 97.25 341 ALA A CA 1
ATOM 2734 C C . ALA A 1 341 ? -3.274 -23.593 -0.420 1.00 97.25 341 ALA A C 1
ATOM 2736 O O . ALA A 1 341 ? -2.875 -23.169 -1.512 1.00 97.25 341 ALA A O 1
ATOM 2737 N N . PRO A 1 342 ? -3.095 -24.886 -0.077 1.00 96.62 342 PRO A N 1
ATOM 2738 C CA . PRO A 1 342 ? -2.240 -25.802 -0.839 1.00 96.62 342 PRO A CA 1
ATOM 2739 C C . PRO A 1 342 ? -2.700 -25.980 -2.290 1.00 96.62 342 PRO A C 1
ATOM 2741 O O . PRO A 1 342 ? -1.885 -25.907 -3.210 1.00 96.62 342 PRO A O 1
ATOM 2744 N N . GLU A 1 343 ? -4.011 -26.116 -2.500 1.00 95.19 343 GLU A N 1
ATOM 2745 C CA . GLU A 1 343 ? -4.607 -26.353 -3.819 1.00 95.19 343 GLU A CA 1
ATOM 2746 C C . GLU A 1 343 ? -4.971 -25.062 -4.573 1.00 95.19 343 GLU A C 1
ATOM 2748 O O . GLU A 1 343 ? -5.441 -25.158 -5.700 1.00 95.19 343 GLU A O 1
ATOM 2753 N N . ALA A 1 344 ? -4.778 -23.866 -4.001 1.00 97.38 344 ALA A N 1
ATOM 2754 C CA . ALA A 1 344 ? -5.163 -22.621 -4.673 1.00 97.38 344 ALA A CA 1
ATOM 2755 C C . ALA A 1 344 ? -4.199 -22.269 -5.814 1.00 97.38 344 ALA A C 1
ATOM 2757 O O . ALA A 1 344 ? -2.990 -22.485 -5.703 1.00 97.38 344 ALA A O 1
ATOM 2758 N N . TRP A 1 345 ? -4.688 -21.691 -6.905 1.00 98.19 345 TRP A N 1
ATOM 2759 C CA . TRP A 1 345 ? -3.839 -21.084 -7.935 1.00 98.19 345 TRP A CA 1
ATOM 2760 C C . TRP A 1 345 ? -3.381 -19.688 -7.492 1.00 98.19 345 TRP A C 1
ATOM 2762 O O . TRP A 1 345 ? -4.202 -18.790 -7.366 1.00 98.19 345 TRP A O 1
ATOM 2772 N N . ILE A 1 346 ? -2.094 -19.509 -7.188 1.00 98.56 346 ILE A N 1
ATOM 2773 C CA . ILE A 1 346 ? -1.546 -18.288 -6.586 1.00 98.56 346 ILE A CA 1
ATOM 2774 C C . ILE A 1 346 ? -0.661 -17.574 -7.600 1.00 98.56 346 ILE A C 1
ATOM 2776 O O . ILE A 1 346 ? 0.346 -18.125 -8.043 1.00 98.56 346 ILE A O 1
ATOM 2780 N N . LEU A 1 347 ? -0.998 -16.325 -7.893 1.00 98.50 347 LEU A N 1
ATOM 2781 C CA . LEU A 1 347 ? -0.171 -15.406 -8.664 1.00 98.50 347 LEU A CA 1
ATOM 2782 C C . LEU A 1 347 ? 0.279 -14.234 -7.809 1.00 98.50 347 LEU A C 1
ATOM 2784 O O . LEU A 1 347 ? -0.391 -13.855 -6.850 1.00 98.50 347 LEU A O 1
ATOM 2788 N N . VAL A 1 348 ? 1.386 -13.621 -8.208 1.00 98.75 348 VAL A N 1
ATOM 2789 C CA . VAL A 1 348 ? 1.865 -12.372 -7.618 1.00 98.75 348 VAL A CA 1
ATOM 2790 C C . VAL A 1 348 ? 1.837 -11.257 -8.649 1.00 98.75 348 VAL A C 1
ATOM 2792 O O . VAL A 1 348 ? 2.264 -11.428 -9.791 1.00 98.75 348 VAL A O 1
ATOM 2795 N N . GLU A 1 349 ? 1.360 -10.086 -8.258 1.00 98.56 349 GLU A N 1
ATOM 2796 C CA . GLU A 1 349 ? 1.714 -8.875 -8.978 1.00 98.56 349 GLU A CA 1
ATOM 2797 C C . GLU A 1 349 ? 3.169 -8.534 -8.661 1.00 98.56 349 GLU A C 1
ATOM 2799 O O . GLU A 1 349 ? 3.490 -8.058 -7.574 1.00 98.56 349 GLU A O 1
ATOM 2804 N N . LYS A 1 350 ? 4.047 -8.808 -9.625 1.00 97.94 350 LYS A N 1
ATOM 2805 C CA . LYS A 1 350 ? 5.470 -8.490 -9.560 1.00 97.94 350 LYS A CA 1
ATOM 2806 C C . LYS A 1 350 ? 5.928 -8.030 -10.931 1.00 97.94 350 LYS A C 1
ATOM 2808 O O . LYS A 1 350 ? 5.733 -8.745 -11.916 1.00 97.94 350 LYS A O 1
ATOM 2813 N N . ILE A 1 351 ? 6.548 -6.857 -10.981 1.00 98.06 351 ILE A N 1
ATOM 2814 C CA . ILE A 1 351 ? 7.103 -6.309 -12.214 1.00 98.06 351 ILE A CA 1
ATOM 2815 C C . ILE A 1 351 ? 8.512 -6.863 -12.404 1.00 98.06 351 ILE A C 1
ATOM 2817 O O . ILE A 1 351 ? 9.345 -6.754 -11.508 1.00 98.06 351 ILE A O 1
ATOM 2821 N N . LEU A 1 352 ? 8.757 -7.515 -13.538 1.00 96.38 352 LEU A N 1
ATOM 2822 C CA . LEU A 1 352 ? 10.069 -8.048 -13.898 1.00 96.38 352 LEU A CA 1
ATOM 2823 C C . LEU A 1 352 ? 10.747 -7.080 -14.861 1.00 96.38 352 LEU A C 1
ATOM 2825 O O . LEU A 1 352 ? 10.206 -6.820 -15.936 1.00 96.38 352 LEU A O 1
ATOM 2829 N N . SER A 1 353 ? 11.921 -6.576 -14.489 1.00 91.94 353 SER A N 1
ATOM 2830 C CA . SER A 1 353 ? 12.771 -5.829 -15.419 1.00 91.94 353 SER A CA 1
ATOM 2831 C C . SER A 1 353 ? 13.275 -6.743 -16.548 1.00 91.94 353 SER A C 1
ATOM 2833 O O . SER A 1 353 ? 13.315 -7.969 -16.386 1.00 91.94 353 SER A O 1
ATOM 2835 N N . PRO A 1 354 ? 13.687 -6.199 -17.707 1.00 84.06 354 PRO A N 1
ATOM 2836 C CA . PRO A 1 354 ? 14.277 -6.997 -18.779 1.00 84.06 354 PRO A CA 1
ATOM 2837 C C . PRO A 1 354 ? 15.407 -7.909 -18.287 1.00 84.06 354 PRO A C 1
ATOM 2839 O O . PRO A 1 354 ? 16.373 -7.457 -17.685 1.00 84.06 354 PRO A O 1
ATOM 2842 N N . GLY A 1 355 ? 15.283 -9.211 -18.551 1.00 84.31 355 GLY A N 1
ATOM 2843 C CA . GLY A 1 355 ? 16.268 -10.214 -18.128 1.00 84.31 355 GLY A CA 1
ATOM 2844 C C . GLY A 1 355 ? 16.124 -10.694 -16.679 1.00 84.31 355 GLY A C 1
ATOM 2845 O O . GLY A 1 355 ? 16.719 -11.715 -16.336 1.00 84.31 355 GLY A O 1
ATOM 2846 N N . GLU A 1 356 ? 15.302 -10.036 -15.857 1.00 92.75 356 GLU A N 1
ATOM 2847 C CA . GLU A 1 356 ? 14.980 -10.479 -14.500 1.00 92.75 356 GLU A CA 1
ATOM 2848 C C . GLU A 1 356 ? 14.068 -11.714 -14.533 1.00 92.75 356 GLU A C 1
ATOM 2850 O O . GLU A 1 356 ? 13.146 -11.826 -15.351 1.00 92.75 356 GLU A O 1
ATOM 2855 N N . ARG A 1 357 ? 14.295 -12.649 -13.606 1.00 91.81 357 ARG A N 1
ATOM 2856 C CA . ARG A 1 357 ? 13.471 -13.850 -13.450 1.00 91.81 357 ARG A CA 1
ATOM 2857 C C . ARG A 1 357 ? 12.673 -13.810 -12.157 1.00 91.81 357 ARG A C 1
ATOM 2859 O O . ARG A 1 357 ? 13.147 -13.368 -11.114 1.00 91.81 357 ARG A O 1
ATOM 2866 N N . LEU A 1 358 ? 11.451 -14.344 -12.210 1.00 94.88 358 LEU A N 1
ATOM 2867 C CA . LEU A 1 358 ? 10.702 -14.620 -10.988 1.00 94.88 358 LEU A CA 1
ATOM 2868 C C . LEU A 1 358 ? 11.463 -15.671 -10.173 1.00 94.88 358 LEU A C 1
ATOM 2870 O O . LEU A 1 358 ? 11.961 -16.654 -10.725 1.00 94.88 358 LEU A O 1
ATOM 2874 N N . ARG A 1 359 ? 11.533 -15.471 -8.856 1.00 92.00 359 ARG A N 1
ATOM 2875 C CA . ARG A 1 359 ? 12.247 -16.373 -7.951 1.00 92.00 359 ARG A CA 1
ATOM 2876 C C . ARG A 1 359 ? 11.626 -17.769 -7.997 1.00 92.00 359 ARG A C 1
ATOM 2878 O O . ARG A 1 359 ? 10.514 -17.969 -7.524 1.00 92.00 359 ARG A O 1
ATOM 2885 N N . GLU A 1 360 ? 12.370 -18.747 -8.509 1.00 89.94 360 GLU A N 1
ATOM 2886 C CA . GLU A 1 360 ? 11.898 -20.137 -8.661 1.00 89.94 360 GLU A CA 1
ATOM 2887 C C . GLU A 1 360 ? 11.535 -20.801 -7.324 1.00 89.94 360 GLU A C 1
ATOM 2889 O O . GLU A 1 360 ? 10.698 -21.695 -7.272 1.00 89.94 360 GLU A O 1
ATOM 2894 N N . ALA A 1 361 ? 12.131 -20.339 -6.220 1.00 89.75 361 ALA A N 1
ATOM 2895 C CA . ALA A 1 361 ? 11.822 -20.825 -4.879 1.00 89.75 361 ALA A CA 1
ATOM 2896 C C . ALA A 1 361 ? 10.455 -20.349 -4.346 1.00 89.75 361 ALA A C 1
ATOM 2898 O O . ALA A 1 361 ? 10.009 -20.826 -3.298 1.00 89.75 361 ALA A O 1
ATOM 2899 N N . TRP A 1 362 ? 9.800 -19.384 -5.002 1.00 95.44 362 TRP A N 1
ATOM 2900 C CA . TRP A 1 362 ? 8.486 -18.913 -4.577 1.00 95.44 362 TRP A CA 1
ATOM 2901 C C . TRP A 1 362 ? 7.410 -19.935 -4.957 1.00 95.44 362 TRP A C 1
ATOM 2903 O O . TRP A 1 362 ? 7.308 -20.308 -6.123 1.00 95.44 362 TRP A O 1
ATOM 2913 N N . PRO A 1 363 ? 6.567 -20.378 -4.006 1.00 96.88 363 PRO A N 1
ATOM 2914 C CA . PRO A 1 363 ? 5.574 -21.421 -4.252 1.00 96.88 363 PRO A CA 1
ATOM 2915 C C . PRO A 1 363 ? 4.309 -20.867 -4.936 1.00 96.88 363 PRO A C 1
ATOM 2917 O O . PRO A 1 363 ? 3.196 -20.984 -4.410 1.00 96.88 363 PRO A O 1
ATOM 2920 N N . VAL A 1 364 ? 4.480 -20.243 -6.100 1.00 97.81 364 VAL A N 1
ATOM 2921 C CA . VAL A 1 364 ? 3.447 -19.553 -6.889 1.00 97.81 364 VAL A CA 1
ATOM 2922 C C . VAL A 1 364 ? 3.465 -20.033 -8.336 1.00 97.81 364 VAL A C 1
ATOM 2924 O O . VAL A 1 364 ? 4.450 -20.594 -8.805 1.00 97.81 364 VAL A O 1
ATOM 2927 N N . GLU A 1 365 ? 2.373 -19.801 -9.055 1.00 97.62 365 GLU A N 1
ATOM 2928 C CA . GLU A 1 365 ? 2.229 -20.223 -10.450 1.00 97.62 365 GLU A CA 1
ATOM 2929 C C . GLU A 1 365 ? 2.797 -19.221 -11.458 1.00 97.62 365 GLU A C 1
ATOM 2931 O O . GLU A 1 365 ? 3.021 -19.583 -12.613 1.00 97.62 365 GLU A O 1
ATOM 2936 N N . GLY A 1 366 ? 3.079 -17.990 -11.028 1.00 97.88 366 GLY A N 1
ATOM 2937 C CA . GLY A 1 366 ? 3.711 -16.974 -11.857 1.00 97.88 366 GLY A CA 1
ATOM 2938 C C . GLY A 1 366 ? 3.319 -15.552 -11.474 1.00 97.88 366 GLY A C 1
ATOM 2939 O O . GLY A 1 366 ? 2.950 -15.274 -10.329 1.00 97.88 366 GLY A O 1
ATOM 2940 N N . THR A 1 367 ? 3.407 -14.657 -12.456 1.00 98.50 367 THR A N 1
ATOM 2941 C CA . THR A 1 367 ? 3.049 -13.240 -12.338 1.00 98.50 367 THR A CA 1
ATOM 2942 C C . THR A 1 367 ? 1.657 -12.974 -12.917 1.00 98.50 367 THR A C 1
ATOM 2944 O O . THR A 1 367 ? 1.036 -13.851 -13.524 1.00 98.50 367 THR A O 1
ATOM 2947 N N . THR A 1 368 ? 1.181 -11.735 -12.788 1.00 98.19 368 THR A N 1
ATOM 2948 C CA . THR A 1 368 ? 0.005 -11.220 -13.511 1.00 98.19 368 THR A CA 1
ATOM 2949 C C . THR A 1 368 ? 0.261 -10.924 -14.999 1.00 98.19 368 THR A C 1
ATOM 2951 O O . THR A 1 368 ? -0.678 -10.576 -15.713 1.00 98.19 368 THR A O 1
ATOM 2954 N N . GLY A 1 369 ? 1.497 -11.100 -15.489 1.00 97.75 369 GLY A N 1
ATOM 2955 C CA . GLY A 1 369 ? 1.816 -11.163 -16.919 1.00 97.75 369 GLY A CA 1
ATOM 2956 C C . GLY A 1 369 ? 2.335 -9.882 -17.584 1.00 97.75 369 GLY A C 1
ATOM 2957 O O . GLY A 1 369 ? 2.351 -9.829 -18.815 1.00 97.75 369 GLY A O 1
ATOM 2958 N N . TYR A 1 370 ? 2.743 -8.845 -16.840 1.00 98.25 370 TYR A N 1
ATOM 2959 C CA . TYR A 1 370 ? 3.332 -7.628 -17.440 1.00 98.25 370 TYR A CA 1
ATOM 2960 C C . TYR A 1 370 ? 4.589 -7.924 -18.276 1.00 98.25 370 TYR A C 1
ATOM 2962 O O . TYR A 1 370 ? 4.866 -7.252 -19.266 1.00 98.25 370 TYR A O 1
ATOM 2970 N N . ASP A 1 371 ? 5.332 -8.968 -17.928 1.00 96.44 371 ASP A N 1
ATOM 2971 C CA . ASP A 1 371 ? 6.471 -9.459 -18.698 1.00 96.44 371 ASP A CA 1
ATOM 2972 C C . ASP A 1 371 ? 6.053 -10.015 -20.071 1.00 96.44 371 ASP A C 1
ATOM 2974 O O . ASP A 1 371 ? 6.698 -9.713 -21.075 1.00 96.44 371 ASP A O 1
ATOM 2978 N N . PHE A 1 372 ? 4.934 -10.746 -20.150 1.00 97.50 372 PHE A N 1
ATOM 2979 C CA . PHE A 1 372 ? 4.353 -11.161 -21.433 1.00 97.50 372 PHE A CA 1
ATOM 2980 C C . PHE A 1 372 ? 3.855 -9.950 -22.229 1.00 97.50 372 PHE A C 1
ATOM 2982 O O . PHE A 1 372 ? 4.106 -9.857 -23.432 1.00 97.50 372 PHE A O 1
ATOM 2989 N N . LEU A 1 373 ? 3.180 -9.009 -21.556 1.00 98.00 373 LEU A N 1
ATOM 2990 C CA . LEU A 1 373 ? 2.639 -7.797 -22.169 1.00 98.00 373 LEU A CA 1
ATOM 2991 C C . LEU A 1 373 ? 3.725 -7.028 -22.921 1.00 98.00 373 LEU A C 1
ATOM 2993 O O . LEU A 1 373 ? 3.562 -6.735 -24.107 1.00 98.00 373 LEU A O 1
ATOM 2997 N N . ASN A 1 374 ? 4.826 -6.709 -22.237 1.00 97.06 374 ASN A N 1
ATOM 2998 C CA . ASN A 1 374 ? 5.896 -5.889 -22.799 1.00 97.06 374 ASN A CA 1
ATOM 2999 C C . ASN A 1 374 ? 6.678 -6.626 -23.889 1.00 97.06 374 ASN A C 1
ATOM 3001 O O . ASN A 1 374 ? 7.042 -6.019 -24.895 1.00 97.06 374 ASN A O 1
ATOM 3005 N N . LEU A 1 375 ? 6.860 -7.943 -23.749 1.00 96.19 375 LEU A N 1
ATOM 3006 C CA . LEU A 1 375 ? 7.464 -8.769 -24.790 1.00 96.19 375 LEU A CA 1
ATOM 3007 C C . LEU A 1 375 ? 6.644 -8.742 -26.087 1.00 96.19 375 LEU A C 1
ATOM 3009 O O . LEU A 1 375 ? 7.197 -8.505 -27.160 1.00 96.19 375 LEU A O 1
ATOM 3013 N N . VAL A 1 376 ? 5.332 -8.984 -25.994 1.00 96.44 376 VAL A N 1
ATOM 3014 C CA . VAL A 1 376 ? 4.440 -8.982 -27.163 1.00 96.44 376 VAL A CA 1
ATOM 3015 C C . VAL A 1 376 ? 4.342 -7.590 -27.765 1.00 96.44 376 VAL A C 1
ATOM 3017 O O . VAL A 1 376 ? 4.376 -7.459 -28.982 1.00 96.44 376 VAL A O 1
ATOM 3020 N N . ASN A 1 377 ? 4.279 -6.549 -26.939 1.00 96.94 377 ASN A N 1
ATOM 3021 C CA . ASN A 1 377 ? 4.285 -5.172 -27.416 1.00 96.94 377 ASN A CA 1
ATOM 3022 C C . ASN A 1 377 ? 5.540 -4.864 -28.251 1.00 96.94 377 ASN A C 1
ATOM 3024 O O . ASN A 1 377 ? 5.422 -4.374 -29.369 1.00 96.94 377 ASN A O 1
ATOM 3028 N N . GLY A 1 378 ? 6.724 -5.225 -27.747 1.00 96.44 378 GLY A N 1
ATOM 3029 C CA . GLY A 1 378 ? 7.988 -5.011 -28.452 1.00 96.44 378 GLY A CA 1
ATOM 3030 C C . GLY A 1 378 ? 8.136 -5.813 -29.749 1.00 96.44 378 GLY A C 1
ATOM 3031 O O . GLY A 1 378 ? 8.866 -5.377 -30.632 1.00 96.44 378 GLY A O 1
ATOM 3032 N N . LEU A 1 379 ? 7.447 -6.955 -29.892 1.00 96.31 379 LEU A N 1
ATOM 3033 C CA . LEU A 1 379 ? 7.446 -7.752 -31.129 1.00 96.31 379 LEU A CA 1
ATOM 3034 C C . LEU A 1 379 ? 6.741 -7.055 -32.298 1.00 96.31 379 LEU A C 1
ATOM 3036 O O . LEU A 1 379 ? 7.042 -7.354 -33.450 1.00 96.31 379 LEU A O 1
ATOM 3040 N N . PHE A 1 380 ? 5.773 -6.183 -32.008 1.00 96.31 380 PHE A N 1
ATOM 3041 C CA . PHE A 1 380 ? 5.015 -5.450 -33.025 1.00 96.31 380 PHE A CA 1
ATOM 3042 C C . PHE A 1 380 ? 5.626 -4.086 -33.363 1.00 96.31 380 PHE A C 1
ATOM 3044 O O . PHE A 1 380 ? 5.069 -3.371 -34.188 1.00 96.31 380 PHE A O 1
ATOM 3051 N N . ILE A 1 381 ? 6.744 -3.718 -32.736 1.00 97.81 381 ILE A N 1
ATOM 3052 C CA . ILE A 1 381 ? 7.467 -2.482 -33.036 1.00 97.81 381 ILE A CA 1
ATOM 3053 C C . ILE A 1 381 ? 8.550 -2.791 -34.069 1.00 97.81 381 ILE A C 1
ATOM 3055 O O . ILE A 1 381 ? 9.400 -3.651 -33.832 1.00 97.81 381 ILE A O 1
ATOM 3059 N N . ASP A 1 382 ? 8.521 -2.090 -35.203 1.00 97.75 382 ASP A N 1
ATOM 3060 C CA . ASP A 1 382 ? 9.493 -2.267 -36.279 1.00 97.75 382 ASP A CA 1
ATOM 3061 C C . ASP A 1 382 ? 10.845 -1.649 -35.878 1.00 97.75 382 ASP A C 1
ATOM 3063 O O . ASP A 1 382 ? 10.938 -0.426 -35.741 1.00 97.75 382 ASP A O 1
ATOM 3067 N N . PRO A 1 383 ? 11.921 -2.447 -35.714 1.00 97.38 383 PRO A N 1
ATOM 3068 C CA . PRO A 1 383 ? 13.247 -1.932 -35.374 1.00 97.38 383 PRO A CA 1
ATOM 3069 C C . PRO A 1 383 ? 13.788 -0.892 -36.367 1.00 97.38 383 PRO A C 1
ATOM 3071 O O . PRO A 1 383 ? 14.629 -0.078 -35.983 1.00 97.38 383 PRO A O 1
ATOM 3074 N N . ALA A 1 384 ? 13.329 -0.879 -37.624 1.00 97.50 384 ALA A N 1
ATOM 3075 C CA . ALA A 1 384 ? 13.760 0.107 -38.616 1.00 97.50 384 ALA A CA 1
ATOM 3076 C C . ALA A 1 384 ? 13.358 1.548 -38.241 1.00 97.50 384 ALA A C 1
ATOM 3078 O O . ALA A 1 384 ? 14.031 2.500 -38.650 1.00 97.50 384 ALA A O 1
ATOM 3079 N N . GLY A 1 385 ? 12.312 1.715 -37.424 1.00 97.12 385 GLY A N 1
ATOM 3080 C CA . GLY A 1 385 ? 11.840 3.014 -36.950 1.00 97.12 385 GLY A CA 1
ATOM 3081 C C . GLY A 1 385 ? 12.726 3.674 -35.887 1.00 97.12 385 GLY A C 1
ATOM 3082 O O . GLY A 1 385 ? 12.591 4.880 -35.654 1.00 97.12 385 GLY A O 1
ATOM 3083 N N . GLU A 1 386 ? 13.649 2.937 -35.251 1.00 97.31 386 GLU A N 1
ATOM 3084 C CA . GLU A 1 386 ? 14.373 3.417 -34.063 1.00 97.31 386 GLU A CA 1
ATOM 3085 C C . GLU A 1 386 ? 15.171 4.696 -34.330 1.00 97.31 386 GLU A C 1
ATOM 3087 O O . GLU A 1 386 ? 15.051 5.681 -33.593 1.00 97.31 386 GLU A O 1
ATOM 3092 N N . GLU A 1 387 ? 15.980 4.704 -35.392 1.00 96.81 387 GLU A N 1
ATOM 3093 C CA . GLU A 1 387 ? 16.850 5.837 -35.714 1.00 96.81 387 GLU A CA 1
ATOM 3094 C C . GLU A 1 387 ? 16.021 7.083 -36.058 1.00 96.81 387 GLU A C 1
ATOM 3096 O O . GLU A 1 387 ? 16.305 8.185 -35.581 1.00 96.81 387 GLU A O 1
ATOM 3101 N N . ALA A 1 388 ? 14.967 6.912 -36.862 1.00 96.88 388 ALA A N 1
ATOM 3102 C CA . ALA A 1 388 ? 14.098 8.003 -37.285 1.00 96.88 388 ALA A CA 1
ATOM 3103 C C . ALA A 1 388 ? 13.360 8.634 -36.098 1.00 96.88 388 ALA A C 1
ATOM 3105 O O . ALA A 1 388 ? 13.386 9.859 -35.954 1.00 96.88 388 ALA A O 1
ATOM 3106 N N . MET A 1 389 ? 12.774 7.816 -35.220 1.00 96.25 389 MET A N 1
ATOM 3107 C CA . MET A 1 389 ? 12.081 8.294 -34.021 1.00 96.25 389 MET A CA 1
ATOM 3108 C C . MET A 1 389 ? 13.033 8.935 -33.014 1.00 96.25 389 MET A C 1
ATOM 3110 O O . MET A 1 389 ? 12.724 9.997 -32.475 1.00 96.25 389 MET A O 1
ATOM 3114 N N . THR A 1 390 ? 14.201 8.329 -32.779 1.00 96.06 390 THR A N 1
ATOM 3115 C CA . THR A 1 390 ? 15.207 8.864 -31.848 1.00 96.06 390 THR A CA 1
ATOM 3116 C C . THR A 1 390 ? 15.688 10.239 -32.304 1.00 96.06 390 THR A C 1
ATOM 3118 O O . THR A 1 390 ? 15.691 11.185 -31.515 1.00 96.06 390 THR A O 1
ATOM 3121 N N . ARG A 1 391 ? 16.028 10.380 -33.591 1.00 96.56 391 ARG A N 1
ATOM 3122 C CA . ARG A 1 391 ? 16.431 11.663 -34.177 1.00 96.56 391 ARG A CA 1
ATOM 3123 C C . ARG A 1 391 ? 15.310 12.695 -34.107 1.00 96.56 391 ARG A C 1
ATOM 3125 O O . ARG A 1 391 ? 15.558 13.807 -33.657 1.00 96.56 391 ARG A O 1
ATOM 3132 N N . PHE A 1 392 ? 14.090 12.333 -34.509 1.00 96.62 392 PHE A N 1
ATOM 3133 C CA . PHE A 1 392 ? 12.951 13.252 -34.473 1.00 96.62 392 PHE A CA 1
ATOM 3134 C C . PHE A 1 392 ? 12.676 13.757 -33.054 1.00 96.62 392 PHE A C 1
ATOM 3136 O O . PHE A 1 392 ? 12.503 14.955 -32.848 1.00 96.62 392 PHE A O 1
ATOM 3143 N N . TYR A 1 393 ? 12.684 12.859 -32.066 1.00 96.62 393 TYR A N 1
ATOM 3144 C CA . TYR A 1 393 ? 12.505 13.220 -30.665 1.00 96.62 393 TYR A CA 1
ATOM 3145 C C . TYR A 1 393 ? 13.579 14.206 -30.190 1.00 96.62 393 TYR A C 1
ATOM 3147 O O . TYR A 1 393 ? 13.241 15.234 -29.598 1.00 96.62 393 TYR A O 1
ATOM 3155 N N . ALA A 1 394 ? 14.851 13.934 -30.495 1.00 96.31 394 ALA A N 1
ATOM 3156 C CA . ALA A 1 394 ? 15.964 14.802 -30.121 1.00 96.31 394 ALA A CA 1
ATOM 3157 C C . ALA A 1 394 ? 15.890 16.179 -30.805 1.00 96.31 394 ALA A C 1
ATOM 3159 O O . ALA A 1 394 ? 16.055 17.203 -30.146 1.00 96.31 394 ALA A O 1
ATOM 3160 N N . GLU A 1 395 ? 15.583 16.228 -32.103 1.00 97.44 395 GLU A N 1
ATOM 3161 C CA . GLU A 1 395 ? 15.431 17.481 -32.856 1.00 97.44 395 GLU A CA 1
ATOM 3162 C C . GLU A 1 395 ? 14.233 18.311 -32.373 1.00 97.44 395 GLU A C 1
ATOM 3164 O O . GLU A 1 395 ? 14.319 19.536 -32.294 1.00 97.44 395 GLU A O 1
ATOM 3169 N N . PHE A 1 396 ? 13.120 17.655 -32.034 1.00 97.44 396 PHE A N 1
ATOM 3170 C CA . PHE A 1 396 ? 11.889 18.322 -31.616 1.00 97.44 396 PHE A CA 1
ATOM 3171 C C . PHE A 1 396 ? 11.956 18.850 -30.179 1.00 97.44 396 PHE A C 1
ATOM 3173 O O . PHE A 1 396 ? 11.480 19.950 -29.899 1.00 97.44 396 PHE A O 1
ATOM 3180 N N . THR A 1 397 ? 12.518 18.065 -29.256 1.00 96.62 397 THR A N 1
ATOM 3181 C CA . THR A 1 397 ? 12.537 18.396 -27.820 1.00 96.62 397 THR A CA 1
ATOM 3182 C C . THR A 1 397 ? 13.824 19.081 -27.368 1.00 96.62 397 THR A C 1
ATOM 3184 O O . THR A 1 397 ? 13.820 19.758 -26.341 1.00 96.62 397 THR A O 1
ATOM 3187 N N . GLY A 1 398 ? 14.924 18.903 -28.106 1.00 95.75 398 GLY A N 1
ATOM 3188 C CA . GLY A 1 398 ? 16.273 19.261 -27.668 1.00 95.75 398 GLY A CA 1
ATOM 3189 C C . GLY A 1 398 ? 16.874 18.297 -26.637 1.00 95.75 398 GLY A C 1
ATOM 3190 O O . GLY A 1 398 ? 17.995 18.529 -26.188 1.00 95.75 398 GLY A O 1
ATOM 3191 N N . GLU A 1 399 ? 16.160 17.235 -26.247 1.00 93.50 399 GLU A N 1
ATOM 3192 C CA . GLU A 1 399 ? 16.654 16.225 -25.311 1.00 93.50 399 GLU A CA 1
ATOM 3193 C C . GLU A 1 399 ? 17.556 15.220 -26.035 1.00 93.50 399 GLU A C 1
ATOM 3195 O O . GLU A 1 399 ? 17.127 14.521 -26.953 1.00 93.50 399 GLU A O 1
ATOM 3200 N N . VAL A 1 400 ? 18.812 15.141 -25.600 1.00 91.50 400 VAL A N 1
ATOM 3201 C CA . VAL A 1 400 ? 19.848 14.272 -26.185 1.00 91.50 400 VAL A CA 1
ATOM 3202 C C . VAL A 1 400 ? 20.415 13.274 -25.179 1.00 91.50 400 VAL A C 1
ATOM 3204 O O . VAL A 1 400 ? 21.259 12.456 -25.549 1.00 91.50 400 VAL A O 1
ATOM 3207 N N . LYS A 1 401 ? 19.986 13.330 -23.910 1.00 91.69 401 LYS A N 1
ATOM 3208 C CA . LYS A 1 401 ? 20.434 12.385 -22.887 1.00 91.69 401 LYS A CA 1
ATOM 3209 C C . LYS A 1 401 ? 19.992 10.970 -23.216 1.00 91.69 401 LYS A C 1
ATOM 3211 O O . LYS A 1 401 ? 18.909 10.729 -23.757 1.00 91.69 401 LYS A O 1
ATOM 3216 N N . HIS A 1 402 ? 20.833 10.019 -22.823 1.00 91.19 402 HIS A N 1
ATOM 3217 C CA . HIS A 1 402 ? 20.493 8.612 -22.931 1.00 91.19 402 HIS A CA 1
ATOM 3218 C C . HIS A 1 402 ? 19.358 8.261 -21.958 1.00 91.19 402 HIS A C 1
ATOM 3220 O O . HIS A 1 402 ? 19.276 8.794 -20.850 1.00 91.19 402 HIS A O 1
ATOM 3226 N N . CYS A 1 403 ? 18.500 7.323 -22.359 1.00 92.31 403 CYS A N 1
ATOM 3227 C CA . CYS A 1 403 ? 17.340 6.899 -21.576 1.00 92.31 403 CYS A CA 1
ATOM 3228 C C . CYS A 1 403 ? 17.719 6.431 -20.152 1.00 92.31 403 CYS A C 1
ATOM 3230 O O . CYS A 1 403 ? 17.074 6.831 -19.186 1.00 92.31 403 CYS A O 1
ATOM 3232 N N . GLU A 1 404 ? 18.831 5.702 -19.999 1.00 92.75 404 GLU A N 1
ATOM 3233 C CA . GLU A 1 404 ? 19.359 5.276 -18.687 1.00 92.75 404 GLU A CA 1
ATOM 3234 C C . GLU A 1 404 ? 19.756 6.439 -17.761 1.00 92.75 404 GLU A C 1
ATOM 3236 O O . GLU A 1 404 ? 19.556 6.381 -16.547 1.00 92.75 404 GLU A O 1
ATOM 3241 N N . GLU A 1 405 ? 20.290 7.530 -18.316 1.00 94.75 405 GLU A N 1
ATOM 3242 C CA . GLU A 1 405 ? 20.624 8.720 -17.528 1.00 94.75 405 GLU A CA 1
ATOM 3243 C C . GLU A 1 405 ? 19.346 9.404 -17.034 1.00 94.75 405 GLU A C 1
ATOM 3245 O O . GLU A 1 405 ? 19.228 9.721 -15.849 1.00 94.75 405 GLU A O 1
ATOM 3250 N N . LEU A 1 406 ? 18.341 9.531 -17.907 1.00 95.50 406 LEU A N 1
ATOM 3251 C CA . LEU A 1 406 ? 17.027 10.060 -17.538 1.00 95.50 406 LEU A CA 1
ATOM 3252 C C . LEU A 1 406 ? 16.342 9.190 -16.478 1.00 95.50 406 LEU A C 1
ATOM 3254 O O . LEU A 1 406 ? 15.769 9.730 -15.533 1.00 95.50 406 LEU A O 1
ATOM 3258 N N . LYS A 1 407 ? 16.416 7.860 -16.599 1.00 95.69 407 LYS A N 1
ATOM 3259 C CA . LYS A 1 407 ? 15.869 6.896 -15.631 1.00 95.69 407 LYS A CA 1
ATOM 3260 C C . LYS A 1 407 ? 16.459 7.116 -14.239 1.00 95.69 407 LYS A C 1
ATOM 3262 O O . LYS A 1 407 ? 15.702 7.262 -13.277 1.00 95.69 407 LYS A O 1
ATOM 3267 N N . PHE A 1 408 ? 17.785 7.219 -14.138 1.00 97.00 408 PHE A N 1
ATOM 3268 C CA . PHE A 1 408 ? 18.462 7.542 -12.882 1.00 97.00 408 PHE A CA 1
ATOM 3269 C C . PHE A 1 408 ? 18.027 8.912 -12.334 1.00 97.00 408 PHE A C 1
ATOM 3271 O O . PHE A 1 408 ? 17.639 9.014 -11.170 1.00 97.00 408 PHE A O 1
ATOM 3278 N N . GLU A 1 409 ? 18.008 9.957 -13.170 1.00 97.00 409 GLU A N 1
ATOM 3279 C CA . GLU A 1 409 ? 17.584 11.305 -12.761 1.00 97.00 409 GLU A CA 1
ATOM 3280 C C . GLU A 1 409 ? 16.143 11.339 -12.238 1.00 97.00 409 GLU A C 1
ATOM 3282 O O . GLU A 1 409 ? 15.860 12.022 -11.251 1.00 97.00 409 GLU A O 1
ATOM 3287 N N . LYS A 1 410 ? 15.216 10.604 -12.867 1.00 97.12 410 LYS A N 1
ATOM 3288 C CA . LYS A 1 410 ? 13.816 10.556 -12.417 1.00 97.12 410 LYS A CA 1
ATOM 3289 C C . LYS A 1 410 ? 13.670 9.804 -11.099 1.00 97.12 410 LYS A C 1
ATOM 3291 O O . LYS A 1 410 ? 12.930 10.275 -10.237 1.00 97.12 410 LYS A O 1
ATOM 3296 N N . LYS A 1 411 ? 14.407 8.705 -10.900 1.00 97.62 411 LYS A N 1
ATOM 3297 C CA . LYS A 1 411 ? 14.469 8.023 -9.596 1.00 97.62 411 LYS A CA 1
ATOM 3298 C C . LYS A 1 411 ? 15.022 8.950 -8.515 1.00 97.62 411 LYS A C 1
ATOM 3300 O O . LYS A 1 411 ? 14.387 9.098 -7.478 1.00 97.62 411 LYS A O 1
ATOM 3305 N N . MET A 1 412 ? 16.133 9.641 -8.769 1.00 97.69 412 MET A N 1
ATOM 3306 C CA . MET A 1 412 ? 16.704 10.600 -7.811 1.00 97.69 412 MET A CA 1
ATOM 3307 C C . MET A 1 412 ? 15.730 11.729 -7.465 1.00 97.69 412 MET A C 1
ATOM 3309 O O . MET A 1 412 ? 15.520 12.023 -6.290 1.00 97.69 412 MET A O 1
ATOM 3313 N N . LYS A 1 413 ? 15.060 12.306 -8.469 1.00 96.31 413 LYS A N 1
ATOM 3314 C CA . LYS A 1 413 ? 14.041 13.339 -8.250 1.00 96.31 413 LYS A CA 1
ATOM 3315 C C . LYS A 1 413 ? 12.904 12.843 -7.356 1.00 96.31 413 LYS A C 1
ATOM 3317 O O . LYS A 1 413 ? 12.500 13.534 -6.428 1.00 96.31 413 LYS A O 1
ATOM 3322 N N . VAL A 1 414 ? 12.398 11.642 -7.612 1.00 95.38 414 VAL A N 1
ATOM 3323 C CA . VAL A 1 414 ? 11.331 11.028 -6.811 1.00 95.38 414 VAL A CA 1
ATOM 3324 C C . VAL A 1 414 ? 11.797 10.700 -5.388 1.00 95.38 414 VAL A C 1
ATOM 3326 O O . VAL A 1 414 ? 11.046 10.921 -4.436 1.00 95.38 414 VAL A O 1
ATOM 3329 N N . ALA A 1 415 ? 13.038 10.237 -5.220 1.00 95.25 415 ALA A N 1
ATOM 3330 C CA . ALA A 1 415 ? 13.646 10.021 -3.907 1.00 95.25 415 ALA A CA 1
ATOM 3331 C C . ALA A 1 415 ? 13.703 11.309 -3.066 1.00 95.25 415 ALA A C 1
ATOM 3333 O O . ALA A 1 415 ? 13.580 11.258 -1.843 1.00 95.25 415 ALA A O 1
ATOM 3334 N N . GLU A 1 416 ? 13.897 12.463 -3.704 1.00 91.62 416 GLU A N 1
ATOM 3335 C CA . GLU A 1 416 ? 13.917 13.775 -3.049 1.00 91.62 416 GLU A CA 1
ATOM 3336 C C . GLU A 1 416 ? 12.518 14.343 -2.801 1.00 91.62 416 GLU A C 1
ATOM 3338 O O . GLU A 1 416 ? 12.253 14.853 -1.713 1.00 91.62 416 GLU A O 1
ATOM 3343 N N . ASP A 1 417 ? 11.625 14.246 -3.784 1.00 91.06 417 ASP A N 1
ATOM 3344 C CA . ASP A 1 417 ? 10.329 14.922 -3.748 1.00 91.06 417 ASP A CA 1
ATOM 3345 C C . ASP A 1 417 ? 9.262 14.163 -2.940 1.00 91.06 417 ASP A C 1
ATOM 3347 O O . ASP A 1 417 ? 8.389 14.809 -2.349 1.00 91.06 417 ASP A O 1
ATOM 3351 N N . LEU A 1 418 ? 9.299 12.821 -2.937 1.00 91.06 418 LEU A N 1
ATOM 3352 C CA . LEU A 1 418 ? 8.201 11.971 -2.439 1.00 91.06 418 LEU A CA 1
ATOM 3353 C C . LEU A 1 418 ? 8.583 11.076 -1.246 1.00 91.06 418 LEU A C 1
ATOM 3355 O O . LEU A 1 418 ? 7.760 10.870 -0.352 1.00 91.06 418 LEU A O 1
ATOM 3359 N N . PHE A 1 419 ? 9.823 10.578 -1.207 1.00 91.94 419 PHE A N 1
ATOM 3360 C CA . PHE A 1 419 ? 10.283 9.573 -0.231 1.00 91.94 419 PHE A CA 1
ATOM 3361 C C . PHE A 1 419 ? 11.250 10.127 0.829 1.00 91.94 419 PHE A C 1
ATOM 3363 O O . PHE A 1 419 ? 12.064 9.391 1.385 1.00 91.94 419 PHE A O 1
ATOM 3370 N N . GLY A 1 420 ? 11.194 11.432 1.113 1.00 88.50 420 GLY A N 1
ATOM 3371 C CA . GLY A 1 420 ? 12.100 12.073 2.072 1.00 88.50 420 GLY A CA 1
ATOM 3372 C C . GLY A 1 420 ? 12.049 11.448 3.472 1.00 88.50 420 GLY A C 1
ATOM 3373 O O . GLY A 1 420 ? 13.101 11.168 4.041 1.00 88.50 420 GLY A O 1
ATOM 3374 N N . SER A 1 421 ? 10.855 11.151 3.991 1.00 86.19 421 SER A N 1
ATOM 3375 C CA . SER A 1 421 ? 10.642 10.519 5.300 1.00 86.19 421 SER A CA 1
ATOM 3376 C C . SER A 1 421 ? 11.176 9.086 5.332 1.00 86.19 421 SER A C 1
ATOM 3378 O O . SER A 1 421 ? 11.908 8.717 6.251 1.00 86.19 421 SER A O 1
ATOM 3380 N N . ASP A 1 422 ? 10.922 8.305 4.281 1.00 91.50 422 ASP A N 1
ATOM 3381 C CA . ASP A 1 422 ? 11.435 6.940 4.145 1.00 91.50 422 ASP A CA 1
ATOM 3382 C C . ASP A 1 422 ? 12.977 6.908 4.098 1.00 91.50 422 ASP A C 1
ATOM 3384 O O . ASP A 1 422 ? 13.620 6.115 4.795 1.00 91.50 422 ASP A O 1
ATOM 3388 N N . PHE A 1 423 ? 13.598 7.821 3.342 1.00 93.44 423 PHE A N 1
ATOM 3389 C CA . PHE A 1 423 ? 15.056 7.962 3.311 1.00 93.44 423 PHE A CA 1
ATOM 3390 C C . PHE A 1 423 ? 15.630 8.544 4.609 1.00 93.44 423 PHE A C 1
ATOM 3392 O O . PHE A 1 423 ? 16.741 8.172 4.991 1.00 93.44 423 PHE A O 1
ATOM 3399 N N . ASN A 1 424 ? 14.907 9.417 5.316 1.00 90.50 424 ASN A N 1
ATOM 3400 C CA . ASN A 1 424 ? 15.310 9.925 6.631 1.00 90.50 424 ASN A CA 1
ATOM 3401 C C . ASN A 1 424 ? 15.397 8.796 7.656 1.00 90.50 424 ASN A C 1
ATOM 3403 O O . ASN A 1 424 ? 16.387 8.737 8.393 1.00 90.50 424 ASN A O 1
ATOM 3407 N N . ARG A 1 425 ? 14.414 7.888 7.646 1.00 88.81 425 ARG A N 1
ATOM 3408 C CA . ARG A 1 425 ? 14.385 6.686 8.484 1.00 88.81 425 ARG A CA 1
ATOM 3409 C C . ARG A 1 425 ? 15.528 5.732 8.144 1.00 88.81 425 ARG A C 1
ATOM 3411 O O . ARG A 1 425 ? 16.278 5.336 9.032 1.00 88.81 425 ARG A O 1
ATOM 3418 N N . LEU A 1 426 ? 15.733 5.422 6.861 1.00 92.75 426 LEU A N 1
ATOM 3419 C CA . LEU A 1 426 ? 16.875 4.604 6.421 1.00 92.75 426 LEU A CA 1
ATOM 3420 C C . LEU A 1 426 ? 18.219 5.217 6.814 1.00 92.75 426 LEU A C 1
ATOM 3422 O O . LEU A 1 426 ? 19.103 4.518 7.301 1.00 92.75 426 LEU A O 1
ATOM 3426 N N . THR A 1 427 ? 18.360 6.528 6.634 1.00 93.38 427 THR A N 1
ATOM 3427 C CA . THR A 1 427 ? 19.568 7.263 7.015 1.00 93.38 427 THR A CA 1
ATOM 3428 C C . THR A 1 427 ? 19.764 7.240 8.525 1.00 93.38 427 THR A C 1
ATOM 3430 O O . THR A 1 427 ? 20.893 7.140 8.980 1.00 93.38 427 THR A O 1
ATOM 3433 N N . HIS A 1 428 ? 18.698 7.323 9.323 1.00 90.44 428 HIS A N 1
ATOM 3434 C CA . HIS A 1 428 ? 18.805 7.210 10.775 1.00 90.44 428 HIS A CA 1
ATOM 3435 C C . HIS A 1 428 ? 19.337 5.837 11.200 1.00 90.44 428 HIS A C 1
ATOM 3437 O O . HIS A 1 428 ? 20.353 5.801 11.889 1.00 90.44 428 HIS A O 1
ATOM 3443 N N . LEU A 1 429 ? 18.751 4.745 10.696 1.00 91.19 429 LEU A N 1
ATOM 3444 C CA . LEU A 1 429 ? 19.242 3.381 10.943 1.00 91.19 429 LEU A CA 1
ATOM 3445 C C . LEU A 1 429 ? 20.706 3.213 10.508 1.00 91.19 429 LEU A C 1
ATOM 3447 O O . LEU A 1 429 ? 21.524 2.661 11.237 1.00 91.19 429 LEU A O 1
ATOM 3451 N N . ALA A 1 430 ? 21.058 3.733 9.330 1.00 92.81 430 ALA A N 1
ATOM 3452 C CA . ALA A 1 430 ? 22.427 3.708 8.827 1.00 92.81 430 ALA A CA 1
ATOM 3453 C C . ALA A 1 430 ? 23.403 4.472 9.739 1.00 92.81 430 ALA A C 1
ATOM 3455 O O . ALA A 1 430 ? 24.506 3.992 9.990 1.00 92.81 430 ALA A O 1
ATOM 3456 N N . MET A 1 431 ? 22.998 5.631 10.265 1.00 92.50 431 MET A N 1
ATOM 3457 C CA . MET A 1 431 ? 23.809 6.416 11.200 1.00 92.50 431 MET A CA 1
ATOM 3458 C C . MET A 1 431 ? 24.018 5.688 12.532 1.00 92.50 431 MET A C 1
ATOM 3460 O O . MET A 1 431 ? 25.145 5.663 13.016 1.00 92.50 431 MET A O 1
ATOM 3464 N N . GLU A 1 432 ? 22.985 5.051 13.094 1.00 90.81 432 GLU A N 1
ATOM 3465 C CA . GLU A 1 432 ? 23.120 4.239 14.316 1.00 90.81 432 GLU A CA 1
ATOM 3466 C C . GLU A 1 432 ? 24.111 3.083 14.121 1.00 90.81 432 GLU A C 1
ATOM 3468 O O . GLU A 1 432 ? 24.908 2.769 15.009 1.00 90.81 432 GLU A O 1
ATOM 3473 N N . ILE A 1 433 ? 24.118 2.467 12.935 1.00 89.88 433 ILE A N 1
ATOM 3474 C CA . ILE A 1 433 ? 25.123 1.458 12.595 1.00 89.88 433 ILE A CA 1
ATOM 3475 C C . ILE A 1 433 ? 26.511 2.109 12.521 1.00 89.88 433 ILE A C 1
ATOM 3477 O O . ILE A 1 433 ? 27.434 1.630 13.177 1.00 89.88 433 ILE A O 1
ATOM 3481 N N . CYS A 1 434 ? 26.675 3.231 11.813 1.00 91.94 434 CYS A N 1
ATOM 3482 C CA . CYS A 1 434 ? 27.958 3.940 11.738 1.00 91.94 434 CYS A CA 1
ATOM 3483 C C . CYS A 1 434 ? 28.518 4.324 13.121 1.00 91.94 434 CYS A C 1
ATOM 3485 O O . CYS A 1 434 ? 29.719 4.187 13.347 1.00 91.94 434 CYS A O 1
ATOM 3487 N N . GLU A 1 435 ? 27.685 4.737 14.079 1.00 89.62 435 GLU A N 1
ATOM 3488 C CA . GLU A 1 435 ? 28.120 5.075 15.447 1.00 89.62 435 GLU A CA 1
ATOM 3489 C C . GLU A 1 435 ? 28.785 3.888 16.174 1.00 89.62 435 GLU A C 1
ATOM 3491 O O . GLU A 1 435 ? 29.762 4.057 16.928 1.00 89.62 435 GLU A O 1
ATOM 3496 N N . ASN A 1 436 ? 28.303 2.677 15.885 1.00 86.44 436 ASN A N 1
ATOM 3497 C CA . ASN A 1 436 ? 28.817 1.418 16.420 1.00 86.44 436 ASN A CA 1
ATOM 3498 C C . ASN A 1 436 ? 30.092 0.925 15.712 1.00 86.44 436 ASN A C 1
ATOM 3500 O O . ASN A 1 436 ? 30.760 0.022 16.222 1.00 86.44 436 ASN A O 1
ATOM 3504 N N . HIS A 1 437 ? 30.483 1.540 14.593 1.00 85.25 437 HIS A N 1
ATOM 3505 C CA . HIS A 1 437 ? 31.681 1.203 13.828 1.00 85.25 437 HIS A CA 1
ATOM 3506 C C . HIS A 1 437 ? 32.732 2.322 13.938 1.00 85.25 437 HIS A C 1
ATOM 3508 O O . HIS A 1 437 ? 32.576 3.375 13.324 1.00 85.25 437 HIS A O 1
ATOM 3514 N N . PRO A 1 438 ? 33.841 2.130 14.688 1.00 89.00 438 PRO A N 1
ATOM 3515 C CA . PRO A 1 438 ? 34.824 3.191 14.930 1.00 89.00 438 PRO A CA 1
ATOM 3516 C C . PRO A 1 438 ? 35.384 3.861 13.669 1.00 89.00 438 PRO A C 1
ATOM 3518 O O . PRO A 1 438 ? 35.700 5.044 13.711 1.00 89.00 438 PRO A O 1
ATOM 3521 N N . GLU A 1 439 ? 35.496 3.118 12.569 1.00 91.31 439 GLU A N 1
ATOM 3522 C CA . GLU A 1 439 ? 36.001 3.605 11.280 1.00 91.31 439 GLU A CA 1
ATOM 3523 C C . GLU A 1 439 ? 35.011 4.505 10.518 1.00 91.31 439 GLU A C 1
ATOM 3525 O O . GLU A 1 439 ? 35.438 5.300 9.690 1.00 91.31 439 GLU A O 1
ATOM 3530 N N . PHE A 1 440 ? 33.715 4.447 10.850 1.00 92.19 440 PHE A N 1
ATOM 3531 C CA . PHE A 1 440 ? 32.645 5.214 10.198 1.00 92.19 440 PHE A CA 1
ATOM 3532 C C . PHE A 1 440 ? 31.943 6.201 11.138 1.00 92.19 440 PHE A C 1
ATOM 3534 O O . PHE A 1 440 ? 31.003 6.880 10.722 1.00 92.19 440 PHE A O 1
ATOM 3541 N N . ARG A 1 441 ? 32.391 6.315 12.394 1.00 90.06 441 ARG A N 1
ATOM 3542 C CA . ARG A 1 441 ? 31.723 7.112 13.437 1.00 90.06 441 ARG A CA 1
ATOM 3543 C C . ARG A 1 441 ? 31.602 8.603 13.100 1.00 90.06 441 ARG A C 1
ATOM 3545 O O . ARG A 1 441 ? 30.642 9.235 13.523 1.00 90.06 441 ARG A O 1
ATOM 3552 N N . ASP A 1 442 ? 32.541 9.140 12.323 1.00 90.69 442 ASP A N 1
ATOM 3553 C CA . ASP A 1 442 ? 32.556 10.547 11.896 1.00 90.69 442 ASP A CA 1
ATOM 3554 C C . ASP A 1 442 ? 31.881 10.766 10.524 1.00 90.69 442 ASP A C 1
ATOM 3556 O O . ASP A 1 442 ? 32.012 11.838 9.928 1.00 90.69 442 ASP A O 1
ATOM 3560 N N . SER A 1 443 ? 31.154 9.768 10.001 1.00 93.12 443 SER A N 1
ATOM 3561 C CA . SER A 1 443 ? 30.439 9.888 8.724 1.00 93.12 443 SER A CA 1
ATOM 3562 C C . SER A 1 443 ? 29.392 10.997 8.789 1.00 93.12 443 SER A C 1
ATOM 3564 O O . SER A 1 443 ? 28.545 11.031 9.683 1.00 93.12 443 SER A O 1
ATOM 3566 N N . ALA A 1 444 ? 29.400 11.899 7.808 1.00 93.69 444 ALA A N 1
ATOM 3567 C CA . ALA A 1 444 ? 28.393 12.945 7.740 1.00 93.69 444 ALA A CA 1
ATOM 3568 C C . ALA A 1 444 ? 27.029 12.355 7.345 1.00 93.69 444 ALA A C 1
ATOM 3570 O O . ALA A 1 444 ? 26.910 11.639 6.349 1.00 93.69 444 ALA A O 1
ATOM 3571 N N . ARG A 1 445 ? 25.961 12.737 8.063 1.00 94.50 445 ARG A N 1
ATOM 3572 C CA . ARG A 1 445 ? 24.575 12.337 7.734 1.00 94.50 445 ARG A CA 1
ATOM 3573 C C . ARG A 1 445 ? 24.205 12.658 6.281 1.00 94.50 445 ARG A C 1
ATOM 3575 O O . ARG A 1 445 ? 23.459 11.910 5.655 1.00 94.50 445 ARG A O 1
ATOM 3582 N N . SER A 1 446 ? 24.726 13.763 5.743 1.00 95.19 446 SER A N 1
ATOM 3583 C CA . SER A 1 446 ? 24.537 14.149 4.342 1.00 95.19 446 SER A CA 1
ATOM 3584 C C . SER A 1 446 ? 25.129 13.141 3.362 1.00 95.19 446 SER A C 1
ATOM 3586 O O . SER A 1 446 ? 24.508 12.876 2.337 1.00 95.19 446 SER A O 1
ATOM 3588 N N . ASP A 1 447 ? 26.291 12.568 3.672 1.00 95.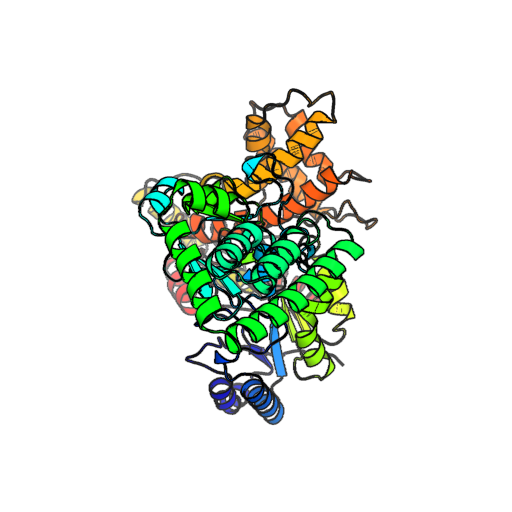69 447 ASP A N 1
ATOM 3589 C CA . ASP A 1 447 ? 26.960 11.609 2.792 1.00 95.69 447 ASP A CA 1
ATOM 3590 C C . ASP A 1 447 ? 26.252 10.259 2.851 1.00 95.69 447 ASP A C 1
ATOM 3592 O O . ASP A 1 447 ? 25.925 9.703 1.806 1.00 95.69 447 ASP A O 1
ATOM 3596 N N . VAL A 1 448 ? 25.864 9.803 4.047 1.00 95.94 448 VAL A N 1
ATOM 3597 C CA . VAL A 1 448 ? 25.019 8.608 4.207 1.00 95.94 448 VAL A CA 1
ATOM 3598 C C . VAL A 1 448 ? 23.721 8.748 3.406 1.00 95.94 448 VAL A C 1
ATOM 3600 O O . VAL A 1 448 ? 23.395 7.873 2.608 1.00 95.94 448 VAL A O 1
ATOM 3603 N N . MET A 1 449 ? 23.015 9.875 3.534 1.00 95.88 449 MET A N 1
ATOM 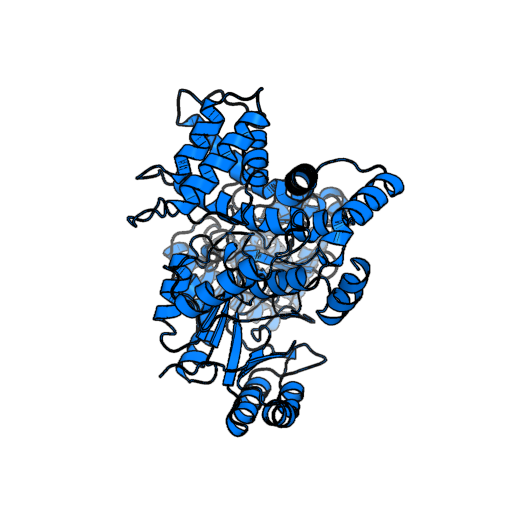3604 C CA . MET A 1 449 ? 21.789 10.148 2.773 1.00 95.88 449 MET A CA 1
ATOM 3605 C C . MET A 1 449 ? 22.018 10.101 1.251 1.00 95.88 449 MET A C 1
ATOM 3607 O O . MET A 1 449 ? 21.212 9.515 0.523 1.00 95.88 449 MET A O 1
ATOM 3611 N N . LYS A 1 450 ? 23.110 10.702 0.752 1.00 96.25 450 LYS A N 1
ATOM 3612 C CA . LYS A 1 450 ? 23.471 10.657 -0.676 1.00 96.25 450 LYS A CA 1
ATOM 3613 C C . LYS A 1 450 ? 23.723 9.231 -1.150 1.00 96.25 450 LYS A C 1
ATOM 3615 O O . LYS A 1 450 ? 23.215 8.863 -2.211 1.00 96.25 450 LYS A O 1
ATOM 3620 N N . VAL A 1 451 ? 24.465 8.436 -0.375 1.00 96.88 451 VAL A N 1
ATOM 3621 C CA . VAL A 1 451 ? 24.740 7.029 -0.700 1.00 96.88 451 VAL A CA 1
ATOM 3622 C C . VAL A 1 451 ? 23.436 6.241 -0.753 1.00 96.88 451 VAL A C 1
ATOM 3624 O O . VAL A 1 451 ? 23.204 5.545 -1.735 1.00 96.88 451 VAL A O 1
ATOM 3627 N N . MET A 1 452 ? 22.537 6.412 0.223 1.00 95.94 452 MET A N 1
ATOM 3628 C CA . MET A 1 452 ? 21.249 5.705 0.248 1.00 95.94 452 MET A CA 1
ATOM 3629 C C . MET A 1 452 ? 20.408 5.980 -0.997 1.00 95.94 452 MET A C 1
ATOM 3631 O O . MET A 1 452 ? 19.942 5.044 -1.651 1.00 95.94 452 MET A O 1
ATOM 3635 N N . LYS A 1 453 ? 20.233 7.258 -1.348 1.00 97.38 453 LYS A N 1
ATOM 3636 C CA . LYS A 1 453 ? 19.450 7.659 -2.525 1.00 97.38 453 LYS A CA 1
ATOM 3637 C C . LYS A 1 453 ? 20.091 7.173 -3.821 1.00 97.38 453 LYS A C 1
ATOM 3639 O O . LYS A 1 453 ? 19.399 6.601 -4.660 1.00 97.38 453 LYS A O 1
ATOM 3644 N N . THR A 1 454 ? 21.404 7.352 -3.960 1.00 97.81 454 THR A N 1
ATOM 3645 C CA . THR A 1 454 ? 22.142 6.981 -5.177 1.00 97.81 454 THR A CA 1
ATOM 3646 C C . THR A 1 454 ? 22.159 5.473 -5.382 1.00 97.81 454 THR A C 1
ATOM 3648 O O . THR A 1 454 ? 21.899 5.013 -6.493 1.00 97.81 454 THR A O 1
ATOM 3651 N N . LEU A 1 455 ? 22.389 4.697 -4.320 1.00 97.31 455 LEU A N 1
ATOM 3652 C CA . LEU A 1 455 ? 22.369 3.239 -4.378 1.00 97.31 455 LEU A CA 1
ATOM 3653 C C . LEU A 1 455 ? 20.981 2.728 -4.773 1.00 97.31 455 LEU A C 1
ATOM 3655 O O . LEU A 1 455 ? 20.864 1.926 -5.697 1.00 97.31 455 LEU A O 1
ATOM 3659 N N . ALA A 1 456 ? 19.922 3.251 -4.147 1.00 97.25 456 ALA A N 1
ATOM 3660 C CA . ALA A 1 456 ? 18.546 2.872 -4.465 1.00 97.25 456 ALA A CA 1
ATOM 3661 C C . ALA A 1 456 ? 18.160 3.244 -5.910 1.00 97.25 456 ALA A C 1
ATOM 3663 O O . ALA A 1 456 ? 17.515 2.461 -6.610 1.00 97.25 456 ALA A O 1
ATOM 3664 N N . ALA A 1 457 ? 18.586 4.417 -6.388 1.00 97.69 457 ALA A N 1
ATOM 3665 C CA . ALA A 1 457 ? 18.358 4.859 -7.762 1.00 97.69 457 ALA A CA 1
ATOM 3666 C C . ALA A 1 457 ? 19.194 4.086 -8.801 1.00 97.69 457 ALA A C 1
ATOM 3668 O O . ALA A 1 457 ? 18.825 4.074 -9.975 1.00 97.69 457 ALA A O 1
ATOM 3669 N N . SER A 1 458 ? 20.276 3.420 -8.384 1.00 97.06 458 SER A N 1
ATOM 3670 C CA . SER A 1 458 ? 21.174 2.656 -9.264 1.00 97.06 458 SER A CA 1
ATOM 3671 C C . SER A 1 458 ? 20.712 1.221 -9.543 1.00 97.06 458 SER A C 1
ATOM 3673 O O . SER A 1 458 ? 21.323 0.541 -10.367 1.00 97.06 458 SER A O 1
ATOM 3675 N N . PHE A 1 459 ? 19.640 0.754 -8.895 1.00 95.44 459 PHE A N 1
ATOM 3676 C CA . PHE A 1 459 ? 19.061 -0.564 -9.165 1.00 95.44 459 PHE A CA 1
ATOM 3677 C C . PHE A 1 459 ? 18.345 -0.577 -10.524 1.00 95.44 459 PHE A C 1
ATOM 3679 O O . PHE A 1 459 ? 17.509 0.289 -10.796 1.00 95.44 459 PHE A O 1
ATOM 3686 N N . ASP A 1 460 ? 18.599 -1.603 -11.339 1.00 93.19 460 ASP A N 1
ATOM 3687 C CA . ASP A 1 460 ? 17.877 -1.830 -12.606 1.00 93.19 460 ASP A CA 1
ATOM 3688 C C . ASP A 1 460 ? 16.617 -2.688 -12.430 1.00 93.19 460 ASP A C 1
ATOM 3690 O O . ASP A 1 460 ? 15.754 -2.738 -13.307 1.00 93.19 460 ASP A O 1
ATOM 3694 N N . VAL A 1 461 ? 16.483 -3.323 -11.267 1.00 95.75 461 VAL A N 1
ATOM 3695 C CA . VAL A 1 461 ? 15.297 -4.065 -10.826 1.00 95.75 461 VAL A CA 1
ATOM 3696 C C . VAL A 1 461 ? 14.467 -3.235 -9.848 1.00 95.75 461 VAL A C 1
ATOM 3698 O O . VAL A 1 461 ? 14.923 -2.213 -9.331 1.00 95.75 461 VAL A O 1
ATOM 3701 N N . TYR A 1 462 ? 13.248 -3.693 -9.560 1.00 96.94 462 TYR A N 1
ATOM 3702 C CA . TYR A 1 462 ? 12.392 -3.065 -8.551 1.00 96.94 462 TYR A CA 1
ATOM 3703 C C . TYR A 1 462 ? 12.990 -3.225 -7.155 1.00 96.94 462 TYR A C 1
ATOM 3705 O O . TYR A 1 462 ? 13.093 -2.254 -6.419 1.00 96.94 462 TYR A O 1
ATOM 3713 N N . ARG A 1 463 ? 13.433 -4.432 -6.794 1.00 96.31 463 ARG A N 1
ATOM 3714 C CA . ARG A 1 463 ? 14.097 -4.701 -5.515 1.00 96.31 463 ARG A CA 1
ATOM 3715 C C . ARG A 1 463 ? 14.910 -5.988 -5.563 1.00 96.31 463 ARG A C 1
ATOM 3717 O O . ARG A 1 463 ? 14.722 -6.821 -6.443 1.00 96.31 463 ARG A O 1
ATOM 3724 N N . THR A 1 464 ? 15.760 -6.161 -4.561 1.00 95.06 464 THR A N 1
ATOM 3725 C CA . THR A 1 464 ? 16.422 -7.429 -4.237 1.00 95.06 464 THR A CA 1
ATOM 3726 C C . THR A 1 464 ? 15.634 -8.200 -3.164 1.00 95.06 464 THR A C 1
ATOM 3728 O O . THR A 1 464 ? 14.684 -7.672 -2.561 1.00 95.06 464 THR A O 1
ATOM 3731 N N . TYR A 1 465 ? 16.001 -9.468 -2.938 1.00 93.50 465 TYR A N 1
ATOM 3732 C CA . TYR A 1 465 ? 15.336 -10.368 -1.986 1.00 93.50 465 TYR A CA 1
ATOM 3733 C C . TYR A 1 465 ? 16.328 -11.060 -1.041 1.00 93.50 465 TYR A C 1
ATOM 3735 O O . TYR A 1 465 ? 16.171 -12.232 -0.686 1.00 93.50 465 TYR A O 1
ATOM 3743 N N . PHE A 1 466 ? 17.332 -10.319 -0.576 1.00 90.94 466 PHE A N 1
ATOM 3744 C CA . PHE A 1 466 ? 18.189 -10.742 0.520 1.00 90.94 466 PHE A CA 1
ATOM 3745 C C . PHE A 1 466 ? 17.372 -10.948 1.800 1.00 90.94 466 PHE A C 1
ATOM 3747 O O . PHE A 1 466 ? 16.596 -10.089 2.227 1.00 90.94 466 PHE A O 1
ATOM 3754 N N . THR A 1 467 ? 17.617 -12.085 2.449 1.00 87.19 467 THR A N 1
ATOM 3755 C CA . THR A 1 467 ? 17.080 -12.428 3.770 1.00 87.19 467 THR A CA 1
ATOM 3756 C C . THR A 1 467 ? 18.235 -12.799 4.706 1.00 87.19 467 THR A C 1
ATOM 3758 O O . THR A 1 467 ? 18.401 -13.977 5.038 1.00 87.19 467 THR A O 1
ATOM 3761 N N . PRO A 1 468 ? 19.093 -11.843 5.110 1.00 81.94 468 PRO A N 1
ATOM 3762 C CA . PRO A 1 468 ? 20.286 -12.136 5.910 1.00 81.94 468 PRO A CA 1
ATOM 3763 C C . PRO A 1 468 ? 19.951 -12.724 7.295 1.00 81.94 468 PRO A C 1
ATOM 3765 O O . PRO A 1 468 ? 20.780 -13.411 7.885 1.00 81.94 468 PRO A O 1
ATOM 3768 N N . TRP A 1 469 ? 18.717 -12.537 7.778 1.00 85.06 469 TRP A N 1
ATOM 3769 C CA . TRP A 1 469 ? 18.168 -13.166 8.988 1.00 85.06 469 TRP A CA 1
ATOM 3770 C C . TRP A 1 469 ? 17.798 -14.653 8.827 1.00 85.06 469 TRP A C 1
ATOM 3772 O O . TRP A 1 469 ? 17.435 -15.297 9.811 1.00 85.06 469 TRP A O 1
ATOM 3782 N N . ARG A 1 470 ? 17.854 -15.216 7.612 1.00 79.56 470 ARG A N 1
ATOM 3783 C CA . ARG A 1 470 ? 17.586 -16.637 7.347 1.00 79.56 470 ARG A CA 1
ATOM 3784 C C . ARG A 1 470 ? 18.871 -17.407 7.082 1.00 79.56 470 ARG A C 1
ATOM 3786 O O . ARG A 1 470 ? 19.759 -16.959 6.354 1.00 79.56 470 ARG A O 1
ATOM 3793 N N . ASP A 1 471 ? 18.894 -18.643 7.565 1.00 67.69 471 ASP A N 1
ATOM 3794 C CA . ASP A 1 471 ? 19.925 -19.622 7.227 1.00 67.69 471 ASP A CA 1
ATOM 3795 C C . ASP A 1 471 ? 19.577 -20.383 5.929 1.00 67.69 471 ASP A C 1
ATOM 3797 O O . ASP A 1 471 ? 19.546 -21.608 5.876 1.00 67.69 471 ASP A O 1
ATOM 3801 N N . GLU A 1 472 ? 19.223 -19.643 4.873 1.00 67.75 472 GLU A N 1
ATOM 3802 C CA . GLU A 1 472 ? 18.956 -20.190 3.535 1.00 67.75 472 GLU A CA 1
ATOM 3803 C C . GLU A 1 472 ? 20.155 -19.895 2.601 1.00 67.75 472 GLU A C 1
ATOM 3805 O O . GLU A 1 472 ? 20.893 -18.911 2.788 1.00 67.75 472 GLU A O 1
ATOM 3810 N N . GLN A 1 473 ? 20.397 -20.783 1.624 1.00 54.88 473 GLN A N 1
ATOM 3811 C CA . GLN A 1 473 ? 21.430 -20.591 0.598 1.00 54.88 473 GLN A CA 1
ATOM 3812 C C . GLN A 1 473 ? 21.111 -19.349 -0.236 1.00 54.88 473 GLN A C 1
ATOM 3814 O O . GLN A 1 473 ? 19.969 -19.133 -0.636 1.00 54.88 473 GLN A O 1
ATOM 3819 N N . ARG A 1 474 ? 22.136 -18.534 -0.494 1.00 63.97 474 ARG A N 1
ATOM 3820 C CA . ARG A 1 474 ? 21.991 -17.320 -1.298 1.00 63.97 474 ARG A CA 1
ATOM 3821 C C . ARG A 1 474 ? 21.809 -17.672 -2.765 1.00 63.97 474 ARG A C 1
ATOM 3823 O O . ARG A 1 474 ? 22.484 -18.563 -3.280 1.00 63.97 474 ARG A O 1
ATOM 3830 N N . GLY A 1 475 ? 20.940 -16.927 -3.437 1.00 64.44 475 GLY A N 1
ATOM 3831 C CA . GLY A 1 475 ? 20.968 -16.848 -4.889 1.00 64.44 475 GLY A CA 1
ATOM 3832 C C . GLY A 1 475 ? 22.091 -15.910 -5.327 1.00 64.44 475 GLY A C 1
ATOM 3833 O O . GLY A 1 475 ? 22.226 -14.820 -4.784 1.00 64.44 475 GLY A O 1
ATOM 3834 N N . THR A 1 476 ? 22.858 -16.302 -6.343 1.00 76.62 476 THR A N 1
ATOM 3835 C CA . THR A 1 476 ? 23.920 -15.466 -6.936 1.00 76.62 476 THR A CA 1
ATOM 3836 C C . THR A 1 476 ? 23.379 -14.280 -7.748 1.00 76.62 476 THR A C 1
ATOM 3838 O O . THR A 1 476 ? 24.149 -13.495 -8.281 1.00 76.62 476 THR A O 1
ATOM 3841 N N . GLU A 1 477 ? 22.061 -14.193 -7.948 1.00 85.88 477 GLU A N 1
ATOM 3842 C CA . GLU A 1 477 ? 21.420 -13.163 -8.777 1.00 85.88 477 GLU A CA 1
ATOM 3843 C C . GLU A 1 477 ? 21.346 -11.811 -8.054 1.00 85.88 477 GLU A C 1
ATOM 3845 O O . GLU A 1 477 ? 21.749 -10.802 -8.620 1.00 85.88 477 GLU A O 1
ATOM 3850 N N . ASP A 1 478 ? 20.909 -11.793 -6.790 1.00 90.50 478 ASP A N 1
ATOM 3851 C CA . ASP A 1 478 ? 20.835 -10.557 -5.996 1.00 90.50 478 ASP A CA 1
ATOM 3852 C C . ASP A 1 478 ? 22.219 -9.986 -5.660 1.00 90.50 478 ASP A C 1
ATOM 3854 O O . ASP A 1 478 ? 22.379 -8.770 -5.584 1.00 90.50 478 ASP A O 1
ATOM 3858 N N . GLU A 1 479 ? 23.227 -10.851 -5.500 1.00 90.38 479 GLU A N 1
ATOM 3859 C CA . GLU A 1 479 ? 24.619 -10.432 -5.294 1.00 90.38 479 GLU A CA 1
ATOM 3860 C C . GLU A 1 479 ? 25.145 -9.659 -6.512 1.00 90.38 479 GLU A C 1
ATOM 3862 O O . GLU A 1 479 ? 25.685 -8.573 -6.341 1.00 90.38 479 GLU A O 1
ATOM 3867 N N . LYS A 1 480 ? 24.877 -10.131 -7.737 1.00 91.69 480 LYS A N 1
ATOM 3868 C CA . LYS A 1 480 ? 25.257 -9.415 -8.968 1.00 91.69 480 LYS A CA 1
ATOM 3869 C C . LYS A 1 480 ? 24.547 -8.072 -9.114 1.00 91.69 480 LYS A C 1
ATOM 3871 O O . LYS A 1 480 ? 25.188 -7.080 -9.435 1.00 91.69 480 LYS A O 1
ATOM 3876 N N . ILE A 1 481 ? 23.239 -8.033 -8.841 1.00 93.38 481 ILE A N 1
ATOM 3877 C CA . ILE A 1 481 ? 22.457 -6.786 -8.867 1.00 93.38 481 ILE A CA 1
ATOM 3878 C C . ILE A 1 481 ? 23.056 -5.767 -7.890 1.00 93.38 481 ILE A C 1
ATOM 3880 O O . ILE A 1 481 ? 23.188 -4.590 -8.220 1.00 93.38 481 ILE A O 1
ATOM 3884 N N . MET A 1 482 ? 23.434 -6.218 -6.691 1.00 94.19 482 MET A N 1
ATOM 3885 C CA . MET A 1 482 ? 24.071 -5.362 -5.694 1.00 94.19 482 MET A CA 1
ATOM 3886 C C . MET A 1 482 ? 25.462 -4.896 -6.142 1.00 94.19 482 MET A C 1
ATOM 3888 O O . MET A 1 482 ? 25.755 -3.711 -6.033 1.00 94.19 482 MET A O 1
ATOM 3892 N N . GLU A 1 483 ? 26.303 -5.786 -6.672 1.00 94.38 483 GLU A N 1
ATOM 3893 C CA . GLU A 1 483 ? 27.634 -5.442 -7.197 1.00 94.38 483 GLU A CA 1
ATOM 3894 C C . GLU A 1 483 ? 27.555 -4.374 -8.301 1.00 94.38 483 GLU A C 1
ATOM 3896 O O . GLU A 1 483 ? 28.285 -3.383 -8.260 1.00 94.38 483 GLU A O 1
ATOM 3901 N N . GLU A 1 484 ? 26.630 -4.526 -9.251 1.00 95.19 484 GLU A N 1
ATOM 3902 C CA . GLU A 1 484 ? 26.398 -3.553 -10.325 1.00 95.19 484 GLU A CA 1
ATOM 3903 C C . GLU A 1 484 ? 25.887 -2.211 -9.783 1.00 95.19 484 GLU A C 1
ATOM 3905 O O . GLU A 1 484 ? 26.352 -1.146 -10.201 1.00 95.19 484 GLU A O 1
ATOM 3910 N N . ALA A 1 485 ? 24.961 -2.236 -8.821 1.00 96.19 485 ALA A N 1
ATOM 3911 C CA . ALA A 1 485 ? 24.450 -1.024 -8.189 1.00 96.19 485 ALA A CA 1
ATOM 3912 C C . ALA A 1 485 ? 25.531 -0.288 -7.381 1.00 96.19 485 ALA A C 1
ATOM 3914 O O . ALA A 1 485 ? 25.603 0.943 -7.438 1.00 96.19 485 ALA A O 1
ATOM 3915 N N . LEU A 1 486 ? 26.394 -1.016 -6.667 1.00 96.69 486 LEU A N 1
ATOM 3916 C CA . LEU A 1 486 ? 27.538 -0.451 -5.949 1.00 96.69 486 LEU A CA 1
ATOM 3917 C C . LEU A 1 486 ? 28.538 0.168 -6.923 1.00 96.69 486 LEU A C 1
ATOM 3919 O O . LEU A 1 486 ? 28.945 1.307 -6.713 1.00 96.69 486 LEU A O 1
ATOM 3923 N N . TYR A 1 487 ? 28.867 -0.521 -8.020 1.00 97.00 487 TYR A N 1
ATOM 3924 C CA . TYR A 1 487 ? 29.740 0.017 -9.066 1.00 97.00 487 TYR A CA 1
ATOM 3925 C C . TYR A 1 487 ? 29.216 1.356 -9.610 1.00 97.00 487 TYR A C 1
ATOM 3927 O O . TYR A 1 487 ? 29.934 2.357 -9.594 1.00 97.00 487 TYR A O 1
ATOM 3935 N N . LYS A 1 488 ? 27.935 1.415 -10.001 1.00 97.12 488 LYS A N 1
ATOM 3936 C CA . LYS A 1 488 ? 27.287 2.658 -10.460 1.00 97.12 488 LYS A CA 1
ATOM 3937 C C . LYS A 1 488 ? 27.279 3.744 -9.382 1.00 97.12 488 LYS A C 1
ATOM 3939 O O . LYS A 1 488 ? 27.396 4.925 -9.697 1.00 97.12 488 LYS A O 1
ATOM 3944 N N . THR A 1 489 ? 27.136 3.361 -8.115 1.00 97.56 489 THR A N 1
ATOM 3945 C CA . THR A 1 489 ? 27.142 4.302 -6.986 1.00 97.56 489 THR A CA 1
ATOM 3946 C C . THR A 1 489 ? 28.525 4.915 -6.786 1.00 97.56 489 THR A C 1
ATOM 3948 O O . THR A 1 489 ? 28.621 6.134 -6.657 1.00 97.56 489 THR A O 1
ATOM 3951 N N . HIS A 1 490 ? 29.588 4.106 -6.846 1.00 97.50 490 HIS A N 1
ATOM 3952 C CA . HIS A 1 490 ? 30.979 4.574 -6.811 1.00 97.50 490 HIS A CA 1
ATOM 3953 C C . HIS A 1 490 ? 31.284 5.550 -7.951 1.00 97.50 490 HIS A C 1
ATOM 3955 O O . HIS A 1 490 ? 31.871 6.602 -7.714 1.00 97.50 490 HIS A O 1
ATOM 3961 N N . GLU A 1 491 ? 30.842 5.256 -9.179 1.00 97.25 491 GLU A N 1
ATOM 3962 C CA . GLU A 1 491 ? 31.039 6.167 -10.319 1.00 97.25 491 GLU A CA 1
ATOM 3963 C C . GLU A 1 491 ? 30.314 7.511 -10.146 1.00 97.25 491 GLU A C 1
ATOM 3965 O O . GLU A 1 491 ? 30.788 8.542 -10.628 1.00 97.25 491 GLU A O 1
ATOM 3970 N N . ARG A 1 492 ? 29.162 7.512 -9.468 1.00 97.12 492 ARG A N 1
ATOM 3971 C CA . ARG A 1 492 ? 28.317 8.702 -9.293 1.00 97.12 492 ARG A CA 1
ATOM 3972 C C . ARG A 1 492 ? 28.664 9.545 -8.071 1.00 97.12 492 ARG A C 1
ATOM 3974 O O . ARG A 1 492 ? 28.294 10.717 -8.060 1.00 97.12 492 ARG A O 1
ATOM 3981 N N . LEU A 1 493 ? 29.350 8.977 -7.079 1.00 97.06 493 LEU A N 1
ATOM 3982 C CA . LEU A 1 493 ? 29.748 9.652 -5.838 1.00 97.06 493 LEU A CA 1
ATOM 3983 C C . LEU A 1 493 ? 31.270 9.591 -5.608 1.00 97.06 493 LEU A C 1
ATOM 3985 O O . LEU A 1 493 ? 31.710 9.086 -4.573 1.00 97.06 493 LEU A O 1
ATOM 3989 N N . PRO A 1 494 ? 32.103 10.115 -6.530 1.00 96.44 494 PRO A N 1
ATOM 3990 C CA . PRO A 1 494 ? 33.559 10.094 -6.374 1.00 96.44 494 PRO A CA 1
ATOM 3991 C C . PRO A 1 494 ? 34.057 10.937 -5.189 1.00 96.44 494 PRO A C 1
ATOM 3993 O O . PRO A 1 494 ? 35.222 10.832 -4.809 1.00 96.44 494 PRO A O 1
ATOM 3996 N N . GLU A 1 495 ? 33.213 11.813 -4.635 1.00 94.56 495 GLU A N 1
ATOM 3997 C CA . GLU A 1 495 ? 33.538 12.644 -3.479 1.00 94.56 495 GLU A CA 1
ATOM 3998 C C . GLU A 1 495 ? 33.274 11.976 -2.122 1.00 94.56 495 GLU A C 1
ATOM 4000 O O . GLU A 1 495 ? 33.738 12.493 -1.106 1.00 94.56 495 GLU A O 1
ATOM 4005 N N . VAL A 1 496 ? 32.516 10.875 -2.089 1.00 94.94 496 VAL A N 1
ATOM 4006 C CA . VAL A 1 496 ? 32.186 10.141 -0.858 1.00 94.94 496 VAL A CA 1
ATOM 4007 C C . VAL A 1 496 ? 33.229 9.049 -0.618 1.00 94.94 496 VAL A C 1
ATOM 4009 O O . VAL A 1 496 ? 33.746 8.470 -1.569 1.00 94.94 496 VAL A O 1
ATOM 4012 N N . ASP A 1 497 ? 33.546 8.759 0.649 1.00 93.44 497 ASP A N 1
ATOM 4013 C CA . ASP A 1 497 ? 34.456 7.665 1.006 1.00 93.44 497 ASP A CA 1
ATOM 4014 C C . ASP A 1 497 ? 33.958 6.327 0.413 1.00 93.44 497 ASP A C 1
ATOM 4016 O O . ASP A 1 497 ? 32.873 5.865 0.789 1.00 93.44 497 ASP A O 1
ATOM 4020 N N . PRO A 1 498 ? 34.730 5.673 -0.477 1.00 94.69 498 PRO A N 1
ATOM 4021 C CA . PRO A 1 498 ? 34.357 4.384 -1.051 1.00 94.69 498 PRO A CA 1
ATOM 4022 C C . PRO A 1 498 ? 34.058 3.315 0.009 1.00 94.69 498 PRO A C 1
ATOM 4024 O O . PRO A 1 498 ? 33.152 2.504 -0.176 1.00 94.69 498 PRO A O 1
ATOM 4027 N N . LEU A 1 499 ? 34.752 3.343 1.153 1.00 94.06 499 LEU A N 1
ATOM 4028 C CA . LEU A 1 499 ? 34.528 2.375 2.230 1.00 94.06 499 LEU A CA 1
ATOM 4029 C C . LEU A 1 499 ? 33.140 2.520 2.859 1.00 94.06 499 LEU A C 1
ATOM 4031 O O . LEU A 1 499 ? 32.569 1.528 3.309 1.00 94.06 499 LEU A O 1
ATOM 4035 N N . LEU A 1 500 ? 32.577 3.732 2.865 1.00 93.88 500 LEU A N 1
ATOM 4036 C CA . LEU A 1 500 ? 31.215 3.971 3.337 1.00 93.88 500 LEU A CA 1
ATOM 4037 C C . LEU A 1 500 ? 30.184 3.357 2.377 1.00 93.88 500 LEU A C 1
ATOM 4039 O O . LEU A 1 500 ? 29.196 2.779 2.824 1.00 93.88 500 LEU A O 1
ATOM 4043 N N . ILE A 1 501 ? 30.417 3.447 1.064 1.00 94.69 501 ILE A N 1
ATOM 4044 C CA . ILE A 1 501 ? 29.562 2.812 0.047 1.00 94.69 501 ILE A CA 1
ATOM 4045 C C . ILE A 1 501 ? 29.615 1.284 0.205 1.00 94.69 501 ILE A C 1
ATOM 4047 O O . ILE A 1 501 ? 28.572 0.625 0.265 1.00 94.69 501 ILE A O 1
ATOM 4051 N N . ASP A 1 502 ? 30.821 0.734 0.349 1.00 93.00 502 ASP A N 1
ATOM 4052 C CA . ASP A 1 502 ? 31.044 -0.706 0.496 1.00 93.00 502 ASP A CA 1
ATOM 4053 C C . ASP A 1 502 ? 30.470 -1.265 1.808 1.00 93.00 502 ASP A C 1
ATOM 4055 O O . ASP A 1 502 ? 29.945 -2.382 1.816 1.00 93.00 502 ASP A O 1
ATOM 4059 N N . LEU A 1 503 ? 30.500 -0.492 2.903 1.00 91.06 503 LEU A N 1
ATOM 4060 C CA . LEU A 1 503 ? 29.874 -0.860 4.178 1.00 91.06 503 LEU A CA 1
ATOM 4061 C C . LEU A 1 503 ? 28.393 -1.206 3.986 1.00 91.06 503 LEU A C 1
ATOM 4063 O O . LEU A 1 503 ? 27.948 -2.284 4.388 1.00 91.06 503 LEU A O 1
ATOM 4067 N N . PHE A 1 504 ? 27.638 -0.309 3.346 1.00 88.00 504 PHE A N 1
ATOM 4068 C CA . PHE A 1 504 ? 26.200 -0.491 3.149 1.00 88.00 504 PHE A CA 1
ATOM 4069 C C . PHE A 1 504 ? 25.886 -1.648 2.202 1.00 88.00 504 PHE A C 1
ATOM 4071 O O . PHE A 1 504 ? 24.941 -2.401 2.451 1.00 88.00 504 PHE A O 1
ATOM 4078 N N . GLY A 1 505 ? 26.702 -1.844 1.162 1.00 86.44 505 GLY A N 1
ATOM 4079 C CA . GLY A 1 505 ? 26.634 -3.036 0.313 1.00 86.44 505 GLY A CA 1
ATOM 4080 C C . GLY A 1 505 ? 26.870 -4.329 1.100 1.00 86.44 505 GLY A C 1
ATOM 4081 O O . GLY A 1 505 ? 26.138 -5.310 0.946 1.00 86.44 505 GLY A O 1
ATOM 4082 N N . GLY A 1 506 ? 27.840 -4.307 2.016 1.00 86.00 506 GLY A N 1
ATOM 4083 C CA . GLY A 1 506 ? 28.220 -5.442 2.852 1.00 86.00 506 GLY A CA 1
ATOM 4084 C C . GLY A 1 506 ? 27.110 -5.947 3.779 1.00 86.00 506 GLY A C 1
ATOM 4085 O O . GLY A 1 506 ? 27.073 -7.148 4.070 1.00 86.00 506 GLY A O 1
ATOM 4086 N N . PHE A 1 507 ? 26.171 -5.091 4.201 1.00 86.88 507 PHE A N 1
ATOM 4087 C CA . PHE A 1 507 ? 25.054 -5.478 5.079 1.00 86.88 507 PHE A CA 1
ATOM 4088 C C . PHE A 1 507 ? 24.155 -6.551 4.460 1.00 86.88 507 PHE A C 1
ATOM 4090 O O . PHE A 1 507 ? 23.725 -7.478 5.149 1.00 86.88 507 PHE A O 1
ATOM 4097 N N . PHE A 1 508 ? 23.933 -6.489 3.147 1.00 84.81 508 PHE A N 1
ATOM 4098 C CA . PHE A 1 508 ? 23.123 -7.469 2.417 1.00 84.81 508 PHE A CA 1
ATOM 4099 C C . PHE A 1 508 ? 23.767 -8.861 2.414 1.00 84.81 508 PHE A C 1
ATOM 4101 O O . PHE A 1 508 ? 23.079 -9.886 2.397 1.00 84.81 508 PHE A O 1
ATOM 4108 N N . THR A 1 509 ? 25.098 -8.904 2.488 1.00 80.38 509 THR A N 1
ATOM 4109 C CA . THR A 1 509 ? 25.904 -10.123 2.401 1.00 80.38 509 THR A CA 1
ATOM 4110 C C . THR A 1 509 ? 26.539 -10.536 3.730 1.00 80.38 509 THR A C 1
ATOM 4112 O O . THR A 1 509 ? 27.336 -11.477 3.757 1.00 80.38 509 THR A O 1
ATOM 4115 N N . LYS A 1 510 ? 26.208 -9.901 4.855 1.00 81.56 510 LYS A N 1
ATOM 4116 C CA . LYS A 1 510 ? 26.748 -10.273 6.171 1.00 81.56 510 LYS A CA 1
ATOM 4117 C C . LYS A 1 510 ? 25.951 -11.421 6.802 1.00 81.56 510 LYS A C 1
ATOM 4119 O O . LYS A 1 510 ? 24.731 -11.489 6.670 1.00 81.56 510 LYS A O 1
ATOM 4124 N N . LYS A 1 511 ? 26.639 -12.361 7.466 1.00 76.75 511 LYS A N 1
ATOM 4125 C CA . LYS A 1 511 ? 26.025 -13.476 8.213 1.00 76.75 511 LYS A CA 1
ATOM 4126 C C . LYS A 1 511 ? 26.819 -13.799 9.496 1.00 76.75 511 LYS A C 1
ATOM 4128 O O . LYS A 1 511 ? 27.996 -14.139 9.377 1.00 76.75 511 LYS A O 1
ATOM 4133 N N . PRO A 1 512 ? 26.192 -13.775 10.687 1.00 82.56 512 PRO A N 1
ATOM 4134 C CA . PRO A 1 512 ? 24.862 -13.221 10.958 1.00 82.56 512 PRO A CA 1
ATOM 4135 C C . PRO A 1 512 ? 24.874 -11.679 10.871 1.00 82.56 512 PRO A C 1
ATOM 4137 O O . PRO A 1 512 ? 25.884 -11.070 11.238 1.00 82.56 512 PRO A O 1
ATOM 4140 N N . PRO A 1 513 ? 23.793 -11.037 10.393 1.00 87.19 513 PRO A N 1
ATOM 4141 C CA . PRO A 1 513 ? 23.621 -9.594 10.557 1.00 87.19 513 PRO A CA 1
ATOM 4142 C C . PRO A 1 513 ? 23.312 -9.254 12.027 1.00 87.19 513 PRO A C 1
ATOM 4144 O O . PRO A 1 513 ? 22.796 -10.098 12.770 1.00 87.19 513 PRO A O 1
ATOM 4147 N N . SER A 1 514 ? 23.578 -8.016 12.444 1.00 90.00 514 SER A N 1
ATOM 4148 C CA . SER A 1 514 ? 22.953 -7.438 13.639 1.00 90.00 514 SER A CA 1
ATOM 4149 C C . SER A 1 514 ? 21.450 -7.204 13.404 1.00 90.00 514 SER A C 1
ATOM 4151 O O . SER A 1 514 ? 20.951 -7.335 12.282 1.00 90.00 514 SER A O 1
ATOM 4153 N N . ALA A 1 515 ? 20.705 -6.872 14.462 1.00 89.94 515 ALA A N 1
ATOM 4154 C CA . ALA A 1 515 ? 19.279 -6.567 14.335 1.00 89.94 515 ALA A CA 1
ATOM 4155 C C . ALA A 1 515 ? 19.047 -5.307 13.481 1.00 89.94 515 ALA A C 1
ATOM 4157 O O . ALA A 1 515 ? 18.153 -5.287 12.637 1.00 89.94 515 ALA A O 1
ATOM 4158 N N . GLU A 1 516 ? 19.895 -4.298 13.663 1.00 89.69 516 GLU A N 1
ATOM 4159 C CA . GLU A 1 516 ? 19.888 -3.023 12.947 1.00 89.69 516 GLU A CA 1
ATOM 4160 C C . GLU A 1 516 ? 20.237 -3.224 11.467 1.00 89.69 516 GLU A C 1
ATOM 4162 O O . GLU A 1 516 ? 19.537 -2.717 10.595 1.00 89.69 516 GLU A O 1
ATOM 4167 N N . GLU A 1 517 ? 21.257 -4.035 11.163 1.00 91.44 517 GLU A N 1
ATOM 4168 C CA . GLU A 1 517 ? 21.637 -4.373 9.783 1.00 91.44 517 GLU A CA 1
ATOM 4169 C C . GLU A 1 517 ? 20.525 -5.152 9.062 1.00 91.44 517 GLU A C 1
ATOM 4171 O O . GLU A 1 517 ? 20.215 -4.882 7.899 1.00 91.44 517 GLU A O 1
ATOM 4176 N N . ALA A 1 518 ? 19.888 -6.106 9.749 1.00 91.88 518 ALA A N 1
ATOM 4177 C CA . ALA A 1 518 ? 18.763 -6.861 9.201 1.00 91.88 518 ALA A CA 1
ATOM 4178 C C . ALA A 1 518 ? 17.547 -5.962 8.928 1.00 91.88 518 ALA A C 1
ATOM 4180 O O . ALA A 1 518 ? 16.900 -6.100 7.885 1.00 91.88 518 ALA A O 1
ATOM 4181 N N . GLU A 1 519 ? 17.244 -5.038 9.843 1.00 92.25 519 GLU A N 1
ATOM 4182 C CA . GLU A 1 519 ? 16.178 -4.057 9.661 1.00 92.25 519 GLU A CA 1
ATOM 4183 C C . GLU A 1 519 ? 16.504 -3.104 8.509 1.00 92.25 519 GLU A C 1
ATOM 4185 O O . GLU A 1 519 ? 15.663 -2.908 7.636 1.00 92.25 519 GLU A O 1
ATOM 4190 N N . PHE A 1 520 ? 17.734 -2.593 8.424 1.00 94.44 520 PHE A N 1
ATOM 4191 C CA . PHE A 1 520 ? 18.184 -1.752 7.317 1.00 94.44 520 PHE A CA 1
ATOM 4192 C C . PHE A 1 520 ? 17.976 -2.437 5.958 1.00 94.44 520 PHE A C 1
ATOM 4194 O O . PHE A 1 520 ? 17.323 -1.871 5.078 1.00 94.44 520 PHE A O 1
ATOM 4201 N N . VAL A 1 521 ? 18.452 -3.678 5.796 1.00 94.69 521 VAL A N 1
ATOM 4202 C CA . VAL A 1 521 ? 18.296 -4.446 4.547 1.00 94.69 521 VAL A CA 1
ATOM 4203 C C . VAL A 1 521 ? 16.819 -4.639 4.205 1.00 94.69 521 VAL A C 1
ATOM 4205 O O . VAL A 1 521 ? 16.410 -4.441 3.060 1.00 94.69 521 VAL A O 1
ATOM 4208 N N . ALA A 1 522 ? 15.990 -4.991 5.189 1.00 94.25 522 ALA A N 1
ATOM 4209 C CA . ALA A 1 522 ? 14.552 -5.125 4.991 1.00 94.25 522 ALA A CA 1
ATOM 4210 C C . ALA A 1 522 ? 13.916 -3.821 4.485 1.00 94.25 522 ALA A C 1
ATOM 4212 O O . ALA A 1 522 ? 13.219 -3.835 3.468 1.00 94.25 522 ALA A O 1
ATOM 4213 N N . ARG A 1 523 ? 14.184 -2.698 5.158 1.00 94.88 523 ARG A N 1
ATOM 4214 C CA . ARG A 1 523 ? 13.620 -1.383 4.825 1.00 94.88 523 ARG A CA 1
ATOM 4215 C C . ARG A 1 523 ? 14.077 -0.884 3.468 1.00 94.88 523 ARG A C 1
ATOM 4217 O O . ARG A 1 523 ? 13.254 -0.399 2.695 1.00 94.88 523 ARG A O 1
ATOM 4224 N N . PHE A 1 524 ? 15.356 -1.059 3.152 1.00 96.62 524 PHE A N 1
ATOM 4225 C CA . PHE A 1 524 ? 15.909 -0.650 1.869 1.00 96.62 524 PHE A CA 1
ATOM 4226 C C . PHE A 1 524 ? 15.205 -1.383 0.721 1.00 96.62 524 PHE A C 1
ATOM 4228 O O . PHE A 1 524 ? 14.756 -0.756 -0.235 1.00 96.62 524 PHE A O 1
ATOM 4235 N N . GLN A 1 525 ? 15.006 -2.699 0.854 1.00 96.12 525 GLN A N 1
ATOM 4236 C CA . GLN A 1 525 ? 14.300 -3.493 -0.158 1.00 96.12 525 GLN A CA 1
ATOM 4237 C C . GLN A 1 525 ? 12.798 -3.174 -0.251 1.00 96.12 525 GLN A C 1
ATOM 4239 O O . GLN A 1 525 ? 12.213 -3.336 -1.318 1.00 96.12 525 GLN A O 1
ATOM 4244 N N . GLN A 1 526 ? 12.160 -2.728 0.838 1.00 96.62 526 GLN A N 1
ATOM 4245 C CA . GLN A 1 526 ? 10.769 -2.254 0.807 1.00 96.62 526 GLN A CA 1
ATOM 4246 C C . GLN A 1 526 ? 10.621 -0.882 0.131 1.00 96.62 526 GLN A C 1
ATOM 4248 O O . GLN A 1 526 ? 9.526 -0.566 -0.327 1.00 96.62 526 GLN A O 1
ATOM 4253 N N . LEU A 1 527 ? 11.689 -0.078 0.066 1.00 96.12 527 LEU A N 1
ATOM 4254 C CA . LEU A 1 527 ? 11.677 1.260 -0.533 1.00 96.12 527 LEU A CA 1
ATOM 4255 C C . LEU A 1 527 ? 12.041 1.261 -2.023 1.00 96.12 527 LEU A C 1
ATOM 4257 O O . LEU A 1 527 ? 11.479 2.042 -2.791 1.00 96.12 527 LEU A O 1
ATOM 4261 N N . THR A 1 528 ? 12.968 0.403 -2.454 1.00 96.94 528 THR A N 1
ATOM 4262 C CA . THR A 1 528 ? 13.453 0.404 -3.846 1.00 96.94 528 THR A CA 1
ATOM 4263 C C . THR A 1 528 ? 12.352 0.096 -4.863 1.00 96.94 528 THR A C 1
ATOM 4265 O O . THR A 1 528 ? 12.319 0.727 -5.919 1.00 96.94 528 THR A O 1
ATOM 4268 N N . GLY A 1 529 ? 11.394 -0.775 -4.521 1.00 95.75 529 GLY A N 1
ATOM 4269 C CA . GLY A 1 529 ? 10.239 -1.083 -5.374 1.00 95.75 529 GLY A CA 1
ATOM 4270 C C . GLY A 1 529 ? 9.354 0.145 -5.638 1.00 95.75 529 GLY A C 1
ATOM 4271 O O . GLY A 1 529 ? 9.203 0.543 -6.794 1.00 95.75 529 GLY A O 1
ATOM 4272 N N . PRO A 1 530 ? 8.812 0.796 -4.589 1.00 95.75 530 PRO A N 1
ATOM 4273 C CA . PRO A 1 530 ? 8.150 2.099 -4.679 1.00 95.75 530 PRO A CA 1
ATOM 4274 C C . PRO A 1 530 ? 8.929 3.164 -5.449 1.00 95.75 530 PRO A C 1
ATOM 4276 O O . PRO A 1 530 ? 8.353 3.876 -6.274 1.00 95.75 530 PRO A O 1
ATOM 4279 N N . LEU A 1 531 ? 10.239 3.259 -5.211 1.00 97.12 531 LEU A N 1
ATOM 4280 C CA . LEU A 1 531 ? 11.102 4.205 -5.908 1.00 97.12 531 LEU A CA 1
ATOM 4281 C C . LEU A 1 531 ? 11.164 3.915 -7.412 1.00 97.12 531 LEU A C 1
ATOM 4283 O O . LEU A 1 531 ? 11.100 4.845 -8.217 1.00 97.12 531 LEU A O 1
ATOM 4287 N N . ALA A 1 532 ? 11.268 2.643 -7.801 1.00 96.19 532 ALA A N 1
ATOM 4288 C CA . ALA A 1 532 ? 11.237 2.230 -9.197 1.00 96.19 532 ALA A CA 1
ATOM 4289 C C . ALA A 1 532 ? 9.879 2.540 -9.840 1.00 96.19 532 ALA A C 1
ATOM 4291 O O . ALA A 1 532 ? 9.857 3.185 -10.885 1.00 96.19 532 ALA A O 1
ATOM 4292 N N . ALA A 1 533 ? 8.767 2.188 -9.191 1.00 96.50 533 ALA A N 1
ATOM 4293 C CA . ALA A 1 533 ? 7.423 2.478 -9.691 1.00 96.50 533 ALA A CA 1
ATOM 4294 C C . ALA A 1 533 ? 7.207 3.988 -9.902 1.00 96.50 533 ALA A C 1
ATOM 4296 O O . ALA A 1 533 ? 6.852 4.435 -10.990 1.00 96.50 533 ALA A O 1
ATOM 4297 N N . LYS A 1 534 ? 7.508 4.819 -8.899 1.00 96.69 534 LYS A N 1
ATOM 4298 C CA . LYS A 1 534 ? 7.295 6.271 -8.999 1.00 96.69 534 LYS A CA 1
ATOM 4299 C C . LYS A 1 534 ? 8.299 6.974 -9.911 1.00 96.69 534 LYS A C 1
ATOM 4301 O O . LYS A 1 534 ? 7.922 7.878 -10.658 1.00 96.69 534 LYS A O 1
ATOM 4306 N N . GLY A 1 535 ? 9.563 6.557 -9.886 1.00 96.69 535 GLY A N 1
ATOM 4307 C CA . GLY A 1 535 ? 10.625 7.121 -10.722 1.00 96.69 535 GLY A CA 1
ATOM 4308 C C . GLY A 1 535 ? 10.511 6.727 -12.194 1.00 96.69 535 GLY A C 1
ATOM 4309 O O . GLY A 1 535 ? 10.785 7.543 -13.073 1.00 96.69 535 GLY A O 1
ATOM 4310 N N . ILE A 1 536 ? 10.083 5.498 -12.479 1.00 96.38 536 ILE A N 1
ATOM 4311 C CA . ILE A 1 536 ? 9.954 4.984 -13.843 1.00 96.38 536 ILE A CA 1
ATOM 4312 C C . ILE A 1 536 ? 8.513 5.147 -14.316 1.00 96.38 536 ILE A C 1
ATOM 4314 O O . ILE A 1 536 ? 8.247 5.990 -15.173 1.00 96.38 536 ILE A O 1
ATOM 4318 N N . GLU A 1 537 ? 7.582 4.382 -13.749 1.00 96.75 537 GLU A N 1
ATOM 4319 C CA . GLU A 1 537 ? 6.223 4.252 -14.277 1.00 96.75 537 GLU A CA 1
ATOM 4320 C C . GLU A 1 537 ? 5.423 5.554 -14.232 1.00 96.75 537 GLU A C 1
ATOM 4322 O O . GLU A 1 537 ? 4.713 5.871 -15.187 1.00 96.75 537 GLU A O 1
ATOM 4327 N N . ASP A 1 538 ? 5.549 6.313 -13.145 1.00 97.00 538 ASP A N 1
ATOM 4328 C CA . ASP A 1 538 ? 4.776 7.544 -12.927 1.00 97.00 538 ASP A CA 1
ATOM 4329 C C . ASP A 1 538 ? 5.562 8.822 -13.266 1.00 97.00 538 ASP A C 1
ATOM 4331 O O . ASP A 1 538 ? 5.017 9.922 -13.177 1.00 97.00 538 ASP A O 1
ATOM 4335 N N . THR A 1 539 ? 6.823 8.700 -13.703 1.00 97.12 539 THR A N 1
ATOM 4336 C CA . THR A 1 539 ? 7.651 9.858 -14.090 1.00 97.12 539 THR A CA 1
ATOM 4337 C C . THR A 1 539 ? 8.329 9.661 -15.443 1.00 97.12 539 THR A C 1
ATOM 4339 O O . THR A 1 539 ? 7.992 10.365 -16.399 1.00 97.12 539 THR A O 1
ATOM 4342 N N . LEU A 1 540 ? 9.278 8.722 -15.565 1.00 96.62 540 LEU A N 1
ATOM 4343 C CA . LEU A 1 540 ? 10.017 8.500 -16.815 1.00 96.62 540 LEU A CA 1
ATOM 4344 C C . LEU A 1 540 ? 9.079 8.209 -17.991 1.00 96.62 540 LEU A C 1
ATOM 4346 O O . LEU A 1 540 ? 9.228 8.837 -19.038 1.00 96.62 540 LEU A O 1
ATOM 4350 N N . LEU A 1 541 ? 8.081 7.339 -17.807 1.00 97.06 541 LEU A N 1
ATOM 4351 C CA . LEU A 1 541 ? 7.134 6.947 -18.861 1.00 97.06 541 LEU A CA 1
ATOM 4352 C C . LEU A 1 541 ? 6.253 8.100 -19.376 1.00 97.06 541 LEU A C 1
ATOM 4354 O O . LEU A 1 541 ? 5.617 7.973 -20.424 1.00 97.06 541 LEU A O 1
ATOM 4358 N N . TYR A 1 542 ? 6.221 9.230 -18.670 1.00 96.50 542 TYR A N 1
ATOM 4359 C CA . TYR A 1 542 ? 5.513 10.445 -19.082 1.00 96.50 542 TYR A CA 1
ATOM 4360 C C . TYR A 1 542 ? 6.454 11.548 -19.589 1.00 96.50 542 TYR A C 1
ATOM 4362 O O . TYR A 1 542 ? 6.004 12.524 -20.192 1.00 96.50 542 TYR A O 1
ATOM 4370 N N . CYS A 1 543 ? 7.761 11.402 -19.359 1.00 94.06 543 CYS A N 1
ATOM 4371 C CA . CYS A 1 543 ? 8.784 12.364 -19.764 1.00 94.06 543 CYS A CA 1
ATOM 4372 C C . CYS A 1 543 ? 9.546 11.923 -21.018 1.00 94.06 543 CYS A C 1
ATOM 4374 O O . CYS A 1 543 ? 9.834 12.754 -21.875 1.00 94.06 543 CYS A O 1
ATOM 4376 N N . TYR A 1 544 ? 9.875 10.636 -21.138 1.00 95.88 544 TYR A N 1
ATOM 4377 C CA . TYR A 1 544 ? 10.637 10.106 -22.263 1.00 95.88 544 TYR A CA 1
ATOM 4378 C C . TYR A 1 544 ? 9.697 9.674 -23.388 1.00 95.88 544 TYR A C 1
ATOM 4380 O O . TYR A 1 544 ? 9.308 8.514 -23.514 1.00 95.88 544 TYR A O 1
ATOM 4388 N N . ASN A 1 545 ? 9.301 10.645 -24.207 1.00 95.69 545 ASN A N 1
ATOM 4389 C CA . ASN A 1 545 ? 8.277 10.469 -25.236 1.00 95.69 545 ASN A CA 1
ATOM 4390 C C . ASN A 1 545 ? 8.866 10.156 -26.620 1.00 95.69 545 ASN A C 1
ATOM 4392 O O . ASN A 1 545 ? 8.236 10.475 -27.627 1.00 95.69 545 ASN A O 1
ATOM 4396 N N . ARG A 1 546 ? 10.050 9.515 -26.675 1.00 95.62 546 ARG A N 1
ATOM 4397 C CA . ARG A 1 546 ? 10.642 9.011 -27.928 1.00 95.62 546 ARG A CA 1
ATOM 4398 C C . ARG A 1 546 ? 9.639 8.134 -28.668 1.00 95.62 546 ARG A C 1
ATOM 4400 O O . ARG A 1 546 ? 9.393 8.349 -29.849 1.00 95.62 546 ARG A O 1
ATOM 4407 N N . PHE A 1 547 ? 9.049 7.174 -27.954 1.00 96.75 547 PHE A N 1
ATOM 4408 C CA . PHE A 1 547 ? 7.968 6.362 -28.487 1.00 96.75 547 PHE A CA 1
ATOM 4409 C C . PHE A 1 547 ? 7.062 5.815 -27.380 1.00 96.75 547 PHE A C 1
ATOM 4411 O O . PHE A 1 547 ? 7.352 4.809 -26.740 1.00 96.75 547 PHE A O 1
ATOM 4418 N N . ILE A 1 548 ? 5.917 6.469 -27.172 1.00 96.88 548 ILE A N 1
ATOM 4419 C CA . ILE A 1 548 ? 5.008 6.169 -26.052 1.00 96.88 548 ILE A CA 1
ATOM 4420 C C . ILE A 1 548 ? 4.332 4.788 -26.122 1.00 96.88 548 ILE A C 1
ATOM 4422 O O . ILE A 1 548 ? 3.666 4.397 -25.166 1.00 96.88 548 ILE A O 1
ATOM 4426 N N . ALA A 1 549 ? 4.483 4.050 -27.229 1.00 96.44 549 ALA A N 1
ATOM 4427 C CA . ALA A 1 549 ? 4.047 2.657 -27.324 1.00 96.44 549 ALA A CA 1
ATOM 4428 C C . ALA A 1 549 ? 4.805 1.753 -26.340 1.00 96.44 549 ALA A C 1
ATOM 4430 O O . ALA A 1 549 ? 4.232 0.787 -25.846 1.00 96.44 549 ALA A O 1
ATOM 4431 N N . LEU A 1 550 ? 6.065 2.088 -26.040 1.00 96.44 550 LEU A N 1
ATOM 4432 C CA . LEU A 1 550 ? 6.932 1.378 -25.094 1.00 96.44 550 LEU A CA 1
ATOM 4433 C C . LEU A 1 550 ? 6.712 1.814 -23.640 1.00 96.44 550 LEU A C 1
ATOM 4435 O O . LEU A 1 550 ? 7.178 1.154 -22.714 1.00 96.44 550 LEU A O 1
ATOM 4439 N N . ASN A 1 551 ? 6.005 2.928 -23.436 1.00 97.25 551 ASN A N 1
ATOM 4440 C CA . ASN A 1 551 ? 5.841 3.545 -22.129 1.00 97.25 551 ASN A CA 1
ATOM 4441 C C . ASN A 1 551 ? 4.687 2.883 -21.371 1.00 97.25 551 ASN A C 1
ATOM 4443 O O . ASN A 1 551 ? 3.584 3.435 -21.281 1.00 97.25 551 ASN A O 1
ATOM 4447 N N . GLU A 1 552 ? 4.956 1.690 -20.850 1.00 97.50 552 GLU A N 1
ATOM 4448 C CA . GLU A 1 552 ? 3.988 0.841 -20.165 1.00 97.50 552 GLU A CA 1
ATOM 4449 C C . GLU A 1 552 ? 4.536 0.279 -18.842 1.00 97.50 552 GLU A C 1
ATOM 4451 O O . GLU A 1 552 ? 5.747 0.243 -18.627 1.00 97.50 552 GLU A O 1
ATOM 4456 N N . VAL A 1 553 ? 3.651 -0.144 -17.935 1.00 97.12 553 VAL A N 1
ATOM 4457 C CA . VAL A 1 553 ? 4.022 -0.795 -16.666 1.00 97.12 553 VAL A CA 1
ATOM 4458 C C . VAL A 1 553 ? 4.880 -2.034 -16.945 1.00 97.12 553 VAL A C 1
ATOM 4460 O O . VAL A 1 553 ? 4.486 -2.917 -17.710 1.00 97.12 553 VAL A O 1
ATOM 4463 N N . GLY A 1 554 ? 6.071 -2.089 -16.342 1.00 93.38 554 GLY A N 1
ATOM 4464 C CA . GLY A 1 554 ? 7.089 -3.115 -16.608 1.00 93.38 554 GLY A CA 1
ATOM 4465 C C . GLY A 1 554 ? 7.805 -3.017 -17.957 1.00 93.38 554 GLY A C 1
ATOM 4466 O O . GLY A 1 554 ? 8.600 -3.898 -18.278 1.00 93.38 554 GLY A O 1
ATOM 4467 N N . GLY A 1 555 ? 7.524 -1.983 -18.750 1.00 92.00 555 GLY A N 1
ATOM 4468 C CA . GLY A 1 555 ? 8.213 -1.713 -20.005 1.00 92.00 555 GLY A CA 1
ATOM 4469 C C . GLY A 1 555 ? 9.596 -1.107 -19.779 1.00 92.00 555 GLY A C 1
ATOM 4470 O O . GLY A 1 555 ? 9.836 -0.428 -18.780 1.00 92.00 555 GLY A O 1
ATOM 4471 N N . GLU A 1 556 ? 10.495 -1.329 -20.736 1.00 91.69 556 GLU A N 1
ATOM 4472 C CA . GLU A 1 556 ? 11.811 -0.691 -20.781 1.00 91.69 556 GLU A CA 1
ATOM 4473 C C . GLU A 1 556 ? 11.870 0.212 -22.014 1.00 91.69 556 GLU A C 1
ATOM 4475 O O . GLU A 1 556 ? 12.172 -0.270 -23.105 1.00 91.69 556 GLU A O 1
ATOM 4480 N N . PRO A 1 557 ? 11.542 1.512 -21.894 1.00 92.75 557 PRO A N 1
ATOM 4481 C CA . PRO A 1 557 ? 11.491 2.407 -23.047 1.00 92.75 557 PRO A CA 1
ATOM 4482 C C . PRO A 1 557 ? 12.871 2.672 -23.662 1.00 92.75 557 PRO A C 1
ATOM 4484 O O . PRO A 1 557 ? 12.955 3.254 -24.751 1.00 92.75 557 PRO A O 1
ATOM 4487 N N . CYS A 1 558 ? 13.946 2.258 -22.983 1.00 91.44 558 CYS A N 1
ATOM 4488 C CA . CYS A 1 558 ? 15.296 2.261 -23.522 1.00 91.44 558 CYS A CA 1
ATOM 4489 C C . CYS A 1 558 ? 15.485 1.162 -24.595 1.00 91.44 558 CYS A C 1
ATOM 4491 O O . CYS A 1 558 ? 16.154 1.421 -25.596 1.00 91.44 558 CYS A O 1
ATOM 4493 N N . ASP A 1 559 ? 14.813 0.010 -24.466 1.00 92.44 559 ASP A N 1
ATOM 4494 C CA . ASP A 1 559 ? 14.784 -1.080 -25.456 1.00 92.44 559 ASP A CA 1
ATOM 4495 C C . ASP A 1 559 ? 13.697 -0.804 -26.516 1.00 92.44 559 ASP A C 1
ATOM 4497 O O . ASP A 1 559 ? 12.504 -0.829 -26.218 1.00 92.44 559 ASP A O 1
ATOM 4501 N N . PHE A 1 560 ? 14.076 -0.547 -27.775 1.00 95.31 560 PHE A N 1
ATOM 4502 C CA . PHE A 1 560 ? 13.107 -0.096 -28.787 1.00 95.31 560 PHE A CA 1
ATOM 4503 C C . PHE A 1 560 ? 12.182 -1.196 -29.334 1.00 95.31 560 PHE A C 1
ATOM 4505 O O . PHE A 1 560 ? 11.016 -0.940 -29.615 1.00 95.31 560 PHE A O 1
ATOM 4512 N N . SER A 1 561 ? 12.682 -2.420 -29.504 1.00 95.94 561 SER A N 1
ATOM 4513 C CA . SER A 1 561 ? 11.920 -3.539 -30.074 1.00 95.94 561 SER A CA 1
ATOM 4514 C C . SER A 1 561 ? 12.378 -4.882 -29.501 1.00 95.94 561 SER A C 1
ATOM 4516 O O . SER A 1 561 ? 13.404 -4.984 -28.821 1.00 95.94 561 SER A O 1
ATOM 4518 N N . VAL A 1 562 ? 11.610 -5.938 -29.770 1.00 95.88 562 VAL A N 1
ATOM 4519 C CA . VAL A 1 562 ? 11.915 -7.314 -29.358 1.00 95.88 562 VAL A CA 1
ATOM 4520 C C . VAL A 1 562 ? 12.021 -8.199 -30.592 1.00 95.88 562 VAL A C 1
ATOM 4522 O O . VAL A 1 562 ? 11.130 -8.215 -31.434 1.00 95.88 562 VAL A O 1
ATOM 4525 N N . THR A 1 563 ? 13.090 -8.993 -30.681 1.00 96.25 563 THR A N 1
ATOM 4526 C CA . THR A 1 563 ? 13.246 -9.948 -31.785 1.00 96.25 563 THR A CA 1
ATOM 4527 C C . THR A 1 563 ? 12.385 -11.203 -31.585 1.00 96.25 563 THR A C 1
ATOM 4529 O O . THR A 1 563 ? 12.170 -11.636 -30.442 1.00 96.25 563 THR A O 1
ATOM 4532 N N . PRO A 1 564 ? 11.949 -11.868 -32.673 1.00 96.94 564 PRO A N 1
ATOM 4533 C CA . PRO A 1 564 ? 11.270 -13.161 -32.590 1.00 96.94 564 PRO A CA 1
ATOM 4534 C C . PRO A 1 564 ? 12.055 -14.214 -31.790 1.00 96.94 564 PRO A C 1
ATOM 4536 O O . PRO A 1 564 ? 11.465 -14.981 -31.028 1.00 96.94 564 PRO A O 1
ATOM 4539 N N . GLU A 1 565 ? 13.387 -14.239 -31.884 1.00 97.00 565 GLU A N 1
ATOM 4540 C CA . GLU A 1 565 ? 14.242 -15.183 -31.149 1.00 97.00 565 GLU A CA 1
ATOM 4541 C C . GLU A 1 565 ? 14.203 -14.946 -29.634 1.00 97.00 565 GLU A C 1
ATOM 4543 O O . GLU A 1 565 ? 14.147 -15.911 -28.856 1.00 97.00 565 GLU A O 1
ATOM 4548 N N . ARG A 1 566 ? 14.210 -13.673 -29.203 1.00 93.94 566 ARG A N 1
ATOM 4549 C CA . ARG A 1 566 ? 14.071 -13.292 -27.788 1.00 93.94 566 ARG A CA 1
ATOM 4550 C C . ARG A 1 566 ? 12.704 -13.730 -27.270 1.00 93.94 566 ARG A C 1
ATOM 4552 O O . ARG A 1 566 ? 12.632 -14.352 -26.210 1.00 93.94 566 ARG A O 1
ATOM 4559 N N . ALA A 1 567 ? 11.643 -13.516 -28.048 1.00 95.25 567 ALA A N 1
ATOM 4560 C CA . ALA A 1 567 ? 10.301 -13.942 -27.667 1.00 95.25 567 ALA A CA 1
ATOM 4561 C C . ALA A 1 567 ? 10.134 -15.465 -27.601 1.00 95.25 567 ALA A C 1
ATOM 4563 O O . ALA A 1 567 ? 9.619 -15.986 -26.613 1.00 95.25 567 ALA A O 1
ATOM 4564 N N . HIS A 1 568 ? 10.632 -16.214 -28.585 1.00 97.00 568 HIS A N 1
ATOM 4565 C CA . HIS A 1 568 ? 10.597 -17.678 -28.538 1.00 97.00 568 HIS A CA 1
ATOM 4566 C C . HIS A 1 568 ? 11.418 -18.253 -27.378 1.00 97.00 568 HIS A C 1
ATOM 4568 O O . HIS A 1 568 ? 11.058 -19.290 -26.817 1.00 97.00 568 HIS A O 1
ATOM 4574 N N . SER A 1 569 ? 12.513 -17.597 -26.994 1.00 95.75 569 SER A N 1
ATOM 4575 C CA . SER A 1 569 ? 13.285 -17.985 -25.810 1.00 95.75 569 SER A CA 1
ATOM 4576 C C . SER A 1 569 ? 12.503 -17.732 -24.521 1.00 95.75 569 SER A C 1
ATOM 4578 O O . SER A 1 569 ? 12.445 -18.627 -23.680 1.00 95.75 569 SER A O 1
ATOM 4580 N N . TYR A 1 570 ? 11.809 -16.595 -24.417 1.00 94.81 570 TYR A N 1
ATOM 4581 C CA . TYR A 1 570 ? 10.885 -16.326 -23.314 1.00 94.81 570 TYR A CA 1
ATOM 4582 C C . TYR A 1 570 ? 9.755 -17.367 -23.239 1.00 94.81 570 TYR A C 1
ATOM 4584 O O . TYR A 1 570 ? 9.514 -17.928 -22.171 1.00 94.81 570 TYR A O 1
ATOM 4592 N N . PHE A 1 571 ? 9.091 -17.689 -24.357 1.00 96.06 571 PHE A N 1
ATOM 4593 C CA . PHE A 1 571 ? 7.991 -18.664 -24.362 1.00 96.06 571 PHE A CA 1
ATOM 4594 C C . PHE A 1 571 ? 8.442 -20.057 -23.911 1.00 96.06 571 PHE A C 1
ATOM 4596 O O . PHE A 1 571 ? 7.724 -20.710 -23.156 1.00 96.06 571 PHE A O 1
ATOM 4603 N N . ARG A 1 572 ? 9.637 -20.499 -24.329 1.00 96.81 572 ARG A N 1
ATOM 4604 C CA . ARG A 1 572 ? 10.224 -21.766 -23.862 1.00 96.81 572 ARG A CA 1
ATOM 4605 C C . ARG A 1 572 ? 10.498 -21.737 -22.363 1.00 96.81 572 ARG A C 1
ATOM 4607 O O . ARG A 1 572 ? 10.070 -22.645 -21.661 1.00 96.81 572 ARG A O 1
ATOM 4614 N N . GLU A 1 573 ? 11.133 -20.676 -21.870 1.00 94.31 573 GLU A N 1
ATOM 4615 C CA . GLU A 1 573 ? 11.432 -20.547 -20.443 1.00 94.31 573 GLU A CA 1
ATOM 4616 C C . GLU A 1 573 ? 10.155 -20.551 -19.587 1.00 94.31 573 GLU A C 1
ATOM 4618 O O . GLU A 1 573 ? 10.094 -21.245 -18.570 1.00 94.31 573 GLU A O 1
ATOM 4623 N N . LYS A 1 574 ? 9.108 -19.827 -20.000 1.00 94.75 574 LYS A N 1
ATOM 4624 C CA . LYS A 1 574 ? 7.829 -19.821 -19.277 1.00 94.75 574 LYS A CA 1
ATOM 4625 C C . LYS A 1 574 ? 7.129 -21.171 -19.325 1.00 94.75 574 LYS A C 1
ATOM 4627 O O . LYS A 1 574 ? 6.645 -21.609 -18.289 1.00 94.75 574 LYS A O 1
ATOM 4632 N N . ALA A 1 575 ? 7.128 -21.857 -20.466 1.00 95.69 575 ALA A N 1
ATOM 4633 C CA . ALA A 1 575 ? 6.556 -23.199 -20.567 1.00 95.69 575 ALA A CA 1
ATOM 4634 C C . ALA A 1 575 ? 7.275 -24.220 -19.663 1.00 95.69 575 ALA A C 1
ATOM 4636 O O . ALA A 1 575 ? 6.630 -25.121 -19.131 1.00 95.69 575 ALA A O 1
ATOM 4637 N N . GLU A 1 576 ? 8.588 -24.078 -19.472 1.00 95.69 576 GLU A N 1
ATOM 4638 C CA . GLU A 1 576 ? 9.383 -24.969 -18.618 1.00 95.69 576 GLU A CA 1
ATOM 4639 C C . GLU A 1 576 ? 9.227 -24.659 -17.125 1.00 95.69 576 GLU A C 1
ATOM 4641 O O . GLU A 1 576 ? 9.084 -25.580 -16.321 1.00 95.69 576 GLU A O 1
ATOM 4646 N N . LYS A 1 577 ? 9.263 -23.377 -16.742 1.00 94.38 577 LYS A N 1
ATOM 4647 C CA . LYS A 1 577 ? 9.363 -22.968 -15.331 1.00 94.38 577 LYS A CA 1
ATOM 4648 C C . LYS A 1 577 ? 8.052 -22.500 -14.713 1.00 94.38 577 LYS A C 1
ATOM 4650 O O . LYS A 1 577 ? 7.784 -22.793 -13.554 1.00 94.38 577 LYS A O 1
ATOM 4655 N N . PHE A 1 578 ? 7.239 -21.772 -15.473 1.00 96.12 578 PHE A N 1
ATOM 4656 C CA . PHE A 1 578 ? 6.001 -21.149 -14.995 1.00 96.12 578 PHE A CA 1
ATOM 4657 C C . PHE A 1 578 ? 4.855 -21.350 -16.002 1.00 96.12 578 PHE A C 1
ATOM 4659 O O . PHE A 1 578 ? 4.287 -20.370 -16.489 1.00 96.12 578 PHE A O 1
ATOM 4666 N N . PRO A 1 579 ? 4.488 -22.605 -16.338 1.00 96.06 579 PRO A N 1
ATOM 4667 C CA . PRO A 1 579 ? 3.510 -22.893 -17.394 1.00 96.06 579 PRO A CA 1
ATOM 4668 C C . PRO A 1 579 ? 2.095 -22.388 -17.083 1.00 96.06 579 PRO A C 1
ATOM 4670 O O . PRO A 1 579 ? 1.243 -22.374 -17.965 1.00 96.06 579 PRO A O 1
ATOM 4673 N N . LEU A 1 580 ? 1.840 -22.007 -15.828 1.00 96.81 580 LEU A N 1
ATOM 4674 C CA . LEU A 1 580 ? 0.549 -21.543 -15.327 1.00 96.81 580 LEU A CA 1
ATOM 4675 C C . LEU A 1 580 ? 0.544 -20.041 -14.987 1.00 96.81 580 LEU A C 1
ATOM 4677 O O . LEU A 1 580 ? -0.367 -19.591 -14.295 1.00 96.81 580 LEU A O 1
ATOM 4681 N N . THR A 1 581 ? 1.550 -19.278 -15.435 1.00 97.38 581 THR A N 1
ATOM 4682 C CA . THR A 1 581 ? 1.587 -17.812 -15.295 1.00 97.38 581 THR A CA 1
ATOM 4683 C C . THR A 1 581 ? 0.523 -17.146 -16.172 1.00 97.38 581 THR A C 1
ATOM 4685 O O . THR A 1 581 ? 0.122 -17.701 -17.196 1.00 97.38 581 THR A O 1
ATOM 4688 N N . MET A 1 582 ? 0.075 -15.937 -15.816 1.00 97.88 582 MET A N 1
ATOM 4689 C CA . MET A 1 582 ? -0.805 -15.161 -16.698 1.00 97.88 582 MET A CA 1
ATOM 4690 C C . MET A 1 582 ? -0.049 -14.619 -17.913 1.00 97.88 582 MET A C 1
ATOM 4692 O O . MET A 1 582 ? 1.085 -14.157 -17.804 1.00 97.88 582 MET A O 1
ATOM 4696 N N . ASN A 1 583 ? -0.757 -14.573 -19.039 1.00 97.94 583 ASN A N 1
ATOM 4697 C CA . ASN A 1 583 ? -0.430 -13.737 -20.187 1.00 97.94 583 ASN A CA 1
ATOM 4698 C C . ASN A 1 583 ? -1.459 -12.602 -20.229 1.00 97.94 583 ASN A C 1
ATOM 4700 O O . ASN A 1 583 ? -2.655 -12.877 -20.339 1.00 97.94 583 ASN A O 1
ATOM 4704 N N . THR A 1 584 ? -1.023 -11.345 -20.134 1.00 98.12 584 THR A N 1
ATOM 4705 C CA . THR A 1 584 ? -1.930 -10.186 -20.165 1.00 98.12 584 THR A CA 1
ATOM 4706 C C . THR A 1 584 ? -1.528 -9.178 -21.231 1.00 98.12 584 THR A C 1
ATOM 4708 O O . THR A 1 584 ? -0.368 -9.093 -21.623 1.00 98.12 584 THR A O 1
ATOM 4711 N N . LEU A 1 585 ? -2.503 -8.404 -21.701 1.00 98.00 585 LEU A N 1
ATOM 4712 C CA . LEU A 1 585 ? -2.297 -7.262 -22.593 1.00 98.00 585 LEU A CA 1
ATOM 4713 C C . LEU A 1 585 ? -2.942 -5.984 -22.050 1.00 98.00 585 LEU A C 1
ATOM 4715 O O . LEU A 1 585 ? -2.695 -4.901 -22.571 1.00 98.00 585 LEU A O 1
ATOM 4719 N N . SER A 1 586 ? -3.807 -6.058 -21.044 1.00 98.44 586 SER A N 1
ATOM 4720 C CA . SER A 1 586 ? -4.445 -4.886 -20.439 1.00 98.44 586 SER A CA 1
ATOM 4721 C C . SER A 1 586 ? -4.831 -5.219 -19.011 1.00 98.44 586 SER A C 1
ATOM 4723 O O . SER A 1 586 ? -5.366 -6.295 -18.741 1.00 98.44 586 SER A O 1
ATOM 4725 N N . THR A 1 587 ? -4.551 -4.297 -18.103 1.00 98.44 587 THR A N 1
ATOM 4726 C CA . THR A 1 587 ? -4.913 -4.402 -16.690 1.00 98.44 587 THR A CA 1
ATOM 4727 C C . THR A 1 587 ? -5.620 -3.116 -16.269 1.00 98.44 587 THR A C 1
ATOM 4729 O O . THR A 1 587 ? -5.880 -2.239 -17.093 1.00 98.44 587 THR A O 1
ATOM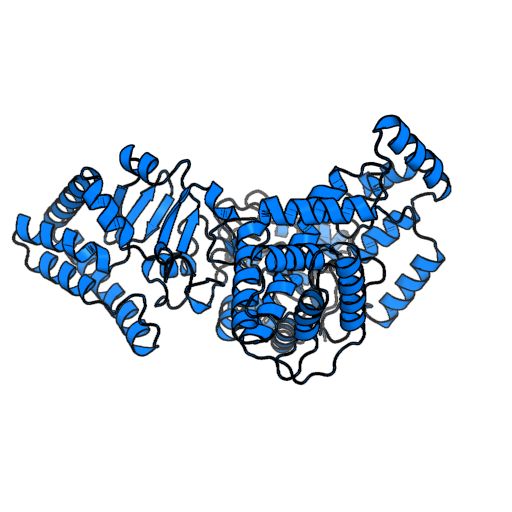 4732 N N . HIS A 1 588 ? -5.962 -3.009 -14.989 1.00 97.06 588 HIS A N 1
ATOM 4733 C CA . HIS A 1 588 ? -6.470 -1.759 -14.435 1.00 97.06 588 HIS A CA 1
ATOM 4734 C C . HIS A 1 588 ? -5.360 -0.716 -14.200 1.00 97.06 588 HIS A C 1
ATOM 4736 O O . HIS A 1 588 ? -5.695 0.453 -14.043 1.00 97.06 588 HIS A O 1
ATOM 4742 N N . ASP A 1 589 ? -4.078 -1.109 -14.265 1.00 97.56 589 ASP A N 1
ATOM 4743 C CA . ASP A 1 589 ? -2.926 -0.215 -14.044 1.00 97.56 589 ASP A CA 1
ATOM 4744 C C . ASP A 1 589 ? -2.106 0.064 -15.306 1.00 97.56 589 ASP A C 1
ATOM 4746 O O . ASP A 1 589 ? -1.258 0.960 -15.301 1.00 97.56 589 ASP A O 1
ATOM 4750 N N . THR A 1 590 ? -2.335 -0.675 -16.402 1.00 98.12 590 THR A N 1
ATOM 4751 C CA . THR A 1 590 ? -1.674 -0.372 -17.676 1.00 98.12 590 THR A CA 1
ATOM 4752 C C . THR A 1 590 ? -1.954 1.072 -18.072 1.00 98.12 590 THR A C 1
ATOM 4754 O O . THR A 1 590 ? -3.111 1.497 -18.122 1.00 98.12 590 THR A O 1
ATOM 4757 N N . LYS A 1 591 ? -0.902 1.816 -18.417 1.00 98.12 591 LYS A N 1
ATOM 4758 C CA . LYS A 1 591 ? -0.973 3.213 -18.846 1.00 98.12 591 LYS A CA 1
ATOM 4759 C C . LYS A 1 591 ? -1.848 3.352 -20.094 1.00 98.12 591 LYS A C 1
ATOM 4761 O O . LYS A 1 591 ? -2.484 4.389 -20.283 1.00 98.12 591 LYS A O 1
ATOM 4766 N N . ARG A 1 592 ? -1.883 2.330 -20.964 1.00 97.44 592 ARG A N 1
ATOM 4767 C CA . ARG A 1 592 ? -2.727 2.268 -22.173 1.00 97.44 592 ARG A CA 1
ATOM 4768 C C . ARG A 1 592 ? -3.327 0.869 -22.347 1.00 97.44 592 ARG A C 1
ATOM 4770 O O . ARG A 1 592 ? -2.780 -0.115 -21.867 1.00 97.44 592 ARG A O 1
ATOM 4777 N N . SER A 1 593 ? -4.443 0.743 -23.065 1.00 98.12 593 SER A N 1
ATOM 4778 C CA . SER A 1 593 ? -4.948 -0.585 -23.445 1.00 98.12 593 SER A CA 1
ATOM 4779 C C . SER A 1 593 ? -4.110 -1.200 -24.574 1.00 98.12 593 SER A C 1
ATOM 4781 O O . SER A 1 593 ? -3.392 -0.497 -25.293 1.00 98.12 593 SER A O 1
ATOM 4783 N N . GLY A 1 594 ? -4.228 -2.518 -24.759 1.00 96.94 594 GLY A N 1
ATOM 4784 C CA . GLY A 1 594 ? -3.521 -3.259 -25.808 1.00 96.94 594 GLY A CA 1
ATOM 4785 C C . GLY A 1 594 ? -3.774 -2.700 -27.208 1.00 96.94 594 GLY A C 1
ATOM 4786 O O . GLY A 1 594 ? -2.826 -2.480 -27.956 1.00 96.94 594 GLY A O 1
ATOM 4787 N N . ASP A 1 595 ? -5.024 -2.361 -27.526 1.00 98.06 595 ASP A N 1
ATOM 4788 C CA . ASP A 1 595 ? -5.393 -1.802 -28.833 1.00 98.06 595 ASP A CA 1
ATOM 4789 C C . ASP A 1 595 ? -4.792 -0.414 -29.083 1.00 98.06 595 ASP A C 1
ATOM 4791 O O . ASP A 1 595 ? -4.436 -0.077 -30.214 1.00 98.06 595 ASP A O 1
ATOM 4795 N N . VAL A 1 596 ? -4.667 0.411 -28.036 1.00 98.31 596 VAL A N 1
ATOM 4796 C CA . VAL A 1 596 ? -4.025 1.728 -28.146 1.00 98.31 596 VAL A CA 1
ATOM 4797 C C . VAL A 1 596 ? -2.550 1.553 -28.488 1.00 98.31 596 VAL A C 1
ATOM 4799 O O . VAL A 1 596 ? -2.059 2.221 -29.397 1.00 98.31 596 VAL A O 1
ATOM 4802 N N . ARG A 1 597 ? -1.852 0.632 -27.812 1.00 97.88 597 ARG A N 1
ATOM 4803 C CA . ARG A 1 597 ? -0.444 0.347 -28.117 1.00 97.88 597 ARG A CA 1
ATOM 4804 C C . ARG A 1 597 ? -0.266 -0.269 -29.503 1.00 97.88 597 ARG A C 1
ATOM 4806 O O . ARG A 1 597 ? 0.612 0.175 -30.232 1.00 97.88 597 ARG A O 1
ATOM 4813 N N . ALA A 1 598 ? -1.147 -1.180 -29.917 1.00 97.44 598 ALA A N 1
ATOM 4814 C CA . ALA A 1 598 ? -1.118 -1.761 -31.260 1.00 97.44 598 ALA A CA 1
ATOM 4815 C C . ALA A 1 598 ? -1.253 -0.697 -32.365 1.00 97.44 598 ALA A C 1
ATOM 4817 O O . ALA A 1 598 ? -0.548 -0.755 -33.366 1.00 97.44 598 ALA A O 1
ATOM 4818 N N . ARG A 1 599 ? -2.105 0.323 -32.179 1.00 98.06 599 ARG A N 1
ATOM 4819 C CA . ARG A 1 599 ? -2.184 1.453 -33.126 1.00 98.06 599 ARG A CA 1
ATOM 4820 C C . ARG A 1 599 ? -0.933 2.322 -33.120 1.00 98.06 599 ARG A C 1
ATOM 4822 O O . ARG A 1 599 ? -0.554 2.823 -34.172 1.00 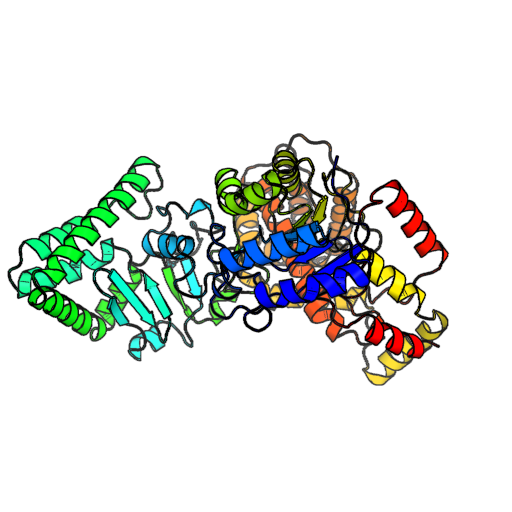98.06 599 ARG A O 1
ATOM 4829 N N . LEU A 1 600 ? -0.330 2.540 -31.952 1.00 97.62 600 LEU A N 1
ATOM 4830 C CA . LEU A 1 600 ? 0.907 3.312 -31.848 1.00 97.62 600 LEU A CA 1
ATOM 4831 C C . LEU A 1 600 ? 2.074 2.586 -32.522 1.00 97.62 600 LEU A C 1
ATOM 4833 O O . LEU A 1 600 ? 2.879 3.253 -33.159 1.00 97.62 600 LEU A O 1
ATOM 4837 N N . ALA A 1 601 ? 2.131 1.255 -32.430 1.00 96.75 601 ALA A N 1
ATOM 4838 C CA . ALA A 1 601 ? 3.171 0.428 -33.039 1.00 96.75 601 ALA A CA 1
ATOM 4839 C C . ALA A 1 601 ? 3.316 0.671 -34.555 1.00 96.75 601 ALA A C 1
ATOM 4841 O O . ALA A 1 601 ? 4.436 0.768 -35.043 1.00 96.75 601 ALA A O 1
ATOM 4842 N N . ILE A 1 602 ? 2.210 0.919 -35.268 1.00 97.25 602 ILE A N 1
ATOM 4843 C CA . ILE A 1 602 ? 2.202 1.235 -36.712 1.00 97.25 602 ILE A CA 1
ATOM 4844 C C . ILE A 1 602 ? 3.052 2.473 -37.044 1.00 97.25 602 ILE A C 1
ATOM 4846 O O . ILE A 1 602 ? 3.563 2.584 -38.147 1.00 97.25 602 ILE A O 1
ATOM 4850 N N . LEU A 1 603 ? 3.238 3.412 -36.107 1.00 97.19 603 LEU A N 1
ATOM 4851 C CA . LEU A 1 603 ? 4.075 4.596 -36.345 1.00 97.19 603 LEU A CA 1
ATOM 4852 C C . LEU A 1 603 ? 5.565 4.262 -36.520 1.00 97.19 603 LEU A C 1
ATOM 4854 O O . LEU A 1 603 ? 6.316 5.148 -36.921 1.00 97.19 603 LEU A O 1
ATOM 4858 N N . SER A 1 604 ? 5.990 3.049 -36.146 1.00 96.94 604 SER A N 1
ATOM 4859 C CA . SER A 1 604 ? 7.374 2.579 -36.303 1.00 96.94 604 SER A CA 1
ATOM 4860 C C . SER A 1 604 ? 7.693 2.008 -37.686 1.00 96.94 604 SER A C 1
ATOM 4862 O O . SER A 1 604 ? 8.876 1.913 -38.007 1.00 96.94 604 SER A O 1
ATOM 4864 N N . GLU A 1 605 ? 6.668 1.697 -38.486 1.00 95.56 605 GLU A N 1
ATOM 4865 C CA . GLU A 1 605 ? 6.764 1.291 -39.900 1.00 95.56 605 GLU A CA 1
ATOM 4866 C C . GLU A 1 605 ? 6.898 2.515 -40.824 1.00 95.56 605 GLU A C 1
ATOM 4868 O O . GLU A 1 605 ? 7.647 2.433 -41.828 1.00 95.56 605 GLU A O 1
#

Radius of gyration: 27.02 Å; chains: 1; bounding box: 66×62×82 Å

Secondary structure (DSSP, 8-state):
-----S-EEEE--BTTB-HHHHHHHHHHHHHHT--EEEEPP-EEESTT-SSS-SEEEEEEE-GGGTHHHHHHHHHHHHHHTT-EEEEEE--SEEE-SSTT-HHHHHHHHHGGGSTTTTTB-B--S-SSTTTTT-EEEEEESS-HHHHHHTT-EEEEEETTEEEEEETTEEEEPPGGGGHHHHHHHHHHTT-HHHHHHHHHHHTSPPTT--SHHHHHHHHHHHHHHHHHHHHHHHH-HHHHHHHHHHHHHHHH-HHHHHHHHTTSSEEEEEGGGGGT---B-EETTEEEEEEB-TTSHHHHHHHHHHHHHHHHTTS--EEEETTGGGSS-HHHHHHHHHHHSTTSEEEE--PPPTT----TTS-SSEESSHHHHHHHHHHTS-GGGHHHHHHHHHHHH---S-HHHHHHHHHHHHHHHT-HHHHHHHHHHHHHHHHHSTTTTT--HHHHHHHHHHHHHT-SSS-----TTS-PPPPHHHHHHHHHHHHHHHHH-TTS-HHHHHHHHHHHT-SSPPHHHHHHHHHHHHHHHHHHIIIIIIIIHHH--S-TTS-STT--TTS----HHHHHHHHHHHHHH-TT----S--SS-SS-HHHHHHHHGGG-

Foldseek 3Di:
DFDFWPAEAEDQFFLVCALQNLLVCLLVCLVVVGAAYEYFAFAAAPPRDRGNLQHQALPWGHVSRVTPVSLVSSLVSNVVSNYAYAYEAHAWWHFPPADSNVLVLQCQQQFLLRPNNQFFFFQQPDPPPLCRSAFEDQPDQDFPLVCLVVLQWFWDDDQLFIFTDHPPHTHGAHQLLCLVLLCVLCVVVVNPLSNVLSVLSVPQQHSPPHDPVSSVSNVVSVVVSSVSSNVVCVVCVVSVVSSRVSRVVCSVDSVSVVVSQSPTSYHYGHNQCLQAAGRFDADQLDSRITTTQCVDPVSVCRSCVVVLVCLVVSSHSAYEYEPLLLYLASQSNQVVVCVSRVSHAYEYAFQAAVPRDDDLSRPHLYYQAVVLQLQVLQALFDPQLQVVLLVVCCVVPVDDDALLVLLLVLLLVCCNNRVNHLLVVLLVLLQVVLCVPPVRVPPDSVLSSLLLSQLLSLQSGLFARQQLVDPDDDDVPSLVSLVSSLVSSCVVCVPHDNVSSVVLSCLSVDHNHDPSSNVSNSSSSSVSNSSSCCSQLVPSLVVVPSANLQNWRSGDVSSNHHDPVNVVVVVVVCVVRNVSHDHDNDDPRIPDGNVVSSVSSVVSD

Sequence (605 aa):
MKAVPSCTYRLQLNPDFTFYDAAQTAGYLAELGISHVYLSPVLQAALGSTHGYDVVDPGKVNDELGGKQGFDLLTETLKNKGLGVVLDIVPNHMAISGPQNRWWQDVLENGPSSAFAAFFDVEWESPEAYLKNRILLPVLEDQYGRVLGAGLISVVRKESRFFVSYREHLFPVAPRSMMNVLQKAGWRCSSERLQFFGESLGNLPLPTATDLENTRIRHRNKEVIFALIDRHFRENPEEASVVDECLEELNADTEGLDDFLERQNYRLAWWRKNREDLGYRRFFDIDNLVALRVEDDAVFAETHRLLLKWVASGVVEGLRVDHIDGLKDPAAYLKRLRSAAPEAWILVEKILSPGERLREAWPVEGTTGYDFLNLVNGLFIDPAGEEAMTRFYAEFTGEVKHCEELKFEKKMKVAEDLFGSDFNRLTHLAMEICENHPEFRDSARSDVMKVMKTLAASFDVYRTYFTPWRDEQRGTEDEKIMEEALYKTHERLPEVDPLLIDLFGGFFTKKPPSAEEAEFVARFQQLTGPLAAKGIEDTLLYCYNRFIALNEVGGEPCDFSVTPERAHSYFREKAEKFPLTMNTLSTHDTKRSGDVRARLAILSE

pLDDT: mean 94.87, std 5.43, range [54.88, 98.88]